Protein AF-0000000080770449 (afdb_homodimer)

Sequence (600 aa):
MSRLNYHHLHYFWAVASEGHLTRAAERLHVSQSALSAQIRQLEEQLGQPLFLREGRKLQLTELGAVVMRYAEEIFALGNELLATAASGQGRGTLRIGSVATLSRNFQEWFLQPVLKEADVRLVLESGSLDELLQRLKAHELDVVLSNRPALGDDKQSWRCRTLARQPVVLVGPPRPEGRTFQFERDLPALPLLVPSRKSEIRLRFDLLCEELALQPAIRAEVDDMAMLRLLARDAGCVALLPAIVVRDELGKGLLQQYCVVPRVEETFYAITVQRQYLPPLLQDLLRMAADDQARSLAAPMSRLNYHHLHYFWAVASEGHLTRAAERLHVSQSALSAQIRQLEEQLGQPLFLREGRKLQLTELGAVVMRYAEEIFALGNELLATAASGQGRGTLRIGSVATLSRNFQEWFLQPVLKEADVRLVLESGSLDELLQRLKAHELDVVLSNRPALGDDKQSWRCRTLARQPVVLVGPPRPEGRTFQFERDLPALPLLVPSRKSEIRLRFDLLCEELALQPAIRAEVDDMAMLRLLARDAGCVALLPAIVVRDELGKGLLQQYCVVPRVEETFYAITVQRQYLPPLLQDLLRMAADDQARSLAAP

Solvent-accessible surface area (backbone atoms only — not comparable to full-atom values): 32115 Å² total; per-residue (Å²): 131,82,74,82,56,64,67,28,45,49,51,40,45,45,26,65,73,61,33,24,59,62,62,26,15,60,72,67,71,47,52,49,67,57,49,52,50,36,37,47,52,46,21,59,75,68,71,45,68,39,60,41,74,60,83,80,36,52,38,67,31,75,62,22,50,53,50,45,53,49,42,52,48,49,51,48,48,49,48,44,48,48,48,52,60,68,24,51,101,56,56,47,77,48,33,37,32,30,32,53,41,47,42,50,49,55,53,46,61,64,42,51,85,53,53,74,38,85,47,38,32,39,38,40,41,64,37,52,62,70,60,43,51,54,33,37,71,68,62,70,27,67,35,34,40,31,71,61,81,78,78,72,47,102,83,50,62,64,37,72,42,77,44,44,75,39,58,22,23,37,32,21,57,67,72,68,87,91,66,80,73,45,68,86,77,49,44,50,77,38,50,26,36,34,44,26,85,85,33,70,59,34,52,46,50,50,52,51,29,55,75,68,72,51,66,69,37,71,35,30,29,30,47,30,38,64,50,46,39,53,42,31,70,70,44,77,28,34,25,53,43,44,53,60,57,42,44,67,40,46,75,70,57,64,30,31,78,59,44,73,46,83,94,34,59,46,51,33,31,42,36,33,62,51,92,51,90,67,57,66,70,55,50,51,43,54,50,52,37,48,52,52,38,52,48,61,69,67,52,131,133,82,73,82,55,62,67,30,46,49,52,42,46,44,26,64,72,61,32,25,60,62,62,27,15,61,74,68,71,47,52,49,67,57,50,51,50,37,38,50,50,43,22,59,74,68,72,44,69,39,61,40,76,58,84,82,37,51,37,66,31,76,60,21,50,53,48,45,53,49,44,53,50,51,50,49,47,50,49,44,47,49,47,50,61,68,20,54,100,50,74,31,76,49,34,38,31,30,31,54,42,46,41,51,48,54,51,45,61,62,41,51,85,53,53,73,39,85,49,38,31,38,38,40,41,64,37,53,63,69,60,43,50,54,35,38,71,70,62,70,28,67,36,34,38,32,72,61,81,77,78,70,48,102,84,50,64,64,37,72,40,78,44,44,76,39,58,22,24,36,32,21,59,67,71,69,88,91,66,79,72,44,68,84,77,48,44,50,78,39,49,25,35,34,44,27,86,87,33,70,59,34,49,45,50,51,52,50,29,56,76,66,74,49,66,70,37,70,36,30,30,30,47,30,38,62,50,45,40,52,42,32,71,70,44,78,29,34,24,53,45,44,54,60,55,41,44,68,41,45,76,72,56,63,30,31,78,58,44,74,46,84,94,33,60,46,52,32,31,42,34,32,61,50,95,51,90,66,58,66,69,56,50,50,41,54,50,52,36,46,51,50,38,51,50,63,70,67,52,130

pLDDT: mean 86.47, std 12.76, range [35.38, 98.62]

Foldseek 3Di:
DDDQDLVLLVLLLLCQLVQALCVSCVVVVHDSVVSVVSVVVNCVVVVHHQWDDDDRGTDGDPVVLVSNVVNLQVVLVVVVCVQVVVCPPFATEAEEEEEQQDQPLVVCVLCVVCPPPPRYHYHYYYDHPVVVVSCLSVVVHQKYKYLDDDDDDPRFDKDKDWLAKFFKFKKAADDDPPDADDCLPCQQVFAEEEEAPVDPLNVVVVVVCVVSVHDGHYPYYHNHLQVQLVCRQPVRGIYIGGCSSNVVCCVVNSMDTRDGDPPGITIMIMMHGPPRDHDPVVVVSSVVSVVVRVVVVPPD/DDDQDLVLLVLLLQCQLVQALCVSCVVVVHDSVVSVVSVVVNCVVVVHHQWDDDDRGTDGDPVVLVSNVVNLQVVLVVVVVVQVVVPPPFLTEAEEEEEQQDQPLVVCVLCVVCPPPPRYHYHYYYDHPVVVVSCLSVVVHQKYKYLDDDDDDPRFDKDKDWLAKFFKFKKAADDDPPDADDCLPCQQVFAEEEEAPVDPLNVVVVVVCVVSVHDGHYPYYHNHLQVQLVCRLPVRGIYIGTCSSNVVCCVVNSMDTRDGDPPGITIMIMMHGPPRDHRPVVVVSSVVSVVVRVVVVPPD

Organism: Chromobacterium violaceum (strain ATCC 12472 / DSM 30191 / JCM 1249 / CCUG 213 / NBRC 12614 / NCIMB 9131 / NCTC 9757 / MK) (NCBI:txid243365)

Radius of gyration: 26.81 Å; Cα contacts (8 Å, |Δi|>4): 1040; chains: 2; bounding box: 59×78×81 Å

Structure (mmCIF, N/CA/C/O backbone):
data_AF-0000000080770449-model_v1
#
loop_
_entity.id
_entity.type
_entity.pdbx_description
1 polymer 'Probable transcriptional regulator, LysR family'
#
loop_
_atom_site.group_PDB
_atom_site.id
_atom_site.type_symbol
_atom_site.label_atom_id
_atom_site.label_alt_id
_atom_site.label_comp_id
_atom_site.label_asym_id
_atom_site.label_entity_id
_atom_site.label_seq_id
_atom_site.pdbx_PDB_ins_code
_atom_site.Cartn_x
_atom_site.Cartn_y
_atom_site.Cartn_z
_atom_site.occupancy
_atom_site.B_iso_or_equiv
_atom_site.auth_seq_id
_atom_site.auth_comp_id
_atom_site.auth_asym_id
_atom_site.auth_atom_id
_atom_site.pdbx_PDB_model_num
ATOM 1 N N . MET A 1 1 ? 5.039 -51.875 1.493 1 35.38 1 MET A N 1
ATOM 2 C CA . MET A 1 1 ? 5.375 -50.562 2.023 1 35.38 1 MET A CA 1
ATOM 3 C C . MET A 1 1 ? 4.273 -49.562 1.708 1 35.38 1 MET A C 1
ATOM 5 O O . MET A 1 1 ? 3.92 -49.344 0.544 1 35.38 1 MET A O 1
ATOM 9 N N . SER A 1 2 ? 3.229 -49.344 2.523 1 57.91 2 SER A N 1
ATOM 10 C CA . SER A 1 2 ? 1.937 -48.719 2.24 1 57.91 2 SER A CA 1
ATOM 11 C C . SER A 1 2 ? 2.104 -47.281 1.804 1 57.91 2 SER A C 1
ATOM 13 O O . SER A 1 2 ? 3 -46.562 2.281 1 57.91 2 SER A O 1
ATOM 15 N N . ARG A 1 3 ? 1.739 -47 0.64 1 69.06 3 ARG A N 1
ATOM 16 C CA . ARG A 1 3 ? 1.814 -45.719 -0.032 1 69.06 3 ARG A CA 1
ATOM 17 C C . ARG A 1 3 ? 1.212 -44.625 0.833 1 69.06 3 ARG A C 1
ATOM 19 O O . ARG A 1 3 ? 0.221 -44.844 1.532 1 69.06 3 ARG A O 1
ATOM 26 N N . LEU A 1 4 ? 2.018 -43.594 1.059 1 73.81 4 LEU A N 1
ATOM 27 C CA . LEU A 1 4 ? 1.56 -42.438 1.815 1 73.81 4 LEU A CA 1
ATOM 28 C C . LEU A 1 4 ? 0.214 -41.938 1.294 1 73.81 4 LEU A C 1
ATOM 30 O O . LEU A 1 4 ? -0 -41.875 0.082 1 73.81 4 LEU A O 1
ATOM 34 N N . ASN A 1 5 ? -0.74 -41.906 2.152 1 76.75 5 ASN A N 1
ATOM 35 C CA . ASN A 1 5 ? -2.025 -41.312 1.787 1 76.75 5 ASN A CA 1
ATOM 36 C C . ASN A 1 5 ? -1.958 -39.781 1.757 1 76.75 5 ASN A C 1
ATOM 38 O O . ASN A 1 5 ? -1.931 -39.125 2.807 1 76.75 5 ASN A O 1
ATOM 42 N N . TYR A 1 6 ? -1.967 -39.25 0.587 1 81.12 6 TYR A N 1
ATOM 43 C CA . TYR A 1 6 ? -1.755 -37.812 0.419 1 81.12 6 TYR A CA 1
ATOM 44 C C . TYR A 1 6 ? -2.963 -37.031 0.906 1 81.12 6 TYR A C 1
ATOM 46 O O . TYR A 1 6 ? -2.844 -35.844 1.254 1 81.12 6 TYR A O 1
ATOM 54 N N . HIS A 1 7 ? -4.047 -37.688 0.964 1 81.88 7 HIS A N 1
ATOM 55 C CA . HIS A 1 7 ? -5.234 -37.031 1.513 1 81.88 7 HIS A CA 1
ATOM 56 C C . HIS A 1 7 ? -5.094 -36.812 3.014 1 81.88 7 HIS A C 1
ATOM 58 O O . HIS A 1 7 ? -5.41 -35.719 3.514 1 81.88 7 HIS A O 1
ATOM 64 N N . HIS A 1 8 ? -4.566 -37.844 3.67 1 85.88 8 HIS A N 1
ATOM 65 C CA . HIS A 1 8 ? -4.309 -37.688 5.098 1 85.88 8 HIS A CA 1
ATOM 66 C C . HIS A 1 8 ? -3.252 -36.625 5.371 1 85.88 8 HIS A C 1
ATOM 68 O O . HIS A 1 8 ? -3.371 -35.875 6.328 1 85.88 8 HIS A O 1
ATOM 74 N N . LEU A 1 9 ? -2.281 -36.625 4.488 1 86.06 9 LEU A N 1
ATOM 75 C CA . LEU A 1 9 ? -1.216 -35.625 4.629 1 86.06 9 LEU A CA 1
ATOM 76 C C . LEU A 1 9 ? -1.762 -34.219 4.461 1 86.06 9 LEU A C 1
ATOM 78 O O . LEU A 1 9 ? -1.347 -33.312 5.176 1 86.06 9 LEU A O 1
ATOM 82 N N . HIS A 1 10 ? -2.668 -34.062 3.518 1 86.5 10 HIS A N 1
ATOM 83 C CA . HIS A 1 10 ? -3.301 -32.781 3.287 1 86.5 10 HIS A CA 1
ATOM 84 C C . HIS A 1 10 ? -4.078 -32.312 4.516 1 86.5 10 HIS A C 1
ATOM 86 O O . HIS A 1 10 ? -4.02 -31.141 4.887 1 86.5 10 HIS A O 1
ATOM 92 N N . TYR A 1 11 ? -4.777 -33.219 5.137 1 87.88 11 TYR A N 1
ATOM 93 C CA . TYR A 1 11 ? -5.543 -32.906 6.336 1 87.88 11 TYR A CA 1
ATOM 94 C C . TYR A 1 11 ? -4.621 -32.5 7.484 1 87.88 11 TYR A C 1
ATOM 96 O O . TYR A 1 11 ? -4.895 -31.547 8.211 1 87.88 11 TYR A O 1
ATOM 104 N N . PHE A 1 12 ? -3.57 -33.25 7.648 1 90.81 12 PHE A N 1
ATOM 105 C CA . PHE A 1 12 ? -2.553 -32.906 8.633 1 90.81 12 PHE A CA 1
ATOM 106 C C . PHE A 1 12 ? -2.029 -31.516 8.406 1 90.81 12 PHE A C 1
ATOM 108 O O . PHE A 1 12 ? -1.97 -30.703 9.344 1 90.81 12 PHE A O 1
ATOM 115 N N . TRP A 1 13 ? -1.666 -31.281 7.188 1 86.38 13 TRP A N 1
ATOM 116 C CA . TRP A 1 13 ? -1.115 -29.984 6.805 1 86.38 13 TRP A CA 1
ATOM 117 C C . TRP A 1 13 ? -2.09 -28.859 7.133 1 86.38 13 TRP A C 1
ATOM 119 O O . TRP A 1 13 ? -1.689 -27.828 7.66 1 86.38 13 TRP A O 1
ATOM 129 N N . ALA A 1 14 ? -3.332 -29 6.852 1 85.44 14 ALA A N 1
ATOM 130 C CA . ALA A 1 14 ? -4.375 -28.016 7.094 1 85.44 14 ALA A CA 1
ATOM 131 C C . ALA A 1 14 ? -4.512 -27.703 8.578 1 85.44 14 ALA A C 1
ATOM 133 O O . ALA A 1 14 ? -4.602 -26.547 8.977 1 85.44 14 ALA A O 1
ATOM 134 N N . VAL A 1 15 ? -4.48 -28.781 9.328 1 87.81 15 VAL A N 1
ATOM 135 C CA . VAL A 1 15 ? -4.641 -28.625 10.766 1 87.81 15 VAL A CA 1
ATOM 136 C C . VAL A 1 15 ? -3.398 -27.953 11.352 1 87.81 15 VAL A C 1
ATOM 138 O O . VAL A 1 15 ? -3.504 -27.078 12.219 1 87.81 15 VAL A O 1
ATOM 141 N N . ALA A 1 16 ? -2.268 -28.406 10.922 1 87.12 16 ALA A N 1
ATOM 142 C CA . ALA A 1 16 ? -1.007 -27.844 11.398 1 87.12 16 ALA A CA 1
ATOM 143 C C . ALA A 1 16 ? -0.91 -26.359 11.07 1 87.12 16 ALA A C 1
ATOM 145 O O . ALA A 1 16 ? -0.4 -25.578 11.875 1 87.12 16 ALA A O 1
ATOM 146 N N . SER A 1 17 ? -1.37 -26.047 9.93 1 80.75 17 SER A N 1
ATOM 147 C CA . SER A 1 17 ? -1.337 -24.656 9.461 1 80.75 17 SER A CA 1
ATOM 148 C C . SER A 1 17 ? -2.301 -23.781 10.25 1 80.75 17 SER A C 1
ATOM 150 O O . SER A 1 17 ? -1.989 -22.625 10.57 1 80.75 17 SER A O 1
ATOM 152 N N . GLU A 1 18 ? -3.432 -24.344 10.555 1 78.88 18 GLU A N 1
ATOM 153 C CA . GLU A 1 18 ? -4.484 -23.609 11.25 1 78.88 18 GLU A CA 1
ATOM 154 C C . GLU A 1 18 ? -4.246 -23.594 12.758 1 78.88 18 GLU A C 1
ATOM 156 O O . GLU A 1 18 ? -4.633 -22.641 13.445 1 78.88 18 GLU A O 1
ATOM 161 N N . GLY A 1 19 ? -3.625 -24.656 13.258 1 81.19 19 GLY A N 1
ATOM 162 C CA . GLY A 1 19 ? -3.352 -24.812 14.672 1 81.19 19 GLY A CA 1
ATOM 163 C C . GLY A 1 19 ? -4.559 -25.281 15.469 1 81.19 19 GLY A C 1
ATOM 164 O O . GLY A 1 19 ? -4.473 -25.469 16.688 1 81.19 19 GLY A O 1
ATOM 165 N N . HIS A 1 20 ? -5.75 -25.312 14.773 1 83.44 20 HIS A N 1
ATOM 166 C CA . HIS A 1 20 ? -6.992 -25.75 15.406 1 83.44 20 HIS A CA 1
ATOM 167 C C . HIS A 1 20 ? -7.727 -26.766 14.539 1 83.44 20 HIS A C 1
ATOM 169 O O . HIS A 1 20 ? -7.93 -26.547 13.344 1 83.44 20 HIS A O 1
ATOM 175 N N . LEU A 1 21 ? -8.148 -27.828 15.211 1 86.75 21 LEU A N 1
ATOM 176 C CA . LEU A 1 21 ? -8.82 -28.922 14.516 1 86.75 21 LEU A CA 1
ATOM 177 C C . LEU A 1 21 ? -10.18 -28.484 13.992 1 86.75 21 LEU A C 1
ATOM 179 O O . LEU A 1 21 ? -10.539 -28.766 12.852 1 86.75 21 LEU A O 1
ATOM 183 N N . THR A 1 22 ? -10.844 -27.703 14.773 1 85.94 22 THR A N 1
ATOM 184 C CA . THR A 1 22 ? -12.195 -27.297 14.422 1 85.94 22 THR A CA 1
ATOM 185 C C . THR A 1 22 ? -12.18 -26.312 13.25 1 85.94 22 THR A C 1
ATOM 187 O O . THR A 1 22 ? -12.961 -26.453 12.312 1 85.94 22 THR A O 1
ATOM 190 N N . ARG A 1 23 ? -11.281 -25.375 13.328 1 83.5 23 ARG A N 1
ATOM 191 C CA . ARG A 1 23 ? -11.18 -24.375 12.266 1 83.5 23 ARG A CA 1
ATOM 192 C C . ARG A 1 23 ? -10.727 -25.016 10.961 1 83.5 23 ARG A C 1
ATOM 194 O O . ARG A 1 23 ? -11.227 -24.672 9.891 1 83.5 23 ARG A O 1
ATOM 201 N N . ALA A 1 24 ? -9.836 -25.906 11.117 1 86.12 24 ALA A N 1
ATOM 202 C CA . ALA A 1 24 ? -9.352 -26.609 9.938 1 86.12 24 ALA A CA 1
ATOM 203 C C . ALA A 1 24 ? -10.469 -27.438 9.305 1 86.12 24 ALA A C 1
ATOM 205 O O . ALA A 1 24 ? -10.602 -27.484 8.078 1 86.12 24 ALA A O 1
ATOM 206 N N . ALA A 1 25 ? -11.273 -28.047 10.102 1 88.75 25 ALA A N 1
ATOM 207 C CA . ALA A 1 25 ? -12.383 -28.875 9.617 1 88.75 25 ALA A CA 1
ATOM 208 C C . ALA A 1 25 ? -13.398 -28.016 8.859 1 88.75 25 ALA A C 1
ATOM 210 O O . ALA A 1 25 ? -13.883 -28.422 7.801 1 88.75 25 ALA A O 1
ATOM 211 N N . GLU A 1 26 ? -13.617 -26.891 9.383 1 83.56 26 GLU A N 1
ATOM 212 C CA . GLU A 1 26 ? -14.531 -25.953 8.742 1 83.56 26 GLU A CA 1
ATOM 213 C C . GLU A 1 26 ? -14.008 -25.5 7.379 1 83.56 26 GLU A C 1
ATOM 215 O O . GLU A 1 26 ? -14.75 -25.516 6.391 1 83.56 26 GLU A O 1
ATOM 220 N N . ARG A 1 27 ? -12.789 -25.297 7.391 1 77.94 27 ARG A N 1
ATOM 221 C CA . ARG A 1 27 ? -12.156 -24.828 6.16 1 77.94 27 ARG A CA 1
ATOM 222 C C . ARG A 1 27 ? -12.148 -25.922 5.102 1 77.94 27 ARG A C 1
ATOM 224 O O . ARG A 1 27 ? -12.328 -25.641 3.912 1 77.94 27 ARG A O 1
ATOM 231 N N . LEU A 1 28 ? -12.031 -27.125 5.52 1 81.19 28 LEU A N 1
ATOM 232 C CA . LEU A 1 28 ? -11.914 -28.266 4.621 1 81.19 28 LEU A CA 1
ATOM 233 C C . LEU A 1 28 ? -13.289 -28.859 4.324 1 81.19 28 LEU A C 1
ATOM 235 O O . LEU A 1 28 ? -13.406 -29.781 3.52 1 81.19 28 LEU A O 1
ATOM 239 N N . HIS A 1 29 ? -14.305 -28.297 4.977 1 82.31 29 HIS A N 1
ATOM 240 C CA . HIS A 1 29 ? -15.68 -28.75 4.805 1 82.31 29 HIS A CA 1
ATOM 241 C C . HIS A 1 29 ? -15.805 -30.234 5.145 1 82.31 29 HIS A C 1
ATOM 243 O O . HIS A 1 29 ? -16.406 -31 4.387 1 82.31 29 HIS A O 1
ATOM 249 N N . VAL A 1 30 ? -15.227 -30.609 6.234 1 85.19 30 VAL A N 1
ATOM 250 C CA . VAL A 1 30 ? -15.336 -31.969 6.773 1 85.19 30 VAL A CA 1
ATOM 251 C C . VAL A 1 30 ? -15.664 -31.906 8.258 1 85.19 30 VAL A C 1
ATOM 253 O O . VAL A 1 30 ? -15.562 -30.844 8.883 1 85.19 30 VAL A O 1
ATOM 256 N N . SER A 1 31 ? -16.203 -32.969 8.773 1 87.88 31 SER A N 1
ATOM 257 C CA . SER A 1 31 ? -16.469 -33.031 10.211 1 87.88 31 SER A CA 1
ATOM 258 C C . SER A 1 31 ? -15.164 -33.094 11 1 87.88 31 SER A C 1
ATOM 260 O O . SER A 1 31 ? -14.172 -33.625 10.508 1 87.88 31 SER A O 1
ATOM 262 N N . GLN A 1 32 ? -15.203 -32.562 12.102 1 89.69 32 GLN A N 1
ATOM 263 C CA . GLN A 1 32 ? -14.039 -32.594 12.984 1 89.69 32 GLN A CA 1
ATOM 264 C C . GLN A 1 32 ? -13.625 -34.031 13.266 1 89.69 32 GLN A C 1
ATOM 266 O O . GLN A 1 32 ? -12.438 -34.344 13.32 1 89.69 32 GLN A O 1
ATOM 271 N N . SER A 1 33 ? -14.648 -34.906 13.445 1 90.12 33 SER A N 1
ATOM 272 C CA . SER A 1 33 ? -14.383 -36.312 13.727 1 90.12 33 SER A CA 1
ATOM 273 C C . SER A 1 33 ? -13.672 -37 12.555 1 90.12 33 SER A C 1
ATOM 275 O O . SER A 1 33 ? -12.727 -37.75 12.75 1 90.12 33 SER A O 1
ATOM 277 N N . ALA A 1 34 ? -14.133 -36.688 11.398 1 87.88 34 ALA A N 1
ATOM 278 C CA . ALA A 1 34 ? -13.523 -37.25 10.188 1 87.88 34 ALA A CA 1
ATOM 279 C C . ALA A 1 34 ? -12.086 -36.75 10.031 1 87.88 34 ALA A C 1
ATOM 281 O O . ALA A 1 34 ? -11.188 -37.531 9.727 1 87.88 34 ALA A O 1
ATOM 282 N N . LEU A 1 35 ? -11.891 -35.5 10.266 1 92 35 LEU A N 1
ATOM 283 C CA . LEU A 1 35 ? -10.562 -34.906 10.148 1 92 35 LEU A CA 1
ATOM 284 C C . LEU A 1 35 ? -9.602 -35.531 11.172 1 92 35 LEU A C 1
ATOM 286 O O . LEU A 1 35 ? -8.477 -35.875 10.828 1 92 35 LEU A O 1
ATOM 290 N N . SER A 1 36 ? -10.125 -35.656 12.375 1 91.31 36 SER A N 1
ATOM 291 C CA . SER A 1 36 ? -9.312 -36.25 13.438 1 91.31 36 SER A CA 1
ATOM 292 C C . SER A 1 36 ? -8.953 -37.719 13.117 1 91.31 36 SER A C 1
ATOM 294 O O . SER A 1 36 ? -7.809 -38.125 13.328 1 91.31 36 SER A O 1
ATOM 296 N N . ALA A 1 37 ? -9.914 -38.438 12.578 1 91.69 37 ALA A N 1
ATOM 297 C CA . ALA A 1 37 ? -9.703 -39.812 12.227 1 91.69 37 ALA A CA 1
ATOM 298 C C . ALA A 1 37 ? -8.648 -39.969 11.133 1 91.69 37 ALA A C 1
ATOM 300 O O . ALA A 1 37 ? -7.805 -40.875 11.18 1 91.69 37 ALA A O 1
ATOM 301 N N . GLN A 1 38 ? -8.75 -39.094 10.18 1 89.5 38 GLN A N 1
ATOM 302 C CA . GLN A 1 38 ? -7.805 -39.125 9.07 1 89.5 38 GLN A CA 1
ATOM 303 C C . GLN A 1 38 ? -6.391 -38.812 9.547 1 89.5 38 GLN A C 1
ATOM 305 O O . GLN A 1 38 ? -5.422 -39.406 9.078 1 89.5 38 GLN A O 1
ATOM 310 N N . ILE A 1 39 ? -6.262 -37.875 10.445 1 91.75 39 ILE A N 1
ATOM 311 C CA . ILE A 1 39 ? -4.965 -37.531 11 1 91.75 39 ILE A CA 1
ATOM 312 C C . ILE A 1 39 ? -4.398 -38.719 11.797 1 91.75 39 ILE A C 1
ATOM 314 O O . ILE A 1 39 ? -3.209 -39 11.695 1 91.75 39 ILE A O 1
ATOM 318 N N . ARG A 1 40 ? -5.289 -39.375 12.484 1 92 40 ARG A N 1
ATOM 319 C CA . ARG A 1 40 ? -4.883 -40.531 13.258 1 92 40 ARG A CA 1
ATOM 320 C C . ARG A 1 40 ? -4.359 -41.625 12.344 1 92 40 ARG A C 1
ATOM 322 O O . ARG A 1 40 ? -3.383 -42.312 12.68 1 92 40 ARG A O 1
ATOM 329 N N . GLN A 1 41 ? -5.043 -41.781 11.297 1 90.25 41 GLN A N 1
ATOM 330 C CA . GLN A 1 41 ? -4.602 -42.781 10.336 1 90.25 41 GLN A CA 1
ATOM 331 C C . GLN A 1 41 ? -3.207 -42.469 9.812 1 90.25 41 GLN A C 1
ATOM 333 O O . GLN A 1 41 ? -2.385 -43.375 9.633 1 90.25 41 GLN A O 1
ATOM 338 N N . LEU A 1 42 ? -2.953 -41.219 9.547 1 91.38 42 LEU A N 1
ATOM 339 C CA . LEU A 1 42 ? -1.623 -40.812 9.117 1 91.38 42 LEU A CA 1
ATOM 340 C C . LEU A 1 42 ? -0.59 -41.094 10.203 1 91.38 42 LEU A C 1
ATOM 342 O O . LEU A 1 42 ? 0.498 -41.594 9.922 1 91.38 42 LEU A O 1
ATOM 346 N N . GLU A 1 43 ? -0.983 -40.75 11.445 1 93 43 GLU A N 1
ATOM 347 C CA . GLU A 1 43 ? -0.099 -41 12.586 1 93 43 GLU A CA 1
ATOM 348 C C . GLU A 1 43 ? 0.199 -42.469 12.758 1 93 43 GLU A C 1
ATOM 350 O O . GLU A 1 43 ? 1.333 -42.844 13.062 1 93 43 GLU A O 1
ATOM 355 N N . GLU A 1 44 ? -0.822 -43.281 12.516 1 90.06 44 GLU A N 1
ATOM 356 C CA . GLU A 1 44 ? -0.655 -44.719 12.594 1 90.06 44 GLU A CA 1
ATOM 357 C C . GLU A 1 44 ? 0.306 -45.219 11.523 1 90.06 44 GLU A C 1
ATOM 359 O O . GLU A 1 44 ? 1.156 -46.062 11.797 1 90.06 44 GLU A O 1
ATOM 364 N N . GLN A 1 45 ? 0.133 -44.688 10.398 1 87.69 45 GLN A N 1
ATOM 365 C CA . GLN A 1 45 ? 1.017 -45.094 9.305 1 87.69 45 GLN A CA 1
ATOM 366 C C . GLN A 1 45 ? 2.459 -44.688 9.594 1 87.69 45 GLN A C 1
ATOM 368 O O . GLN A 1 45 ? 3.393 -45.438 9.258 1 87.69 45 GLN A O 1
ATOM 373 N N . LEU A 1 46 ? 2.631 -43.562 10.273 1 89.12 46 LEU A N 1
ATOM 374 C CA . LEU A 1 46 ? 3.963 -43.031 10.531 1 89.12 46 LEU A CA 1
ATOM 375 C C . LEU A 1 46 ? 4.512 -43.531 11.859 1 89.12 46 LEU A C 1
ATOM 377 O O . LEU A 1 46 ? 5.691 -43.344 12.164 1 89.12 46 LEU A O 1
ATOM 381 N N . GLY A 1 47 ? 3.652 -44.094 12.633 1 89.19 47 GLY A N 1
ATOM 382 C CA . GLY A 1 47 ? 4.059 -44.812 13.828 1 89.19 47 GLY A CA 1
ATOM 383 C C . GLY A 1 47 ? 4.195 -43.906 15.039 1 89.19 47 GLY A C 1
ATOM 384 O O . GLY A 1 47 ? 4.598 -44.375 16.109 1 89.19 47 GLY A O 1
ATOM 385 N N . GLN A 1 48 ? 4 -42.625 14.867 1 91.06 48 GLN A N 1
ATOM 386 C CA . GLN A 1 48 ? 4.141 -41.656 15.945 1 91.06 48 GLN A CA 1
ATOM 387 C C . GLN A 1 48 ? 3.1 -40.531 15.836 1 91.06 48 GLN A C 1
ATOM 389 O O . GLN A 1 48 ? 2.639 -40.219 14.734 1 91.06 48 GLN A O 1
ATOM 394 N N . PRO A 1 49 ? 2.729 -40 16.984 1 93 49 PRO A N 1
ATOM 395 C CA . PRO A 1 49 ? 1.844 -38.844 16.922 1 93 49 PRO A CA 1
ATOM 396 C C . PRO A 1 49 ? 2.51 -37.625 16.281 1 93 49 PRO A C 1
ATOM 398 O O . PRO A 1 49 ? 3.719 -37.438 16.422 1 93 49 PRO A O 1
ATOM 401 N N . LEU A 1 50 ? 1.688 -36.938 15.562 1 93.88 50 LEU A N 1
ATOM 402 C CA . LEU A 1 50 ? 2.199 -35.75 14.883 1 93.88 50 LEU A CA 1
ATOM 403 C C . LEU A 1 50 ? 1.824 -34.469 15.648 1 93.88 50 LEU A C 1
ATOM 405 O O . LEU A 1 50 ? 2.406 -33.406 15.414 1 93.88 50 LEU A O 1
ATOM 409 N N . PHE A 1 51 ? 0.807 -34.594 16.547 1 93.62 51 PHE A N 1
ATOM 410 C CA . PHE A 1 51 ? 0.341 -33.469 17.328 1 93.62 51 PHE A CA 1
ATOM 411 C C . PHE A 1 51 ? 0.396 -33.781 18.812 1 93.62 51 PHE A C 1
ATOM 413 O O . PHE A 1 51 ? 0.234 -34.938 19.219 1 93.62 51 PHE A O 1
ATOM 420 N N . LEU A 1 52 ? 0.828 -32.719 19.562 1 89.06 52 LEU A N 1
ATOM 421 C CA . LEU A 1 52 ? 0.648 -32.688 21.016 1 89.06 52 LEU A CA 1
ATOM 422 C C . LEU A 1 52 ? -0.533 -31.812 21.406 1 89.06 52 LEU A C 1
ATOM 424 O O . LEU A 1 52 ? -0.705 -30.719 20.859 1 89.06 52 LEU A O 1
ATOM 428 N N . ARG A 1 53 ? -1.393 -32.438 22.078 1 79.06 53 ARG A N 1
ATOM 429 C CA . ARG A 1 53 ? -2.568 -31.688 22.5 1 79.06 53 ARG A CA 1
ATOM 430 C C . ARG A 1 53 ? -2.268 -30.859 23.734 1 79.06 53 ARG A C 1
ATOM 432 O O . ARG A 1 53 ? -1.758 -31.375 24.734 1 79.06 53 ARG A O 1
ATOM 439 N N . GLU A 1 54 ? -2.271 -29.703 23.594 1 78.38 54 GLU A N 1
ATOM 440 C CA . GLU A 1 54 ? -2.238 -28.781 24.734 1 78.38 54 GLU A CA 1
ATOM 441 C C . GLU A 1 54 ? -3.562 -28.031 24.875 1 78.38 54 GLU A C 1
ATOM 443 O O . GLU A 1 54 ? -3.711 -26.922 24.375 1 78.38 54 GLU A O 1
ATOM 448 N N . GLY A 1 55 ? -4.465 -28.672 25.547 1 67.62 55 GLY A N 1
ATOM 449 C CA . GLY A 1 55 ? -5.805 -28.109 25.625 1 67.62 55 GLY A CA 1
ATOM 450 C C . GLY A 1 55 ? -6.543 -28.172 24.297 1 67.62 55 GLY A C 1
ATOM 451 O O . GLY A 1 55 ? -6.699 -29.25 23.719 1 67.62 55 GLY A O 1
ATOM 452 N N . ARG A 1 56 ? -6.895 -27.016 23.828 1 67.31 56 ARG A N 1
ATOM 453 C CA . ARG A 1 56 ? -7.633 -26.922 22.562 1 67.31 56 ARG A CA 1
ATOM 454 C C . ARG A 1 56 ? -6.688 -26.703 21.391 1 67.31 56 ARG A C 1
ATOM 456 O O . ARG A 1 56 ? -7.105 -26.734 20.234 1 67.31 56 ARG A O 1
ATOM 463 N N . LYS A 1 57 ? -5.496 -26.453 21.703 1 76.38 57 LYS A N 1
ATOM 464 C CA . LYS A 1 57 ? -4.52 -26.188 20.641 1 76.38 57 LYS A CA 1
ATOM 465 C C . LYS A 1 57 ? -3.695 -27.438 20.328 1 76.38 57 LYS A C 1
ATOM 467 O O . LYS A 1 57 ? -3.404 -28.234 21.234 1 76.38 57 LYS A O 1
ATOM 472 N N . LEU A 1 58 ? -3.543 -27.594 19.094 1 84.25 58 LEU A N 1
ATOM 473 C CA . LEU A 1 58 ? -2.666 -28.672 18.641 1 84.25 58 LEU A CA 1
ATOM 474 C C . LEU A 1 58 ? -1.284 -28.141 18.281 1 84.25 58 LEU A C 1
ATOM 476 O O . LEU A 1 58 ? -1.166 -27.141 17.578 1 84.25 58 LEU A O 1
ATOM 480 N N . GLN A 1 59 ? -0.329 -28.703 19 1 88.56 59 GLN A N 1
ATOM 481 C CA . GLN A 1 59 ? 1.055 -28.359 18.688 1 88.56 59 GLN A CA 1
ATOM 482 C C . GLN A 1 59 ? 1.758 -29.516 17.984 1 88.56 59 GLN A C 1
ATOM 484 O O . GLN A 1 59 ? 1.505 -30.688 18.297 1 88.56 59 GLN A O 1
ATOM 489 N N . LEU A 1 60 ? 2.594 -29.172 17.047 1 88.75 60 LEU A N 1
ATOM 490 C CA . LEU A 1 60 ? 3.318 -30.203 16.312 1 88.75 60 LEU A CA 1
ATOM 491 C C . LEU A 1 60 ? 4.359 -30.875 17.203 1 88.75 60 LEU A C 1
ATOM 493 O O . LEU A 1 60 ? 5.016 -30.219 18 1 88.75 60 LEU A O 1
ATOM 497 N N . THR A 1 61 ? 4.441 -32.188 17.172 1 89.31 61 THR A N 1
ATOM 498 C CA . THR A 1 61 ? 5.582 -32.906 17.719 1 89.31 61 THR A CA 1
ATOM 499 C C . THR A 1 61 ? 6.824 -32.688 16.875 1 89.31 61 THR A C 1
ATOM 501 O O . THR A 1 61 ? 6.77 -32 15.852 1 89.31 61 THR A O 1
ATOM 504 N N . GLU A 1 62 ? 7.969 -33.281 17.297 1 83.06 62 GLU A N 1
ATOM 505 C CA . GLU A 1 62 ? 9.18 -33.219 16.484 1 83.06 62 GLU A CA 1
ATOM 506 C C . GLU A 1 62 ? 8.969 -33.844 15.117 1 83.06 62 GLU A C 1
ATOM 508 O O . GLU A 1 62 ? 9.336 -33.25 14.094 1 83.06 62 GLU A O 1
ATOM 513 N N . LEU A 1 63 ? 8.367 -35 15.164 1 87.31 63 LEU A N 1
ATOM 514 C CA . LEU A 1 63 ? 8.055 -35.656 13.891 1 87.31 63 LEU A CA 1
ATOM 515 C C . LEU A 1 63 ? 7.027 -34.844 13.109 1 87.31 63 LEU A C 1
ATOM 517 O O . LEU A 1 63 ? 7.105 -34.75 11.883 1 87.31 63 LEU A O 1
ATOM 521 N N . GLY A 1 64 ? 6.066 -34.312 13.859 1 90.31 64 GLY A N 1
ATOM 522 C CA . GLY A 1 64 ? 5.082 -33.469 13.211 1 90.31 64 GLY A CA 1
ATOM 523 C C . GLY A 1 64 ? 5.699 -32.312 12.43 1 90.31 64 GLY A C 1
ATOM 524 O O . GLY A 1 64 ? 5.27 -32 11.32 1 90.31 64 GLY A O 1
ATOM 525 N N . ALA A 1 65 ? 6.715 -31.781 12.984 1 84.69 65 ALA A N 1
ATOM 526 C CA . ALA A 1 65 ? 7.414 -30.688 12.336 1 84.69 65 ALA A CA 1
ATOM 527 C C . ALA A 1 65 ? 8.117 -31.156 11.062 1 84.69 65 ALA A C 1
ATOM 529 O O . ALA A 1 65 ? 8.094 -30.453 10.039 1 84.69 65 ALA A O 1
ATOM 530 N N . VAL A 1 66 ? 8.68 -32.344 11.148 1 80.31 66 VAL A N 1
ATOM 531 C CA . VAL A 1 66 ? 9.352 -32.938 10 1 80.31 66 VAL A CA 1
ATOM 532 C C . VAL A 1 66 ? 8.328 -33.25 8.906 1 80.31 66 VAL A C 1
ATOM 534 O O . VAL A 1 66 ? 8.539 -32.906 7.738 1 80.31 66 VAL A O 1
ATOM 537 N N . VAL A 1 67 ? 7.215 -33.812 9.312 1 85.44 67 VAL A N 1
ATOM 538 C CA . VAL A 1 67 ? 6.172 -34.188 8.367 1 85.44 67 VAL A CA 1
ATOM 539 C C . VAL A 1 67 ? 5.582 -32.938 7.727 1 85.44 67 VAL A C 1
ATOM 541 O O . VAL A 1 67 ? 5.277 -32.906 6.531 1 85.44 67 VAL A O 1
ATOM 544 N N . MET A 1 68 ? 5.48 -31.906 8.547 1 85.06 68 MET A N 1
ATOM 545 C CA . MET A 1 68 ? 4.973 -30.641 8.039 1 85.06 68 MET A CA 1
ATOM 546 C C . MET A 1 68 ? 5.863 -30.109 6.926 1 85.06 68 MET A C 1
ATOM 548 O O . MET A 1 68 ? 5.367 -29.656 5.887 1 85.06 68 MET A O 1
ATOM 552 N N . ARG A 1 69 ? 7.121 -30.25 7.117 1 73.88 69 ARG A N 1
ATOM 553 C CA . ARG A 1 69 ? 8.07 -29.797 6.102 1 73.88 69 ARG A CA 1
ATOM 554 C C . ARG A 1 69 ? 7.906 -30.594 4.812 1 73.88 69 ARG A C 1
ATOM 556 O O . ARG A 1 69 ? 7.871 -30.016 3.723 1 73.88 69 ARG A O 1
ATOM 563 N N . TYR A 1 70 ? 7.723 -31.859 4.957 1 75.31 70 TYR A N 1
ATOM 564 C CA . TYR A 1 70 ? 7.535 -32.719 3.787 1 75.31 70 TYR A CA 1
ATOM 565 C C . TYR A 1 70 ? 6.203 -32.438 3.105 1 75.31 70 TYR A C 1
ATOM 567 O O . TYR A 1 70 ? 6.125 -32.375 1.876 1 75.31 70 TYR A O 1
ATOM 575 N N . ALA A 1 71 ? 5.203 -32.281 3.936 1 79.88 71 ALA A N 1
ATOM 576 C CA . ALA A 1 71 ? 3.891 -31.984 3.375 1 79.88 71 ALA A CA 1
ATOM 577 C C . ALA A 1 71 ? 3.93 -30.703 2.537 1 79.88 71 ALA A C 1
ATOM 579 O O . ALA A 1 71 ? 3.424 -30.672 1.413 1 79.88 71 ALA A O 1
ATOM 580 N N . GLU A 1 72 ? 4.57 -29.766 3.135 1 72.19 72 GLU A N 1
ATOM 581 C CA . GLU A 1 72 ? 4.695 -28.5 2.438 1 72.19 72 GLU A CA 1
ATOM 582 C C . GLU A 1 72 ? 5.43 -28.656 1.11 1 72.19 72 GLU A C 1
ATOM 584 O O . GLU A 1 72 ? 5.008 -28.125 0.088 1 72.19 72 GLU A O 1
ATOM 589 N N . GLU A 1 73 ? 6.438 -29.453 1.104 1 67.56 73 GLU A N 1
ATOM 590 C CA . GLU A 1 73 ? 7.211 -29.703 -0.111 1 67.56 73 GLU A CA 1
ATOM 591 C C . GLU A 1 73 ? 6.383 -30.453 -1.145 1 67.56 73 GLU A C 1
ATOM 593 O O . GLU A 1 73 ? 6.402 -30.125 -2.33 1 67.56 73 GLU A O 1
ATOM 598 N N . ILE A 1 74 ? 5.703 -31.406 -0.708 1 71.31 74 ILE A N 1
ATOM 599 C CA . ILE A 1 74 ? 4.91 -32.25 -1.588 1 71.31 74 ILE A CA 1
ATOM 600 C C . ILE A 1 74 ? 3.793 -31.438 -2.229 1 71.31 74 ILE A C 1
ATOM 602 O O . ILE A 1 74 ? 3.59 -31.5 -3.443 1 71.31 74 ILE A O 1
ATOM 606 N N . PHE A 1 75 ? 3.188 -30.688 -1.415 1 70.06 75 PHE A N 1
ATOM 607 C CA . PHE A 1 75 ? 2.045 -29.969 -1.945 1 70.06 75 PHE A CA 1
ATOM 608 C C . PHE A 1 75 ? 2.502 -28.797 -2.818 1 70.06 75 PHE A C 1
ATOM 610 O O . PHE A 1 75 ? 1.846 -28.453 -3.805 1 70.06 75 PHE A O 1
ATOM 617 N N . ALA A 1 76 ? 3.654 -28.344 -2.434 1 63.47 76 ALA A N 1
ATOM 618 C CA . ALA A 1 76 ? 4.262 -27.344 -3.312 1 63.47 76 ALA A CA 1
ATOM 619 C C . ALA A 1 76 ? 4.555 -27.938 -4.688 1 63.47 76 ALA A C 1
ATOM 621 O O . ALA A 1 76 ? 4.281 -27.312 -5.711 1 63.47 76 ALA A O 1
ATOM 622 N N . LEU A 1 77 ? 4.992 -29.109 -4.711 1 62.47 77 LEU A N 1
ATOM 623 C CA . LEU A 1 77 ? 5.293 -29.797 -5.957 1 62.47 77 LEU A CA 1
ATOM 624 C C . LEU A 1 77 ? 4.012 -30.109 -6.73 1 62.47 77 LEU A C 1
ATOM 626 O O . LEU A 1 77 ? 3.982 -30 -7.957 1 62.47 77 LEU A O 1
ATOM 630 N N . GLY A 1 78 ? 3.045 -30.531 -6.016 1 63.56 78 GLY A N 1
ATOM 631 C CA . GLY A 1 78 ? 1.762 -30.75 -6.664 1 63.56 78 GLY A CA 1
ATOM 632 C C . GLY A 1 78 ? 1.204 -29.5 -7.328 1 63.56 78 GLY A C 1
ATOM 633 O O . GLY A 1 78 ? 0.751 -29.547 -8.469 1 63.56 78 GLY A O 1
ATOM 634 N N . ASN A 1 79 ? 1.301 -28.5 -6.566 1 59.41 79 ASN A N 1
ATOM 635 C CA . ASN A 1 79 ? 0.837 -27.219 -7.113 1 59.41 79 ASN A CA 1
ATOM 636 C C . ASN A 1 79 ? 1.661 -26.797 -8.328 1 59.41 79 ASN A C 1
ATOM 638 O O . ASN A 1 79 ? 1.115 -26.281 -9.305 1 59.41 79 ASN A O 1
ATOM 642 N N . GLU A 1 80 ? 2.85 -27.078 -8.188 1 57.56 80 GLU A N 1
ATOM 643 C CA . GLU A 1 80 ? 3.746 -26.828 -9.312 1 57.56 80 GLU A CA 1
ATOM 644 C C . GLU A 1 80 ? 3.352 -27.656 -10.531 1 57.56 80 GLU A C 1
ATOM 646 O O . GLU A 1 80 ? 3.33 -27.141 -11.648 1 57.56 80 GLU A O 1
ATOM 651 N N . LEU A 1 81 ? 3.143 -28.797 -10.25 1 58.78 81 LEU A N 1
ATOM 652 C CA . LEU A 1 81 ? 2.721 -29.688 -11.32 1 58.78 81 LEU A CA 1
ATOM 653 C C . LEU A 1 81 ? 1.439 -29.188 -11.977 1 58.78 81 LEU A C 1
ATOM 655 O O . LEU A 1 81 ? 1.346 -29.141 -13.203 1 58.78 81 LEU A O 1
ATOM 659 N N . LEU A 1 82 ? 0.604 -28.828 -11.133 1 55.97 82 LEU A N 1
ATOM 660 C CA . LEU A 1 82 ? -0.661 -28.328 -11.664 1 55.97 82 LEU A CA 1
ATOM 661 C C . LEU A 1 82 ? -0.454 -27.016 -12.43 1 55.97 82 LEU A C 1
ATOM 663 O O . LEU A 1 82 ? -1.053 -26.812 -13.492 1 55.97 82 LEU A O 1
ATOM 667 N N . ALA A 1 83 ? 0.376 -26.234 -11.773 1 54.75 83 ALA A N 1
ATOM 668 C CA . ALA A 1 83 ? 0.691 -24.969 -12.445 1 54.75 83 ALA A CA 1
ATOM 669 C C . ALA A 1 83 ? 1.387 -25.219 -13.781 1 54.75 83 ALA A C 1
ATOM 671 O O . ALA A 1 83 ? 1.079 -24.578 -14.781 1 54.75 83 ALA A O 1
ATOM 672 N N . THR A 1 84 ? 2.273 -26.125 -13.719 1 53.25 84 THR A N 1
ATOM 673 C CA . THR A 1 84 ? 3.01 -26.484 -14.93 1 53.25 84 THR A CA 1
ATOM 674 C C . THR A 1 84 ? 2.088 -27.156 -15.945 1 53.25 84 THR A C 1
ATOM 676 O O . THR A 1 84 ? 2.188 -26.875 -17.141 1 53.25 84 THR A O 1
ATOM 679 N N . ALA A 1 85 ? 1.347 -28.047 -15.445 1 54.25 85 ALA A N 1
ATOM 680 C CA . ALA A 1 85 ? 0.413 -28.734 -16.328 1 54.25 85 ALA A CA 1
ATOM 681 C C . ALA A 1 85 ? -0.601 -27.766 -16.922 1 54.25 85 ALA A C 1
ATOM 683 O O . ALA A 1 85 ? -1.03 -27.922 -18.062 1 54.25 85 ALA A O 1
ATOM 684 N N . ALA A 1 86 ? -1.049 -26.984 -16.016 1 49.12 86 ALA A N 1
ATOM 685 C CA . ALA A 1 86 ? -1.959 -25.938 -16.484 1 49.12 86 ALA A CA 1
ATOM 686 C C . ALA A 1 86 ? -1.254 -25 -17.453 1 49.12 86 ALA A C 1
ATOM 688 O O . ALA A 1 86 ? -1.891 -24.406 -18.328 1 49.12 86 ALA A O 1
ATOM 689 N N . SER A 1 87 ? -0.077 -24.688 -17.047 1 47.38 87 SER A N 1
ATOM 690 C CA . SER A 1 87 ? 0.712 -23.891 -17.984 1 47.38 87 SER A CA 1
ATOM 691 C C . SER A 1 87 ? 0.928 -24.609 -19.297 1 47.38 87 SER A C 1
ATOM 693 O O . SER A 1 87 ? 1.605 -24.109 -20.188 1 47.38 87 SER A O 1
ATOM 695 N N . GLY A 1 88 ? 0.35 -25.625 -19.75 1 42.28 88 GLY A N 1
ATOM 696 C CA . GLY A 1 88 ? 0.616 -26.094 -21.094 1 42.28 88 GLY A CA 1
ATOM 697 C C . GLY A 1 88 ? 1.28 -25.062 -21.984 1 42.28 88 GLY A C 1
ATOM 698 O O . GLY A 1 88 ? 1.79 -24.047 -21.484 1 42.28 88 GLY A O 1
ATOM 699 N N . GLN A 1 89 ? 0.797 -24.797 -23.391 1 46.41 89 GLN A N 1
ATOM 700 C CA . GLN A 1 89 ? 1.479 -24.062 -24.453 1 46.41 89 GLN A CA 1
ATOM 701 C C . GLN A 1 89 ? 1.934 -22.688 -23.953 1 46.41 89 GLN A C 1
ATOM 703 O O . GLN A 1 89 ? 2.77 -22.047 -24.594 1 46.41 89 GLN A O 1
ATOM 708 N N . GLY A 1 90 ? 1.194 -21.578 -23.234 1 49.44 90 GLY A N 1
ATOM 709 C CA . GLY A 1 90 ? 1.43 -20.156 -23.047 1 49.44 90 GLY A CA 1
ATOM 710 C C . GLY A 1 90 ? 2.066 -19.828 -21.703 1 49.44 90 GLY A C 1
ATOM 711 O O . GLY A 1 90 ? 2.193 -20.703 -20.844 1 49.44 90 GLY A O 1
ATOM 712 N N . ARG A 1 91 ? 3.254 -18.906 -21.609 1 58.41 91 ARG A N 1
ATOM 713 C CA . ARG A 1 91 ? 4.004 -18.453 -20.438 1 58.41 91 ARG A CA 1
ATOM 714 C C . ARG A 1 91 ? 3.078 -18.219 -19.25 1 58.41 91 ARG A C 1
ATOM 716 O O . ARG A 1 91 ? 2.033 -17.578 -19.391 1 58.41 91 ARG A O 1
ATOM 723 N N . GLY A 1 92 ? 3.104 -19.031 -18.125 1 77.81 92 GLY A N 1
ATOM 724 C CA . GLY A 1 92 ? 2.451 -19.312 -16.859 1 77.81 92 GLY A CA 1
ATOM 725 C C . GLY A 1 92 ? 2.113 -18.047 -16.078 1 77.81 92 GLY A C 1
ATOM 726 O O . GLY A 1 92 ? 2.201 -16.938 -16.609 1 77.81 92 GLY A O 1
ATOM 727 N N . THR A 1 93 ? 1.271 -18.203 -15.07 1 85 93 THR A N 1
ATOM 728 C CA . THR A 1 93 ? 0.843 -17.188 -14.109 1 85 93 THR A CA 1
ATOM 729 C C . THR A 1 93 ? 1.906 -16.984 -13.031 1 85 93 THR A C 1
ATOM 731 O O . THR A 1 93 ? 2.49 -17.953 -12.539 1 85 93 THR A O 1
ATOM 734 N N . LEU A 1 94 ? 2.363 -15.781 -12.922 1 91.62 94 LEU A N 1
ATOM 735 C CA . LEU A 1 94 ? 3.271 -15.406 -11.844 1 91.62 94 LEU A CA 1
ATOM 736 C C . LEU A 1 94 ? 2.547 -14.586 -10.781 1 91.62 94 LEU A C 1
ATOM 738 O O . LEU A 1 94 ? 1.955 -13.555 -11.094 1 91.62 94 LEU A O 1
ATOM 742 N N . ARG A 1 95 ? 2.529 -15.086 -9.555 1 93.81 95 ARG A N 1
ATOM 743 C CA . ARG A 1 95 ? 1.857 -14.438 -8.43 1 93.81 95 ARG A CA 1
ATOM 744 C C . ARG A 1 95 ? 2.865 -13.773 -7.5 1 93.81 95 ARG A C 1
ATOM 746 O O . ARG A 1 95 ? 3.65 -14.453 -6.836 1 93.81 95 ARG A O 1
ATOM 753 N N . ILE A 1 96 ? 2.812 -12.438 -7.418 1 96.81 96 ILE A N 1
ATOM 754 C CA . ILE A 1 96 ? 3.799 -11.672 -6.664 1 96.81 96 ILE A CA 1
ATOM 755 C C . ILE A 1 96 ? 3.102 -10.875 -5.566 1 96.81 96 ILE A C 1
ATOM 757 O O . ILE A 1 96 ? 2.154 -10.133 -5.836 1 96.81 96 ILE A O 1
ATOM 761 N N . GLY A 1 97 ? 3.498 -11.117 -4.32 1 97.75 97 GLY A N 1
ATOM 762 C CA . GLY A 1 97 ? 3.107 -10.258 -3.211 1 97.75 97 GLY A CA 1
ATOM 763 C C . GLY A 1 97 ? 4.152 -9.219 -2.865 1 97.75 97 GLY A C 1
ATOM 764 O O . GLY A 1 97 ? 5.348 -9.508 -2.842 1 97.75 97 GLY A O 1
ATOM 765 N N . SER A 1 98 ? 3.701 -7.977 -2.666 1 97.56 98 SER A N 1
ATOM 766 C CA . SER A 1 98 ? 4.605 -6.91 -2.24 1 97.56 98 SER A CA 1
ATOM 767 C C . SER A 1 98 ? 4.094 -6.223 -0.979 1 97.56 98 SER A C 1
ATOM 769 O O . SER A 1 98 ? 2.895 -5.973 -0.845 1 97.56 98 SER A O 1
ATOM 771 N N . VAL A 1 99 ? 5.023 -5.961 -0.13 1 96.38 99 VAL A N 1
ATOM 772 C CA . VAL A 1 99 ? 4.66 -5.172 1.043 1 96.38 99 VAL A CA 1
ATOM 773 C C . VAL A 1 99 ? 4.051 -3.844 0.604 1 96.38 99 VAL A C 1
ATOM 775 O O . VAL A 1 99 ? 4.555 -3.195 -0.318 1 96.38 99 VAL A O 1
ATOM 778 N N . ALA A 1 100 ? 3.045 -3.438 1.332 1 93.62 100 ALA A N 1
ATOM 779 C CA . ALA A 1 100 ? 2.166 -2.357 0.891 1 93.62 100 ALA A CA 1
ATOM 780 C C . ALA A 1 100 ? 2.928 -1.041 0.777 1 93.62 100 ALA A C 1
ATOM 782 O O . ALA A 1 100 ? 2.559 -0.169 -0.012 1 93.62 100 ALA A O 1
ATOM 783 N N . THR A 1 101 ? 3.996 -0.824 1.498 1 92.5 101 THR A N 1
ATOM 784 C CA . THR A 1 101 ? 4.703 0.452 1.545 1 92.5 101 THR A CA 1
ATOM 785 C C . THR A 1 101 ? 5.934 0.423 0.646 1 92.5 101 THR A C 1
ATOM 787 O O . THR A 1 101 ? 6.691 1.394 0.589 1 92.5 101 THR A O 1
ATOM 790 N N . LEU A 1 102 ? 6.137 -0.646 -0.037 1 95.5 102 LEU A N 1
ATOM 791 C CA . LEU A 1 102 ? 7.309 -0.835 -0.888 1 95.5 102 LEU A CA 1
ATOM 792 C C . LEU A 1 102 ? 7.262 0.102 -2.09 1 95.5 102 LEU A C 1
ATOM 794 O O . LEU A 1 102 ? 6.184 0.388 -2.619 1 95.5 102 LEU A O 1
ATOM 798 N N . SER A 1 103 ? 8.445 0.504 -2.504 1 96.62 103 SER A N 1
ATOM 799 C CA . SER A 1 103 ? 8.57 1.33 -3.699 1 96.62 103 SER A CA 1
ATOM 800 C C . SER A 1 103 ? 7.977 0.634 -4.918 1 96.62 103 SER A C 1
ATOM 802 O O . SER A 1 103 ? 8.367 -0.486 -5.254 1 96.62 103 SER A O 1
ATOM 804 N N . ARG A 1 104 ? 7.035 1.336 -5.527 1 97.19 104 ARG A N 1
ATOM 805 C CA . ARG A 1 104 ? 6.434 0.778 -6.734 1 97.19 104 ARG A CA 1
ATOM 806 C C . ARG A 1 104 ? 7.414 0.811 -7.898 1 97.19 104 ARG A C 1
ATOM 808 O O . ARG A 1 104 ? 7.387 -0.068 -8.766 1 97.19 104 ARG A O 1
ATOM 815 N N . ASN A 1 105 ? 8.305 1.754 -7.887 1 95.81 105 ASN A N 1
ATOM 816 C CA . ASN A 1 105 ? 9.336 1.803 -8.922 1 95.81 105 ASN A CA 1
ATOM 817 C C . ASN A 1 105 ? 10.289 0.62 -8.812 1 95.81 105 ASN A C 1
ATOM 819 O O . ASN A 1 105 ? 10.734 0.081 -9.828 1 95.81 105 ASN A O 1
ATOM 823 N N . PHE A 1 106 ? 10.617 0.275 -7.633 1 95.06 106 PHE A N 1
ATOM 824 C CA . PHE A 1 106 ? 11.445 -0.913 -7.445 1 95.06 106 PHE A CA 1
ATOM 825 C C . PHE A 1 106 ? 10.727 -2.158 -7.949 1 95.06 106 PHE A C 1
ATOM 827 O O . PHE A 1 106 ? 11.328 -3 -8.617 1 95.06 106 PHE A O 1
ATOM 834 N N . GLN A 1 107 ? 9.43 -2.289 -7.582 1 96.5 107 GLN A N 1
ATOM 835 C CA . GLN A 1 107 ? 8.641 -3.416 -8.055 1 96.5 107 GLN A CA 1
ATOM 836 C C . GLN A 1 107 ? 8.633 -3.48 -9.586 1 96.5 107 GLN A C 1
ATOM 838 O O . GLN A 1 107 ? 8.805 -4.555 -10.164 1 96.5 107 GLN A O 1
ATOM 843 N N . GLU A 1 108 ? 8.445 -2.328 -10.172 1 95.31 108 GLU A N 1
ATOM 844 C CA . GLU A 1 108 ? 8.422 -2.27 -11.633 1 95.31 108 GLU A CA 1
ATOM 845 C C . GLU A 1 108 ? 9.766 -2.686 -12.219 1 95.31 108 GLU A C 1
ATOM 847 O O . GLU A 1 108 ? 9.82 -3.408 -13.219 1 95.31 108 GLU A O 1
ATOM 852 N N . TRP A 1 109 ? 10.836 -2.158 -11.602 1 93.81 109 TRP A N 1
ATOM 853 C CA . TRP A 1 109 ? 12.172 -2.553 -12.039 1 93.81 109 TRP A CA 1
ATOM 854 C C . TRP A 1 109 ? 12.32 -4.07 -12.031 1 93.81 109 TRP A C 1
ATOM 856 O O . TRP A 1 109 ? 12.781 -4.66 -13.008 1 93.81 109 TRP A O 1
ATOM 866 N N . PHE A 1 110 ? 11.875 -4.762 -11.016 1 95.44 110 PHE A N 1
ATOM 867 C CA . PHE A 1 110 ? 11.984 -6.211 -10.883 1 95.44 110 PHE A CA 1
ATOM 868 C C . PHE A 1 110 ? 11.164 -6.914 -11.953 1 95.44 110 PHE A C 1
ATOM 870 O O . PHE A 1 110 ? 11.562 -7.961 -12.461 1 95.44 110 PHE A O 1
ATOM 877 N N . LEU A 1 111 ? 10 -6.309 -12.328 1 94.75 111 LEU A N 1
ATOM 878 C CA . LEU A 1 111 ? 9.047 -6.941 -13.234 1 94.75 111 LEU A CA 1
ATOM 879 C C . LEU A 1 111 ? 9.367 -6.602 -14.688 1 94.75 111 LEU A C 1
ATOM 881 O O . LEU A 1 111 ? 8.789 -7.18 -15.609 1 94.75 111 LEU A O 1
ATOM 885 N N . GLN A 1 112 ? 10.242 -5.727 -14.93 1 91.62 112 GLN A N 1
ATOM 886 C CA . GLN A 1 112 ? 10.492 -5.141 -16.25 1 91.62 112 GLN A CA 1
ATOM 887 C C . GLN A 1 112 ? 10.703 -6.227 -17.297 1 91.62 112 GLN A C 1
ATOM 889 O O . GLN A 1 112 ? 10.133 -6.16 -18.391 1 91.62 112 GLN A O 1
ATOM 894 N N . PRO A 1 113 ? 11.453 -7.309 -16.969 1 89.25 113 PRO A N 1
ATOM 895 C CA . PRO A 1 113 ? 11.727 -8.32 -18 1 89.25 113 PRO A CA 1
ATOM 896 C C . PRO A 1 113 ? 10.469 -9.062 -18.453 1 89.25 113 PRO A C 1
ATOM 898 O O . PRO A 1 113 ? 10.445 -9.625 -19.547 1 89.25 113 PRO A O 1
ATOM 901 N N . VAL A 1 114 ? 9.438 -9.039 -17.641 1 88.81 114 VAL A N 1
ATOM 902 C CA . VAL A 1 114 ? 8.273 -9.852 -17.969 1 88.81 114 VAL A CA 1
ATOM 903 C C . VAL A 1 114 ? 7.113 -8.953 -18.375 1 88.81 114 VAL A C 1
ATOM 905 O O . VAL A 1 114 ? 6.09 -9.43 -18.875 1 88.81 114 VAL A O 1
ATOM 908 N N . LEU A 1 115 ? 7.199 -7.73 -18.25 1 86.38 115 LEU A N 1
ATOM 909 C CA . LEU A 1 115 ? 6.109 -6.805 -18.547 1 86.38 115 LEU A CA 1
ATOM 910 C C . LEU A 1 115 ? 5.773 -6.801 -20.031 1 86.38 115 LEU A C 1
ATOM 912 O O . LEU A 1 115 ? 4.617 -6.598 -20.406 1 86.38 115 LEU A O 1
ATOM 916 N N . LYS A 1 116 ? 6.73 -7.078 -20.828 1 78.56 116 LYS A N 1
ATOM 917 C CA . LYS A 1 116 ? 6.488 -7.02 -22.266 1 78.56 116 LYS A CA 1
ATOM 918 C C . LYS A 1 116 ? 6.246 -8.414 -22.844 1 78.56 116 LYS A C 1
ATOM 920 O O . LYS A 1 116 ? 5.98 -8.562 -24.031 1 78.56 116 LYS A O 1
ATOM 925 N N . GLU A 1 117 ? 6.348 -9.359 -21.984 1 80.44 117 GLU A N 1
ATOM 926 C CA . GLU A 1 117 ? 6.074 -10.719 -22.422 1 80.44 117 GLU A CA 1
ATOM 927 C C . GLU A 1 117 ? 4.578 -11 -22.453 1 80.44 117 GLU A C 1
ATOM 929 O O . GLU A 1 117 ? 3.953 -11.203 -21.422 1 80.44 117 GLU A O 1
ATOM 934 N N . ALA A 1 118 ? 4.031 -11.133 -23.578 1 77.12 118 ALA A N 1
ATOM 935 C CA . ALA A 1 118 ? 2.586 -11.203 -23.797 1 77.12 118 ALA A CA 1
ATOM 936 C C . ALA A 1 118 ? 2.008 -12.5 -23.25 1 77.12 118 ALA A C 1
ATOM 938 O O . ALA A 1 118 ? 0.82 -12.57 -22.922 1 77.12 118 ALA A O 1
ATOM 939 N N . ASP A 1 119 ? 2.793 -13.484 -23.047 1 80.75 119 ASP A N 1
ATOM 940 C CA . ASP A 1 119 ? 2.266 -14.805 -22.688 1 80.75 119 ASP A CA 1
ATOM 941 C C . ASP A 1 119 ? 2.287 -15.016 -21.188 1 80.75 119 ASP A C 1
ATOM 943 O O . ASP A 1 119 ? 1.966 -16.109 -20.703 1 80.75 119 ASP A O 1
ATOM 947 N N . VAL A 1 120 ? 2.584 -13.984 -20.484 1 86.25 120 VAL A N 1
ATOM 948 C CA . VAL A 1 120 ? 2.67 -14.125 -19.031 1 86.25 120 VAL A CA 1
ATOM 949 C C . VAL A 1 120 ? 1.521 -13.375 -18.375 1 86.25 120 VAL A C 1
ATOM 951 O O . VAL A 1 120 ? 1.256 -12.211 -18.703 1 86.25 120 VAL A O 1
ATOM 954 N N . ARG A 1 121 ? 0.809 -14.094 -17.531 1 90 121 ARG A N 1
ATOM 955 C CA . ARG A 1 121 ? -0.196 -13.453 -16.688 1 90 121 ARG A CA 1
ATOM 956 C C . ARG A 1 121 ? 0.376 -13.094 -15.32 1 90 121 ARG A C 1
ATOM 958 O O . ARG A 1 121 ? 1.018 -13.922 -14.68 1 90 121 ARG A O 1
ATOM 965 N N . LEU A 1 122 ? 0.178 -11.875 -14.898 1 94.44 122 LEU A N 1
ATOM 966 C CA . LEU A 1 122 ? 0.702 -11.398 -13.617 1 94.44 122 LEU A CA 1
ATOM 967 C C . LEU A 1 122 ? -0.425 -11.188 -12.617 1 94.44 122 LEU A C 1
ATOM 969 O O . LEU A 1 122 ? -1.494 -10.688 -12.969 1 94.44 122 LEU A O 1
ATOM 973 N N . VAL A 1 123 ? -0.227 -11.664 -11.453 1 95.69 123 VAL A N 1
ATOM 974 C CA . VAL A 1 123 ? -1.074 -11.352 -10.312 1 95.69 123 VAL A CA 1
ATOM 975 C C . VAL A 1 123 ? -0.255 -10.633 -9.242 1 95.69 123 VAL A C 1
ATOM 977 O O . VAL A 1 123 ? 0.624 -11.227 -8.617 1 95.69 123 VAL A O 1
ATOM 980 N N . LEU A 1 124 ? -0.517 -9.367 -9.055 1 97.19 124 LEU A N 1
ATOM 981 C CA . LEU A 1 124 ? 0.228 -8.523 -8.125 1 97.19 124 LEU A CA 1
ATOM 982 C C . LEU A 1 124 ? -0.636 -8.125 -6.934 1 97.19 124 LEU A C 1
ATOM 984 O O . LEU A 1 124 ? -1.648 -7.445 -7.094 1 97.19 124 LEU A O 1
ATOM 988 N N . GLU A 1 125 ? -0.186 -8.516 -5.785 1 96.06 125 GLU A N 1
ATOM 989 C CA . GLU A 1 125 ? -0.941 -8.258 -4.562 1 96.06 125 GLU A CA 1
ATOM 990 C C . GLU A 1 125 ? -0.121 -7.434 -3.57 1 96.06 125 GLU A C 1
ATOM 992 O O . GLU A 1 125 ? 1.11 -7.438 -3.623 1 96.06 125 GLU A O 1
ATOM 997 N N . SER A 1 126 ? -0.867 -6.73 -2.73 1 94.75 126 SER A N 1
ATOM 998 C CA . SER A 1 126 ? -0.251 -5.898 -1.703 1 94.75 126 SER A CA 1
ATOM 999 C C . SER A 1 126 ? -0.768 -6.258 -0.315 1 94.75 126 SER A C 1
ATOM 1001 O O . SER A 1 126 ? -1.942 -6.598 -0.152 1 94.75 126 SER A O 1
ATOM 1003 N N . GLY A 1 127 ? 0.113 -6.195 0.668 1 93.31 127 GLY A N 1
ATOM 1004 C CA . GLY A 1 127 ? -0.284 -6.492 2.035 1 93.31 127 GLY A CA 1
ATOM 1005 C C . GLY A 1 127 ? 0.845 -6.324 3.033 1 93.31 127 GLY A C 1
ATOM 1006 O O . GLY A 1 127 ? 1.921 -5.836 2.686 1 93.31 127 GLY A O 1
ATOM 1007 N N . SER A 1 128 ? 0.528 -6.668 4.289 1 93.06 128 SER A N 1
ATOM 1008 C CA . SER A 1 128 ? 1.58 -6.699 5.297 1 93.06 128 SER A CA 1
ATOM 1009 C C . SER A 1 128 ? 2.518 -7.883 5.086 1 93.06 128 SER A C 1
ATOM 1011 O O . SER A 1 128 ? 2.119 -8.898 4.516 1 93.06 128 SER A O 1
ATOM 1013 N N . LEU A 1 129 ? 3.723 -7.727 5.555 1 93.56 129 LEU A N 1
ATOM 1014 C CA . LEU A 1 129 ? 4.699 -8.797 5.371 1 93.56 129 LEU A CA 1
ATOM 1015 C C . LEU A 1 129 ? 4.188 -10.102 5.969 1 93.56 129 LEU A C 1
ATOM 1017 O O . LEU A 1 129 ? 4.281 -11.156 5.332 1 93.56 129 LEU A O 1
ATOM 1021 N N . ASP A 1 130 ? 3.588 -10 7.137 1 91.38 130 ASP A N 1
ATOM 1022 C CA . ASP A 1 130 ? 3.104 -11.203 7.805 1 91.38 130 ASP A 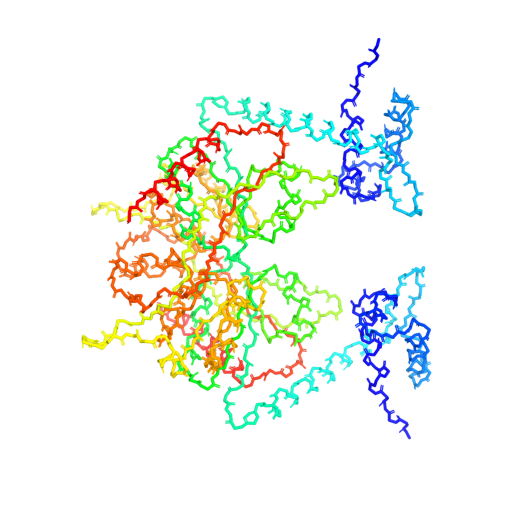CA 1
ATOM 1023 C C . ASP A 1 130 ? 2.021 -11.898 6.98 1 91.38 130 ASP A C 1
ATOM 1025 O O . ASP A 1 130 ? 2.047 -13.117 6.812 1 91.38 130 ASP A O 1
ATOM 1029 N N . GLU A 1 131 ? 1.118 -11.125 6.504 1 90.94 131 GLU A N 1
ATOM 1030 C CA . GLU A 1 131 ? 0.048 -11.672 5.676 1 90.94 131 GLU A CA 1
ATOM 1031 C C . GLU A 1 131 ? 0.605 -12.305 4.402 1 90.94 131 GLU A C 1
ATOM 1033 O O . GLU A 1 131 ? 0.183 -13.391 4.004 1 90.94 131 GLU A O 1
ATOM 1038 N N . LEU A 1 132 ? 1.53 -11.672 3.816 1 95.12 132 LEU A N 1
ATOM 1039 C CA . LEU A 1 132 ? 2.107 -12.141 2.561 1 95.12 132 LEU A CA 1
ATOM 1040 C C . LEU A 1 132 ? 2.898 -13.43 2.771 1 95.12 132 LEU A C 1
ATOM 1042 O O . LEU A 1 132 ? 2.855 -14.328 1.934 1 95.12 132 LEU A O 1
ATOM 1046 N N . LEU A 1 133 ? 3.582 -13.484 3.908 1 92.81 133 LEU A N 1
ATOM 1047 C CA . LEU A 1 133 ? 4.359 -14.688 4.199 1 92.81 133 LEU A CA 1
ATOM 1048 C C . LEU A 1 133 ? 3.443 -15.883 4.441 1 92.81 133 LEU A C 1
ATOM 1050 O O . LEU A 1 133 ? 3.77 -17 4.051 1 92.81 133 LEU A O 1
ATOM 1054 N N . GLN A 1 134 ? 2.314 -15.625 5.066 1 88.12 134 GLN A N 1
ATOM 1055 C CA . GLN A 1 134 ? 1.333 -16.688 5.254 1 88.12 134 GLN A CA 1
ATOM 1056 C C . GLN A 1 134 ? 0.818 -17.203 3.912 1 88.12 134 GLN A C 1
ATOM 1058 O O . GLN A 1 134 ? 0.679 -18.422 3.719 1 88.12 134 GLN A O 1
ATOM 1063 N N . ARG A 1 135 ? 0.623 -16.328 2.998 1 89.44 135 ARG A N 1
ATOM 1064 C CA . ARG A 1 135 ? 0.129 -16.703 1.677 1 89.44 135 ARG A CA 1
ATOM 1065 C C . ARG A 1 135 ? 1.219 -17.391 0.86 1 89.44 135 ARG A C 1
ATOM 1067 O O . ARG A 1 135 ? 0.932 -18.281 0.058 1 89.44 135 ARG A O 1
ATOM 1074 N N . LEU A 1 136 ? 2.41 -16.938 1.037 1 89.69 136 LEU A N 1
ATOM 1075 C CA . LEU A 1 136 ? 3.547 -17.578 0.402 1 89.69 136 LEU A CA 1
ATOM 1076 C C . LEU A 1 136 ? 3.697 -19.016 0.898 1 89.69 136 LEU A C 1
ATOM 1078 O O . LEU A 1 136 ? 3.895 -19.938 0.101 1 89.69 136 LEU A O 1
ATOM 1082 N N . LYS A 1 137 ? 3.496 -19.109 2.16 1 82.62 137 LYS A N 1
ATOM 1083 C CA . LYS A 1 137 ? 3.566 -20.438 2.779 1 82.62 137 LYS A CA 1
ATOM 1084 C C . LYS A 1 137 ? 2.482 -21.359 2.23 1 82.62 137 LYS A C 1
ATOM 1086 O O . LYS A 1 137 ? 2.717 -22.547 2.033 1 82.62 137 LYS A O 1
ATOM 1091 N N . ALA A 1 138 ? 1.36 -20.781 2.025 1 76.62 138 ALA A N 1
ATOM 1092 C CA . ALA A 1 138 ? 0.214 -21.531 1.516 1 76.62 138 ALA A CA 1
ATOM 1093 C C . ALA A 1 138 ? 0.309 -21.719 0.004 1 76.62 138 ALA A C 1
ATOM 1095 O O . ALA A 1 138 ? -0.619 -22.234 -0.624 1 76.62 138 ALA A O 1
ATOM 1096 N N . HIS A 1 139 ? 1.365 -21.203 -0.602 1 78.62 139 HIS A N 1
ATOM 1097 C CA . HIS A 1 139 ? 1.648 -21.344 -2.025 1 78.62 139 HIS A CA 1
ATOM 1098 C C . HIS A 1 139 ? 0.636 -20.578 -2.865 1 78.62 139 HIS A C 1
ATOM 1100 O O . HIS A 1 139 ? 0.342 -20.953 -4 1 78.62 139 HIS A O 1
ATOM 1106 N N . GLU A 1 140 ? 0.104 -19.625 -2.238 1 85 140 GLU A N 1
ATOM 1107 C CA . GLU A 1 140 ? -0.8 -18.734 -2.961 1 85 140 GLU A CA 1
ATOM 1108 C C . GLU A 1 140 ? -0.031 -17.641 -3.68 1 85 140 GLU A C 1
ATOM 1110 O O . GLU A 1 140 ? -0.572 -16.969 -4.566 1 85 140 GLU A O 1
ATOM 1115 N N . LEU A 1 141 ? 1.202 -17.484 -3.266 1 92.19 141 LEU A N 1
ATOM 1116 C CA . LEU A 1 141 ? 2.15 -16.578 -3.9 1 92.19 141 LEU A CA 1
ATOM 1117 C C . LEU A 1 141 ? 3.424 -17.312 -4.305 1 92.19 141 LEU A C 1
ATOM 1119 O O . LEU A 1 141 ? 3.787 -18.312 -3.686 1 92.19 141 LEU A O 1
ATOM 1123 N N . ASP A 1 142 ? 4.035 -16.781 -5.371 1 90.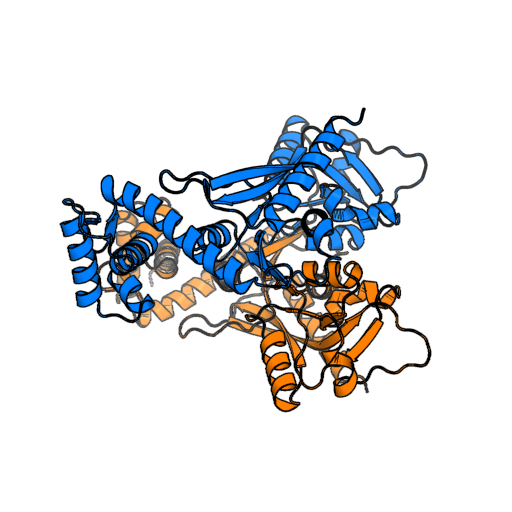44 142 ASP A N 1
ATOM 1124 C CA . ASP A 1 142 ? 5.285 -17.375 -5.828 1 90.44 142 ASP A CA 1
ATOM 1125 C C . ASP A 1 142 ? 6.488 -16.688 -5.199 1 90.44 142 ASP A C 1
ATOM 1127 O O . ASP A 1 142 ? 7.539 -17.297 -5.012 1 90.44 142 ASP A O 1
ATOM 1131 N N . VAL A 1 143 ? 6.344 -15.406 -4.891 1 95.56 143 VAL A N 1
ATOM 1132 C CA . VAL A 1 143 ? 7.43 -14.617 -4.316 1 95.56 143 VAL A CA 1
ATOM 1133 C C . VAL A 1 143 ? 6.852 -13.414 -3.578 1 95.56 143 VAL A C 1
ATOM 1135 O O . VAL A 1 143 ? 5.785 -12.906 -3.934 1 95.56 143 VAL A O 1
ATOM 1138 N N . VAL A 1 144 ? 7.523 -13.008 -2.52 1 97.44 144 VAL A N 1
ATOM 1139 C CA . VAL A 1 144 ? 7.188 -11.781 -1.794 1 97.44 144 VAL A CA 1
ATOM 1140 C C . VAL A 1 144 ? 8.328 -10.773 -1.921 1 97.44 144 VAL A C 1
ATOM 1142 O O . VAL A 1 144 ? 9.492 -11.117 -1.696 1 97.44 144 VAL A O 1
ATOM 1145 N N . LEU A 1 145 ? 8.008 -9.578 -2.391 1 97.94 145 LEU A N 1
ATOM 1146 C CA . LEU A 1 145 ? 8.953 -8.469 -2.404 1 97.94 145 LEU A CA 1
ATOM 1147 C C . LEU A 1 145 ? 8.805 -7.617 -1.15 1 97.94 145 LEU A C 1
ATOM 1149 O O . LEU A 1 145 ? 7.695 -7.242 -0.775 1 97.94 145 LEU A O 1
ATOM 1153 N N . SER A 1 146 ? 9.953 -7.312 -0.508 1 97.06 146 SER A N 1
ATOM 1154 C CA . SER A 1 146 ? 9.922 -6.629 0.782 1 97.06 146 SER A CA 1
ATOM 1155 C C . SER A 1 146 ? 11.172 -5.773 0.983 1 97.06 146 SER A C 1
ATOM 1157 O O . SER A 1 146 ? 12.188 -5.973 0.313 1 97.06 146 SER A O 1
ATOM 1159 N N . ASN A 1 147 ? 11.016 -4.773 1.812 1 95 147 ASN A N 1
ATOM 1160 C CA . ASN A 1 147 ? 12.18 -3.998 2.238 1 95 147 ASN A CA 1
ATOM 1161 C C . ASN A 1 147 ? 12.664 -4.426 3.621 1 95 147 ASN A C 1
ATOM 1163 O O . ASN A 1 147 ? 13.461 -3.725 4.25 1 95 147 ASN A O 1
ATOM 1167 N N . ARG A 1 148 ? 12.117 -5.488 4.145 1 92.19 148 ARG A N 1
ATOM 1168 C CA . ARG A 1 148 ? 12.562 -6.141 5.375 1 92.19 148 ARG A CA 1
ATOM 1169 C C . ARG A 1 148 ? 12.75 -7.641 5.156 1 92.19 148 ARG A C 1
ATOM 1171 O O . ARG A 1 148 ? 12 -8.266 4.402 1 92.19 148 ARG A O 1
ATOM 1178 N N . PRO A 1 149 ? 13.742 -8.141 5.824 1 89.25 149 PRO A N 1
ATOM 1179 C CA . PRO A 1 149 ? 13.906 -9.594 5.707 1 89.25 149 PRO A CA 1
ATOM 1180 C C . PRO A 1 149 ? 12.828 -10.367 6.461 1 89.25 149 PRO A C 1
ATOM 1182 O O . PRO A 1 149 ? 12.156 -9.812 7.336 1 89.25 149 PRO A O 1
ATOM 1185 N N . ALA A 1 150 ? 12.586 -11.555 5.992 1 87 150 ALA A N 1
ATOM 1186 C CA . ALA A 1 150 ? 11.711 -12.445 6.746 1 87 150 ALA A CA 1
ATOM 1187 C C . ALA A 1 150 ? 12.422 -13.016 7.969 1 87 150 ALA A C 1
ATOM 1189 O O . ALA A 1 150 ? 13.578 -13.438 7.879 1 87 150 ALA A O 1
ATOM 1190 N N . LEU A 1 151 ? 11.82 -12.734 9.141 1 73.31 151 LEU A N 1
ATOM 1191 C CA . LEU A 1 151 ? 12.422 -13.297 10.336 1 73.31 151 LEU A CA 1
ATOM 1192 C C . LEU A 1 151 ? 12.164 -14.797 10.43 1 73.31 151 LEU A C 1
ATOM 1194 O O . LEU A 1 151 ? 11.07 -15.258 10.102 1 73.31 151 LEU A O 1
ATOM 1198 N N . GLY A 1 152 ? 13.219 -15.57 10.172 1 59.47 152 GLY A N 1
ATOM 1199 C CA . GLY A 1 152 ? 13.102 -17.016 10.273 1 59.47 152 GLY A CA 1
ATOM 1200 C C . GLY A 1 152 ? 12.391 -17.469 11.531 1 59.47 152 GLY A C 1
ATOM 1201 O O . GLY A 1 152 ? 12.453 -16.797 12.562 1 59.47 152 GLY A O 1
ATOM 1202 N N . ASP A 1 153 ? 11.266 -17.938 11.453 1 55.38 153 ASP A N 1
ATOM 1203 C CA . ASP A 1 153 ? 10.859 -18.719 12.617 1 55.38 153 ASP A CA 1
ATOM 1204 C C . ASP A 1 153 ? 11.297 -20.172 12.484 1 55.38 153 ASP A C 1
ATOM 1206 O O . ASP A 1 153 ? 11.656 -20.625 11.391 1 55.38 153 ASP A O 1
ATOM 1210 N N . ASP A 1 154 ? 11.586 -20.828 13.703 1 48.56 154 ASP A N 1
ATOM 1211 C CA . ASP A 1 154 ? 12.062 -22.203 13.852 1 48.56 154 ASP A CA 1
ATOM 1212 C C . ASP A 1 154 ? 11.414 -23.125 12.82 1 48.56 154 ASP A C 1
ATOM 1214 O O . ASP A 1 154 ? 11.984 -24.156 12.445 1 48.56 154 ASP A O 1
ATOM 1218 N N . LYS A 1 155 ? 10.25 -22.844 12.312 1 51.25 155 LYS A N 1
ATOM 1219 C CA . LYS A 1 155 ? 9.492 -23.875 11.617 1 51.25 155 LYS A CA 1
ATOM 1220 C C . LYS A 1 155 ? 9.445 -23.609 10.117 1 51.25 155 LYS A C 1
ATOM 1222 O O . LYS A 1 155 ? 9.117 -24.5 9.328 1 51.25 155 LYS A O 1
ATOM 1227 N N . GLN A 1 156 ? 9.547 -22.375 9.766 1 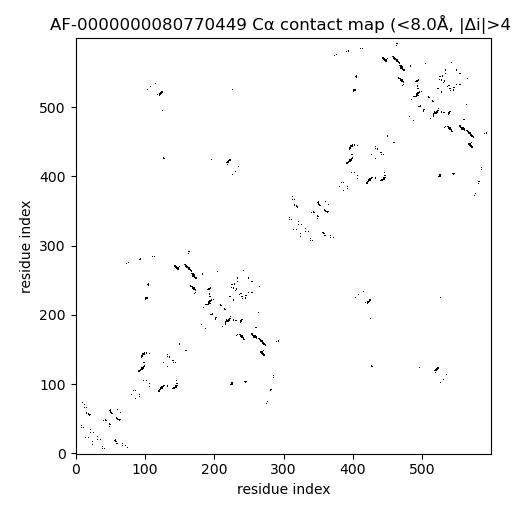58.62 156 GLN A N 1
ATOM 1228 C CA . GLN A 1 156 ? 9.445 -22.109 8.336 1 58.62 156 GLN A CA 1
ATOM 1229 C C . GLN A 1 156 ? 10.727 -21.469 7.809 1 58.62 156 GLN A C 1
ATOM 1231 O O . GLN A 1 156 ? 11.188 -20.453 8.352 1 58.62 156 GLN A O 1
ATOM 1236 N N . SER A 1 157 ? 11.32 -22.203 6.852 1 72 157 SER A N 1
ATOM 1237 C CA . SER A 1 157 ? 12.57 -21.734 6.258 1 72 157 SER A CA 1
ATOM 1238 C C . SER A 1 157 ? 12.312 -20.875 5.02 1 72 157 SER A C 1
ATOM 1240 O O . SER A 1 157 ? 11.688 -21.344 4.059 1 72 157 SER A O 1
ATOM 1242 N N . TRP A 1 158 ? 12.391 -19.688 5.156 1 85.31 158 TRP A N 1
ATOM 1243 C CA . TRP A 1 158 ? 12.336 -18.734 4.043 1 85.31 158 TRP A CA 1
ATOM 1244 C C . TRP A 1 158 ? 13.711 -18.578 3.396 1 85.31 158 TRP A C 1
ATOM 1246 O O . TRP A 1 158 ? 14.734 -18.688 4.07 1 85.31 158 TRP A O 1
ATOM 1256 N N . ARG A 1 159 ? 13.68 -18.531 2.098 1 87.38 159 ARG A N 1
ATOM 1257 C CA . ARG A 1 159 ? 14.852 -18.047 1.387 1 87.38 1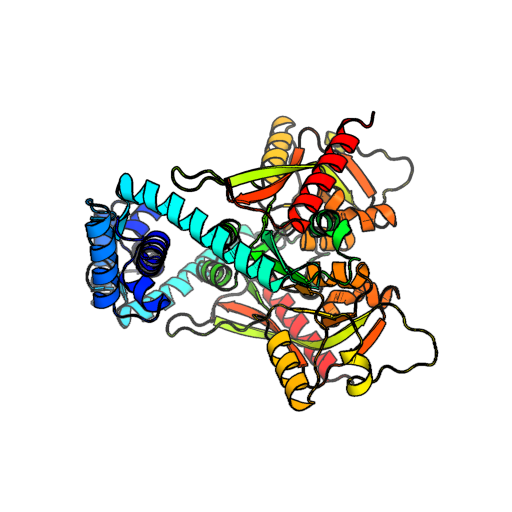59 ARG A CA 1
ATOM 1258 C C . ARG A 1 159 ? 14.734 -16.547 1.087 1 87.38 159 ARG A C 1
ATOM 1260 O O . ARG A 1 159 ? 13.891 -16.141 0.289 1 87.38 159 ARG A O 1
ATOM 1267 N N . CYS A 1 160 ? 15.461 -15.805 1.737 1 91.44 160 CYS A N 1
ATOM 1268 C CA . CYS A 1 160 ? 15.477 -14.359 1.562 1 91.44 160 CYS A CA 1
ATOM 1269 C C . CYS A 1 160 ? 16.656 -13.922 0.708 1 91.44 160 CYS A C 1
ATOM 1271 O O . CYS A 1 160 ? 17.812 -14 1.15 1 91.44 160 CYS A O 1
ATOM 1273 N N . ARG A 1 161 ? 16.438 -13.422 -0.49 1 92.44 161 ARG A N 1
ATOM 1274 C CA . ARG A 1 161 ? 17.484 -12.969 -1.392 1 92.44 161 ARG A CA 1
ATOM 1275 C C . ARG A 1 161 ? 17.516 -11.453 -1.489 1 92.44 161 ARG A C 1
ATOM 1277 O O . ARG A 1 161 ? 16.469 -10.82 -1.698 1 92.44 161 ARG A O 1
ATOM 1284 N N . THR A 1 162 ? 18.703 -10.953 -1.348 1 93.88 162 THR A N 1
ATOM 1285 C CA . THR A 1 162 ? 18.859 -9.516 -1.559 1 93.88 162 THR A CA 1
ATOM 1286 C C . THR A 1 162 ? 18.828 -9.18 -3.047 1 93.88 162 THR A C 1
ATOM 1288 O O . THR A 1 162 ? 19.609 -9.719 -3.83 1 93.88 162 THR A O 1
ATOM 1291 N N . LEU A 1 163 ? 17.938 -8.336 -3.441 1 94.62 163 LEU A N 1
ATOM 1292 C CA . LEU A 1 163 ? 17.797 -7.941 -4.84 1 94.62 163 LEU A CA 1
ATOM 1293 C C . LEU A 1 163 ? 18.641 -6.695 -5.137 1 94.62 163 LEU A C 1
ATOM 1295 O O . LEU A 1 163 ? 19.219 -6.582 -6.215 1 94.62 163 LEU A O 1
ATOM 1299 N N . ALA A 1 164 ? 18.562 -5.73 -4.219 1 92.38 164 ALA A N 1
ATOM 1300 C CA . ALA A 1 164 ? 19.25 -4.453 -4.434 1 92.38 164 ALA A CA 1
ATOM 1301 C C . ALA A 1 164 ? 19.469 -3.725 -3.113 1 92.38 164 ALA A C 1
ATOM 1303 O O . ALA A 1 164 ? 18.766 -3.969 -2.133 1 92.38 164 ALA A O 1
ATOM 1304 N N . ARG A 1 165 ? 20.484 -2.951 -3.109 1 91.62 165 ARG A N 1
ATOM 1305 C CA . ARG A 1 165 ? 20.75 -1.963 -2.068 1 91.62 165 ARG A CA 1
ATOM 1306 C C . ARG A 1 165 ? 20.781 -0.552 -2.646 1 91.62 165 ARG A C 1
ATOM 1308 O O . ARG A 1 165 ? 21.594 -0.255 -3.527 1 91.62 165 ARG A O 1
ATOM 1315 N N . GLN A 1 166 ? 19.891 0.238 -2.189 1 91.62 166 GLN A N 1
ATOM 1316 C CA . GLN A 1 166 ? 19.719 1.576 -2.748 1 91.62 166 GLN A CA 1
ATOM 1317 C C . GLN A 1 166 ? 20.078 2.648 -1.724 1 91.62 166 GLN A C 1
ATOM 1319 O O . GLN A 1 166 ? 19.656 2.578 -0.568 1 91.62 166 GLN A O 1
ATOM 1324 N N . PRO A 1 167 ? 20.875 3.615 -2.176 1 94.62 167 PRO A N 1
ATOM 1325 C CA . PRO A 1 167 ? 21.125 4.738 -1.269 1 94.62 167 PRO A CA 1
ATOM 1326 C C . PRO A 1 167 ? 19.875 5.559 -0.975 1 94.62 167 PRO A C 1
ATOM 1328 O O . PRO A 1 167 ? 19 5.699 -1.842 1 94.62 167 PRO A O 1
ATOM 1331 N N . VAL A 1 168 ? 19.828 6.012 0.253 1 98.06 168 VAL A N 1
ATOM 1332 C CA . VAL A 1 168 ? 18.781 6.957 0.628 1 98.06 168 VAL A CA 1
ATOM 1333 C C . VAL A 1 168 ? 19.266 8.383 0.413 1 98.06 168 VAL A C 1
ATOM 1335 O O . VAL A 1 168 ? 20.422 8.703 0.713 1 98.06 168 VAL A O 1
ATOM 1338 N N . VAL A 1 169 ? 18.406 9.234 -0.12 1 98.19 169 VAL A N 1
ATOM 1339 C CA . VAL A 1 169 ? 18.797 10.586 -0.522 1 98.19 169 VAL A CA 1
ATOM 1340 C C . VAL A 1 169 ? 17.812 11.602 0.035 1 98.19 169 VAL A C 1
ATOM 1342 O O . VAL A 1 169 ? 16.719 11.234 0.471 1 98.19 169 VAL A O 1
ATOM 1345 N N . LEU A 1 170 ? 18.234 12.836 0.103 1 98.38 170 LEU A N 1
ATOM 1346 C CA . LEU A 1 170 ? 17.328 13.977 0.225 1 98.38 170 LEU A CA 1
ATOM 1347 C C . LEU A 1 170 ? 17.016 14.57 -1.145 1 98.38 170 LEU A C 1
ATOM 1349 O O . LEU A 1 170 ? 17.922 14.875 -1.918 1 98.38 170 LEU A O 1
ATOM 1353 N N . VAL A 1 171 ? 15.703 14.625 -1.448 1 98.12 171 VAL A N 1
ATOM 1354 C CA . VAL A 1 171 ? 15.273 15.148 -2.742 1 98.12 171 VAL A CA 1
ATOM 1355 C C . VAL A 1 171 ? 14.281 16.297 -2.537 1 98.12 171 VAL A C 1
ATOM 1357 O O . VAL A 1 171 ? 13.477 16.266 -1.604 1 98.12 171 VAL A O 1
ATOM 1360 N N . GLY A 1 172 ? 14.367 17.297 -3.326 1 96.88 172 GLY A N 1
ATOM 1361 C CA . GLY A 1 172 ? 13.469 18.438 -3.287 1 96.88 172 GLY A CA 1
ATOM 1362 C C . GLY A 1 172 ? 13.383 19.172 -4.609 1 96.88 172 GLY A C 1
ATOM 1363 O O . GLY A 1 172 ? 13.859 18.672 -5.633 1 96.88 172 GLY A O 1
ATOM 1364 N N . PRO A 1 173 ? 12.625 20.281 -4.562 1 95.62 173 PRO A N 1
ATOM 1365 C CA . PRO A 1 173 ? 12.562 21.094 -5.781 1 95.62 173 PRO A CA 1
ATOM 1366 C C . PRO A 1 173 ? 13.945 21.562 -6.242 1 95.62 173 PRO A C 1
ATOM 1368 O O . PRO A 1 173 ? 14.867 21.672 -5.434 1 95.62 173 PRO A O 1
ATOM 1371 N N . PRO A 1 174 ? 14.023 21.75 -7.57 1 94.75 174 PRO A N 1
ATOM 1372 C CA . PRO A 1 174 ? 15.312 22.25 -8.078 1 94.75 174 PRO A CA 1
ATOM 1373 C C . PRO A 1 174 ? 15.789 23.5 -7.34 1 94.75 174 PRO A C 1
ATOM 1375 O O . PRO A 1 174 ? 15 24.406 -7.082 1 94.75 174 PRO A O 1
ATOM 1378 N N . ARG A 1 175 ? 17.031 23.469 -6.969 1 91.12 175 ARG A N 1
ATOM 1379 C CA . ARG A 1 175 ? 17.641 24.578 -6.238 1 91.12 175 ARG A CA 1
ATOM 1380 C C . ARG A 1 175 ? 18.266 25.578 -7.199 1 91.12 175 ARG A C 1
ATOM 1382 O O . ARG A 1 175 ? 18.609 25.234 -8.336 1 91.12 175 ARG A O 1
ATOM 1389 N N . PRO A 1 176 ? 18.359 26.828 -6.656 1 86.12 176 PRO A N 1
ATOM 1390 C CA . PRO A 1 176 ? 19.047 27.828 -7.48 1 86.12 176 PRO A CA 1
ATOM 1391 C C . PRO A 1 176 ? 20.5 27.438 -7.777 1 86.12 176 PRO A C 1
ATOM 1393 O O . PRO A 1 176 ? 21.141 26.766 -6.965 1 86.12 176 PRO A O 1
ATOM 1396 N N . GLU A 1 177 ? 20.969 27.844 -9 1 82.69 177 GLU A N 1
ATOM 1397 C CA . GLU A 1 177 ? 22.297 27.516 -9.477 1 82.69 177 GLU A CA 1
ATOM 1398 C C . GLU A 1 177 ? 23.375 28.078 -8.539 1 82.69 177 GLU A C 1
ATOM 1400 O O . GLU A 1 177 ? 23.219 29.188 -8.016 1 82.69 177 GLU A O 1
ATOM 1405 N N . GLY A 1 178 ? 24.406 27.312 -8.242 1 78.62 178 GLY A N 1
ATOM 1406 C CA . GLY A 1 178 ? 25.594 27.797 -7.547 1 78.62 178 GLY A CA 1
ATOM 1407 C C . GLY A 1 178 ? 25.562 27.516 -6.059 1 78.62 178 GLY A C 1
ATOM 1408 O O . GLY A 1 178 ? 26.547 27.734 -5.359 1 78.62 178 GLY A O 1
ATOM 1409 N N . ARG A 1 179 ? 24.469 27.188 -5.516 1 80 179 ARG A N 1
ATOM 1410 C CA . ARG A 1 179 ? 24.469 26.891 -4.082 1 80 179 ARG A CA 1
ATOM 1411 C C . ARG A 1 179 ? 24.484 25.391 -3.824 1 80 179 ARG A C 1
ATOM 1413 O O . ARG A 1 179 ? 23.562 24.688 -4.227 1 80 179 ARG A O 1
ATOM 1420 N N . THR A 1 180 ? 25.578 24.891 -3.236 1 86.25 180 THR A N 1
ATOM 1421 C CA . THR A 1 180 ? 25.703 23.469 -2.91 1 86.25 180 THR A CA 1
ATOM 1422 C C . THR A 1 180 ? 25.016 23.156 -1.585 1 86.25 180 THR A C 1
ATOM 1424 O O . THR A 1 180 ? 25.109 23.938 -0.631 1 86.25 180 THR A O 1
ATOM 1427 N N . PHE A 1 181 ? 24.266 22.109 -1.559 1 91.81 181 PHE A N 1
ATOM 1428 C CA . PHE A 1 181 ? 23.594 21.672 -0.338 1 91.81 181 PHE A CA 1
ATOM 1429 C C . PHE A 1 181 ? 24.578 21.016 0.619 1 91.81 181 PHE A C 1
ATOM 1431 O O . PHE A 1 181 ? 25.344 20.141 0.224 1 91.81 181 PHE A O 1
ATOM 1438 N N . GLN A 1 182 ? 24.656 21.547 1.821 1 92.25 182 GLN A N 1
ATOM 1439 C CA . GLN A 1 182 ? 25.453 20.938 2.891 1 92.25 182 GLN A CA 1
ATOM 1440 C C . GLN A 1 182 ? 24.547 20.328 3.965 1 92.25 182 GLN A C 1
ATOM 1442 O O . GLN A 1 182 ? 23.828 21.062 4.664 1 92.25 182 GLN A O 1
ATOM 1447 N N . PHE A 1 183 ? 24.656 19.078 4.172 1 94.12 183 PHE A N 1
ATOM 1448 C CA . PHE A 1 183 ? 23.75 18.297 4.992 1 94.12 183 PHE A CA 1
ATOM 1449 C C . PHE A 1 183 ? 23.641 18.875 6.398 1 94.12 183 PHE A C 1
ATOM 1451 O O . PHE A 1 183 ? 22.562 19.234 6.844 1 94.12 183 PHE A O 1
ATOM 1458 N N . GLU A 1 184 ? 24.766 19.078 7.059 1 94.12 184 GLU A N 1
ATOM 1459 C CA . GLU A 1 184 ? 24.766 19.516 8.453 1 94.12 184 GLU A CA 1
ATOM 1460 C C . GLU A 1 184 ? 24.281 20.953 8.586 1 94.12 184 GLU A C 1
ATOM 1462 O O . GLU A 1 184 ? 23.562 21.281 9.539 1 94.12 184 GLU A O 1
ATOM 1467 N N . ARG A 1 185 ? 24.594 21.703 7.684 1 93.56 185 ARG A N 1
ATOM 1468 C CA . ARG A 1 185 ? 24.266 23.125 7.75 1 93.56 185 ARG A CA 1
ATOM 1469 C C . ARG A 1 185 ? 22.828 23.391 7.336 1 93.56 185 ARG A C 1
ATOM 1471 O O . ARG A 1 185 ? 22.125 24.188 7.973 1 93.56 185 ARG A O 1
ATOM 1478 N N . ASP A 1 186 ? 22.391 22.719 6.309 1 94.62 186 ASP A N 1
ATOM 1479 C CA . ASP A 1 186 ? 21.172 23.141 5.629 1 94.62 186 ASP A CA 1
ATOM 1480 C C . ASP A 1 186 ? 19.969 22.312 6.09 1 94.62 186 ASP A C 1
ATOM 1482 O O . ASP A 1 186 ? 18.828 22.766 6.012 1 94.62 186 ASP A O 1
ATOM 1486 N N . LEU A 1 187 ? 20.078 21.125 6.637 1 95.25 187 LEU A N 1
ATOM 1487 C CA . LEU A 1 187 ? 19.016 20.172 6.93 1 95.25 187 LEU A CA 1
ATOM 1488 C C . LEU A 1 187 ? 18.031 20.734 7.945 1 95.25 187 LEU A C 1
ATOM 1490 O O . LEU A 1 187 ? 16.828 20.656 7.758 1 95.25 187 LEU A O 1
ATOM 1494 N N . PRO A 1 188 ? 18.562 21.406 8.984 1 93.56 188 PRO A N 1
ATOM 1495 C CA . PRO A 1 188 ? 17.641 21.844 10.031 1 93.56 188 PRO A CA 1
ATOM 1496 C C . PRO A 1 188 ? 16.656 22.906 9.547 1 93.56 188 PRO A C 1
ATOM 1498 O O . PRO A 1 188 ? 15.602 23.094 10.148 1 93.56 188 PRO A O 1
ATOM 1501 N N . ALA A 1 189 ? 16.969 23.547 8.461 1 91.81 189 ALA A N 1
ATOM 1502 C CA . ALA A 1 189 ? 16.156 24.641 7.98 1 91.81 189 ALA A CA 1
ATOM 1503 C C . ALA A 1 189 ? 15.109 24.156 6.984 1 91.81 189 ALA A C 1
ATOM 1505 O O . ALA A 1 189 ? 14.195 24.906 6.617 1 91.81 189 ALA A O 1
ATOM 1506 N N . LEU A 1 190 ? 15.156 22.906 6.617 1 92.12 190 LEU A N 1
ATOM 1507 C CA . LEU A 1 190 ? 14.297 22.375 5.562 1 92.12 190 LEU A CA 1
ATOM 1508 C C . LEU A 1 190 ? 13.078 21.672 6.152 1 92.12 190 LEU A C 1
ATOM 1510 O O . LEU A 1 190 ? 13.195 20.922 7.121 1 92.12 190 LEU A O 1
ATOM 1514 N N . PRO A 1 191 ? 11.883 22 5.594 1 94.12 191 PRO A N 1
ATOM 1515 C CA . PRO A 1 191 ? 10.734 21.156 5.926 1 94.12 191 PRO A CA 1
ATOM 1516 C C . PRO A 1 191 ? 10.836 19.75 5.324 1 94.12 191 PRO A C 1
ATOM 1518 O O . PRO A 1 191 ? 10.859 19.609 4.102 1 94.12 191 PRO A O 1
ATOM 1521 N N . LEU A 1 192 ? 10.789 18.734 6.23 1 96.81 192 LEU A N 1
ATOM 1522 C CA . LEU A 1 192 ? 11.125 17.406 5.758 1 96.81 192 LEU A CA 1
ATOM 1523 C C . LEU A 1 192 ? 9.883 16.516 5.715 1 96.81 192 LEU A C 1
ATOM 1525 O O . LEU A 1 192 ? 9.047 16.562 6.621 1 96.81 192 LEU A O 1
ATOM 1529 N N . LEU A 1 193 ? 9.758 15.828 4.629 1 97.75 193 LEU A N 1
ATOM 1530 C CA . LEU A 1 193 ? 8.93 14.633 4.543 1 97.75 193 LEU A CA 1
ATOM 1531 C C . LEU A 1 193 ? 9.758 13.375 4.816 1 97.75 193 LEU A C 1
ATOM 1533 O O . LEU A 1 193 ? 10.75 13.117 4.129 1 97.75 193 LEU A O 1
ATOM 1537 N N . VAL A 1 194 ? 9.383 12.594 5.82 1 98.12 194 VAL A N 1
ATOM 1538 C CA . VAL A 1 194 ? 10.203 11.445 6.207 1 98.12 194 VAL A CA 1
ATOM 1539 C C . VAL A 1 194 ? 9.328 10.211 6.348 1 98.12 194 VAL A C 1
ATOM 1541 O O . VAL A 1 194 ? 8.117 10.312 6.555 1 98.12 194 VAL A O 1
ATOM 1544 N N . PRO A 1 195 ? 9.914 8.992 6.152 1 97.69 195 PRO A N 1
ATOM 1545 C CA . PRO A 1 195 ? 9.172 7.77 6.469 1 97.69 195 PRO A CA 1
ATOM 1546 C C . PRO A 1 195 ? 8.727 7.711 7.93 1 97.69 195 PRO A C 1
ATOM 1548 O O . PRO A 1 195 ? 9.195 8.5 8.75 1 97.69 195 PRO A O 1
ATOM 1551 N N . SER A 1 196 ? 7.812 6.809 8.188 1 94.62 196 SER A N 1
ATOM 1552 C CA . SER A 1 196 ? 7.316 6.66 9.555 1 94.62 196 SER A CA 1
ATOM 1553 C C . SER A 1 196 ? 8.383 6.066 10.469 1 94.62 196 SER A C 1
ATOM 1555 O O . SER A 1 196 ? 9.43 5.617 10 1 94.62 196 SER A O 1
ATOM 1557 N N . ARG A 1 197 ? 8.078 5.996 11.742 1 90.19 197 ARG A N 1
ATOM 1558 C CA . ARG A 1 197 ? 9.039 5.52 12.734 1 90.19 197 ARG A CA 1
ATOM 1559 C C . ARG A 1 197 ? 9.203 4.008 12.656 1 90.19 197 ARG A C 1
ATOM 1561 O O . ARG A 1 197 ? 10.148 3.449 13.227 1 90.19 197 ARG A O 1
ATOM 1568 N N . LYS A 1 198 ? 8.383 3.408 11.914 1 87.06 198 LYS A N 1
ATOM 1569 C CA . LYS A 1 198 ? 8.477 1.963 11.742 1 87.06 198 LYS A CA 1
ATOM 1570 C C . LYS A 1 198 ? 9.484 1.609 10.648 1 87.06 198 LYS A C 1
ATOM 1572 O O . LYS A 1 198 ? 9.867 0.447 10.5 1 87.06 198 LYS A O 1
ATOM 1577 N N . SER A 1 199 ? 9.914 2.566 9.977 1 93.44 199 SER A N 1
ATOM 1578 C CA . SER A 1 199 ? 10.812 2.371 8.844 1 93.44 199 SER A CA 1
ATOM 1579 C C . SER A 1 199 ? 12.258 2.256 9.297 1 93.44 199 SER A C 1
ATOM 1581 O O . SER A 1 199 ? 12.703 3.014 10.164 1 93.44 199 SER A O 1
ATOM 1583 N N . GLU A 1 200 ? 12.992 1.374 8.695 1 92.44 200 GLU A N 1
ATOM 1584 C CA . GLU A 1 200 ? 14.422 1.257 8.969 1 92.44 200 GLU A CA 1
ATOM 1585 C C . GLU A 1 200 ? 15.18 2.5 8.5 1 92.44 200 GLU A C 1
ATOM 1587 O O . GLU A 1 200 ? 16.156 2.916 9.141 1 92.44 200 GLU A O 1
ATOM 1592 N N . ILE A 1 201 ? 14.742 3.082 7.418 1 96.56 201 ILE A N 1
ATOM 1593 C CA . ILE A 1 201 ? 15.328 4.324 6.922 1 96.56 201 ILE A CA 1
ATOM 1594 C C . ILE A 1 201 ? 15.211 5.41 7.992 1 96.56 201 ILE A C 1
ATOM 1596 O O . ILE A 1 201 ? 16.188 6.102 8.289 1 96.56 201 ILE A O 1
ATOM 1600 N N . ARG A 1 202 ? 14.031 5.523 8.609 1 96.69 202 ARG A N 1
ATOM 1601 C CA . ARG A 1 202 ? 13.766 6.539 9.625 1 96.69 202 ARG A CA 1
ATOM 1602 C C . ARG A 1 202 ? 14.656 6.34 10.844 1 96.69 202 ARG A C 1
ATOM 1604 O O . ARG A 1 202 ? 15.234 7.301 11.359 1 96.69 202 ARG A O 1
ATOM 1611 N N . LEU A 1 203 ? 14.812 5.098 11.266 1 95.12 203 LEU A N 1
ATOM 1612 C CA . LEU A 1 203 ? 15.641 4.777 12.422 1 95.12 203 LEU A CA 1
ATOM 1613 C C . LEU A 1 203 ? 17.078 5.195 12.188 1 95.12 203 LEU A C 1
ATOM 1615 O O . LEU A 1 203 ? 17.688 5.863 13.039 1 95.12 203 LEU A O 1
ATOM 1619 N N . ARG A 1 204 ? 17.609 4.867 11.094 1 96.56 204 ARG A N 1
ATOM 1620 C CA . ARG A 1 204 ? 19 5.18 10.773 1 96.56 204 ARG A CA 1
ATOM 1621 C C . ARG A 1 204 ? 19.188 6.68 10.586 1 96.56 204 ARG A C 1
ATOM 1623 O O . ARG A 1 204 ? 20.219 7.23 10.992 1 96.56 204 ARG A O 1
ATOM 1630 N N . PHE A 1 205 ? 18.234 7.305 10.008 1 97.81 205 PHE A N 1
ATOM 1631 C CA . PHE A 1 205 ? 18.281 8.75 9.812 1 97.81 205 PHE A CA 1
ATOM 1632 C C . PHE A 1 205 ? 18.266 9.477 11.156 1 97.81 205 PHE A C 1
ATOM 1634 O O . PHE A 1 205 ? 19.047 10.406 11.367 1 97.81 205 PHE A O 1
ATOM 1641 N N . ASP A 1 206 ? 17.391 9.008 12.039 1 96.94 206 ASP A N 1
ATOM 1642 C CA . ASP A 1 206 ? 17.312 9.617 13.359 1 96.94 206 ASP A CA 1
ATOM 1643 C C . ASP A 1 206 ? 18.625 9.445 14.133 1 96.94 206 ASP A C 1
ATOM 1645 O O . ASP A 1 206 ? 19.078 10.375 14.797 1 96.94 206 ASP A O 1
ATOM 1649 N N . LEU A 1 207 ? 19.203 8.289 14.055 1 96.94 207 LEU A N 1
ATOM 1650 C CA . LEU A 1 207 ? 20.484 8.023 14.711 1 96.94 207 LEU A CA 1
ATOM 1651 C C . LEU A 1 207 ? 21.578 8.945 14.172 1 96.94 207 LEU A C 1
ATOM 1653 O O . LEU A 1 207 ? 22.375 9.484 14.945 1 96.94 207 LEU A O 1
ATOM 1657 N N . LEU A 1 208 ? 21.547 9.07 12.883 1 97.06 208 LEU A N 1
ATOM 1658 C CA . LEU A 1 208 ? 22.531 9.953 12.25 1 97.06 208 LEU A CA 1
ATOM 1659 C C . LEU A 1 208 ? 22.344 11.391 12.727 1 97.06 208 LEU A C 1
ATOM 1661 O O . LEU A 1 208 ? 23.328 12.062 13.062 1 97.06 208 LEU A O 1
ATOM 1665 N N . CYS A 1 209 ? 21.141 11.891 12.789 1 96.88 209 CYS A N 1
ATOM 1666 C CA . CYS A 1 209 ? 20.859 13.242 13.242 1 96.88 209 CYS A CA 1
ATOM 1667 C C . CYS A 1 209 ? 21.266 13.43 14.695 1 96.88 209 CYS A C 1
ATOM 1669 O O . CYS A 1 209 ? 21.797 14.484 15.062 1 96.88 209 CYS A O 1
ATOM 1671 N N . GLU A 1 210 ? 20.984 12.414 15.461 1 96.31 210 GLU A N 1
ATOM 1672 C CA . GLU A 1 210 ? 21.406 12.453 16.859 1 96.31 210 GLU A CA 1
ATOM 1673 C C . GLU A 1 210 ? 22.922 12.57 16.984 1 96.31 210 GLU A C 1
ATOM 1675 O O . GLU A 1 210 ? 23.422 13.383 17.75 1 96.31 210 GLU A O 1
ATOM 1680 N N . GLU A 1 211 ? 23.609 11.781 16.297 1 96.38 211 GLU A N 1
ATOM 1681 C CA . GLU A 1 211 ? 25.078 11.781 16.312 1 96.38 211 GLU A CA 1
ATOM 1682 C C . GLU A 1 211 ? 25.625 13.148 15.914 1 96.38 211 GLU A C 1
ATOM 1684 O O . GLU A 1 211 ? 26.656 13.578 16.438 1 96.38 211 GLU A O 1
ATOM 1689 N N . LEU A 1 212 ? 24.969 13.797 15.023 1 96 212 LEU A N 1
ATOM 1690 C CA . LEU A 1 212 ? 25.438 15.078 14.5 1 96 212 LEU A CA 1
ATOM 1691 C C . LEU A 1 212 ? 24.781 16.234 15.234 1 96 212 LEU A C 1
ATOM 1693 O O . LEU A 1 212 ? 24.984 17.406 14.875 1 96 212 LEU A O 1
ATOM 1697 N N . ALA A 1 213 ? 23.953 15.953 16.234 1 96.44 213 ALA A N 1
ATOM 1698 C CA . ALA A 1 213 ? 23.234 16.938 17.031 1 96.44 213 ALA A CA 1
ATOM 1699 C C . ALA A 1 213 ? 22.375 17.844 16.156 1 96.44 213 ALA A C 1
ATOM 1701 O O . ALA A 1 213 ? 22.375 19.062 16.312 1 96.44 213 ALA A O 1
ATOM 1702 N N . LEU A 1 214 ? 21.75 17.219 15.18 1 96.06 214 LEU A N 1
ATOM 1703 C CA . LEU A 1 214 ? 20.828 17.922 14.297 1 96.06 214 LEU A CA 1
ATOM 1704 C C . LEU A 1 214 ? 19.391 17.688 14.734 1 96.06 214 LEU A C 1
ATOM 1706 O O . LEU A 1 214 ? 19.031 16.594 15.156 1 96.06 214 LEU A O 1
ATOM 1710 N N . GLN A 1 215 ? 18.609 18.719 14.609 1 94.31 215 GLN A N 1
ATOM 1711 C CA . GLN A 1 215 ? 17.172 18.625 14.852 1 94.31 215 GLN A CA 1
ATOM 1712 C C . GLN A 1 215 ? 16.375 18.938 13.586 1 94.31 215 GLN A C 1
ATOM 1714 O O . GLN A 1 215 ? 16.078 20.094 13.297 1 94.31 215 GLN A O 1
ATOM 1719 N N . PRO A 1 216 ? 16 17.906 12.891 1 94.56 216 PRO A N 1
ATOM 1720 C CA . PRO A 1 216 ? 15.273 18.141 11.648 1 94.56 216 PRO A CA 1
ATOM 1721 C C . PRO A 1 216 ? 13.852 18.656 11.883 1 94.56 216 PRO A C 1
ATOM 1723 O O . PRO A 1 216 ? 13.211 18.281 12.859 1 94.56 216 PRO A O 1
ATOM 1726 N N . ALA A 1 217 ? 13.398 19.5 11.055 1 93.31 217 ALA A N 1
ATOM 1727 C CA . ALA A 1 217 ? 12.016 19.984 11.07 1 93.31 217 ALA A CA 1
ATOM 1728 C C . ALA A 1 217 ? 11.109 19.062 10.258 1 93.31 217 ALA A C 1
ATOM 1730 O O . ALA A 1 217 ? 11.039 19.172 9.031 1 93.31 217 ALA A O 1
ATOM 1731 N N . ILE A 1 218 ? 10.367 18.234 10.922 1 93.88 218 ILE A N 1
ATOM 1732 C CA . ILE A 1 218 ? 9.547 17.234 10.25 1 93.88 218 ILE A CA 1
ATOM 1733 C C . ILE A 1 218 ? 8.164 17.812 9.953 1 93.88 218 ILE A C 1
ATOM 1735 O O . ILE A 1 218 ? 7.418 18.141 10.875 1 93.88 218 ILE A O 1
ATOM 1739 N N . ARG A 1 219 ? 7.871 17.875 8.695 1 94.5 219 ARG A N 1
ATOM 1740 C CA . ARG A 1 219 ? 6.574 18.375 8.25 1 94.5 219 ARG A CA 1
ATOM 1741 C C . ARG A 1 219 ? 5.559 17.234 8.164 1 94.5 219 ARG A C 1
ATOM 1743 O O . ARG A 1 219 ? 4.371 17.438 8.438 1 94.5 219 ARG A O 1
ATOM 1750 N N . ALA A 1 220 ? 6.016 16.062 7.723 1 96.19 220 ALA A N 1
ATOM 1751 C CA . ALA A 1 220 ? 5.117 14.922 7.582 1 96.19 220 ALA A CA 1
ATOM 1752 C C . ALA A 1 220 ? 5.871 13.609 7.75 1 96.19 220 ALA A C 1
ATOM 1754 O O . ALA A 1 220 ? 7.039 13.5 7.363 1 96.19 220 ALA A O 1
ATOM 1755 N N . GLU A 1 221 ? 5.25 12.68 8.367 1 96.88 221 GLU A N 1
ATOM 1756 C CA . GLU A 1 221 ? 5.652 11.273 8.406 1 96.88 221 GLU A CA 1
ATOM 1757 C C . GLU A 1 221 ? 4.754 10.414 7.52 1 96.88 221 GLU A C 1
ATOM 1759 O O . GLU A 1 221 ? 3.531 10.406 7.688 1 96.88 221 GLU A O 1
ATOM 1764 N N . VAL A 1 222 ? 5.418 9.734 6.566 1 97.5 222 VAL A N 1
ATOM 1765 C CA . VAL A 1 222 ? 4.672 9.008 5.539 1 97.5 222 VAL A CA 1
ATOM 1766 C C . VAL A 1 222 ? 5.207 7.582 5.418 1 97.5 222 VAL A C 1
ATOM 1768 O O . VAL A 1 222 ? 6.387 7.379 5.129 1 97.5 222 VAL A O 1
ATOM 1771 N N . ASP A 1 223 ? 4.402 6.586 5.555 1 94 223 ASP A N 1
ATOM 1772 C CA . ASP A 1 223 ? 4.922 5.223 5.547 1 94 223 ASP A CA 1
ATOM 1773 C C . ASP A 1 223 ? 4.945 4.648 4.133 1 94 223 ASP A C 1
ATOM 1775 O O . ASP A 1 223 ? 5.758 3.773 3.826 1 94 223 ASP A O 1
ATOM 1779 N N . ASP A 1 224 ? 4.109 5.113 3.275 1 95.31 224 ASP A N 1
ATOM 1780 C CA . ASP A 1 224 ? 3.967 4.586 1.921 1 95.31 224 ASP A CA 1
ATOM 1781 C C . ASP A 1 224 ? 4.852 5.352 0.939 1 95.31 224 ASP A C 1
ATOM 1783 O O . ASP A 1 224 ? 4.707 6.562 0.778 1 95.31 224 ASP A O 1
ATOM 1787 N N . MET A 1 225 ? 5.672 4.602 0.199 1 97.12 225 MET A N 1
ATOM 1788 C CA . MET A 1 225 ? 6.648 5.234 -0.682 1 97.12 225 MET A CA 1
ATOM 1789 C C . MET A 1 225 ? 5.957 5.938 -1.846 1 97.12 225 MET A C 1
ATOM 1791 O O . MET A 1 225 ? 6.434 6.965 -2.328 1 97.12 225 MET A O 1
ATOM 1795 N N . ALA A 1 226 ? 4.863 5.328 -2.326 1 96.81 226 ALA A N 1
ATOM 1796 C CA . ALA A 1 226 ? 4.148 5.977 -3.422 1 96.81 226 ALA A CA 1
ATOM 1797 C C . ALA A 1 226 ? 3.584 7.324 -2.986 1 96.81 226 ALA A C 1
ATOM 1799 O O . ALA A 1 226 ? 3.57 8.281 -3.766 1 96.81 226 ALA A O 1
ATOM 1800 N N . MET A 1 227 ? 3.102 7.418 -1.772 1 96.69 227 MET A N 1
ATOM 1801 C CA . MET A 1 227 ? 2.6 8.68 -1.243 1 96.69 227 MET A CA 1
ATOM 1802 C C . MET A 1 227 ? 3.744 9.656 -0.994 1 96.69 227 MET A C 1
ATOM 1804 O O . MET A 1 227 ? 3.625 10.852 -1.291 1 96.69 227 MET A O 1
ATOM 1808 N N . LEU A 1 228 ? 4.816 9.188 -0.439 1 97.25 228 LEU A N 1
ATOM 1809 C CA . LEU A 1 228 ? 5.988 10.023 -0.206 1 97.25 228 LEU A CA 1
ATOM 1810 C C . LEU A 1 228 ? 6.488 10.625 -1.511 1 97.25 228 LEU A C 1
ATOM 1812 O O . LEU A 1 228 ? 6.855 11.805 -1.553 1 97.25 228 LEU A O 1
ATOM 1816 N N . ARG A 1 229 ? 6.453 9.844 -2.561 1 96.94 229 ARG A N 1
ATOM 1817 C CA . ARG A 1 229 ? 6.836 10.305 -3.891 1 96.94 229 ARG A CA 1
ATOM 1818 C C . ARG A 1 229 ? 5.941 11.453 -4.352 1 96.94 229 ARG A C 1
ATOM 1820 O O . ARG A 1 229 ? 6.434 12.492 -4.801 1 96.94 229 ARG A O 1
ATOM 1827 N N . LEU A 1 230 ? 4.66 11.273 -4.203 1 95.38 230 LEU A N 1
ATOM 1828 C CA . LEU A 1 230 ? 3.705 12.281 -4.652 1 95.38 230 LEU A CA 1
ATOM 1829 C C . LEU A 1 230 ? 3.885 13.586 -3.879 1 95.38 230 LEU A C 1
ATOM 1831 O O . LEU A 1 230 ? 3.902 14.664 -4.473 1 95.38 230 LEU A O 1
ATOM 1835 N N . LEU A 1 231 ? 4.047 13.469 -2.596 1 95.88 231 LEU A N 1
ATOM 1836 C CA . LEU A 1 231 ? 4.195 14.664 -1.764 1 95.88 231 LEU A CA 1
ATOM 1837 C C . LEU A 1 231 ? 5.523 15.359 -2.049 1 95.88 231 LEU A C 1
ATOM 1839 O O . LEU A 1 231 ? 5.594 16.594 -2.033 1 95.88 231 LEU A O 1
ATOM 1843 N N . ALA A 1 232 ? 6.578 14.547 -2.264 1 96.19 232 ALA A N 1
ATOM 1844 C CA . ALA A 1 232 ? 7.867 15.133 -2.619 1 96.19 232 ALA A CA 1
ATOM 1845 C C . ALA A 1 232 ? 7.746 16.016 -3.859 1 96.19 232 ALA A C 1
ATOM 1847 O O . ALA A 1 232 ? 8.359 17.078 -3.934 1 96.19 232 ALA A O 1
ATOM 1848 N N . ARG A 1 233 ? 6.961 15.578 -4.75 1 94.31 233 ARG A N 1
ATOM 1849 C CA . ARG A 1 233 ? 6.777 16.266 -6.02 1 94.31 233 ARG A CA 1
ATOM 1850 C C . ARG A 1 233 ? 5.938 17.531 -5.84 1 94.31 233 ARG A C 1
ATOM 1852 O O . ARG A 1 233 ? 6.219 18.562 -6.453 1 94.31 233 ARG A O 1
ATOM 1859 N N . ASP A 1 234 ? 4.965 17.5 -4.918 1 92.31 234 ASP A N 1
ATOM 1860 C CA . ASP A 1 234 ? 3.898 18.5 -5.02 1 92.31 234 ASP A CA 1
ATOM 1861 C C . ASP A 1 234 ? 3.846 19.375 -3.775 1 92.31 234 ASP A C 1
ATOM 1863 O O . ASP A 1 234 ? 3.213 20.438 -3.785 1 92.31 234 ASP A O 1
ATOM 1867 N N . ALA A 1 235 ? 4.504 18.984 -2.697 1 91.56 235 ALA A N 1
ATOM 1868 C CA . ALA A 1 235 ? 4.309 19.688 -1.43 1 91.56 235 ALA A CA 1
ATOM 1869 C C . ALA A 1 235 ? 5.332 20.797 -1.262 1 91.56 235 ALA A C 1
ATOM 1871 O O . ALA A 1 235 ? 5.227 21.609 -0.339 1 91.56 235 ALA A O 1
ATOM 1872 N N . GLY A 1 236 ? 6.398 20.844 -2.139 1 90.88 236 GLY A N 1
ATOM 1873 C CA . GLY A 1 236 ? 7.438 21.859 -2.008 1 90.88 236 GLY A CA 1
ATOM 1874 C C . GLY A 1 236 ? 8.375 21.609 -0.842 1 90.88 236 GLY A C 1
ATOM 1875 O O . GLY A 1 236 ? 8.984 22.531 -0.313 1 90.88 236 GLY A O 1
ATOM 1876 N N . CYS A 1 237 ? 8.383 20.391 -0.361 1 94.88 237 CYS A N 1
ATOM 1877 C CA . CYS A 1 237 ? 9.234 19.969 0.75 1 94.88 237 CYS A CA 1
ATOM 1878 C C . CYS A 1 237 ? 10.367 19.078 0.26 1 94.88 237 CYS A C 1
ATOM 1880 O O . CYS A 1 237 ? 10.43 18.75 -0.924 1 94.88 237 CYS A O 1
ATOM 1882 N N . VAL A 1 238 ? 11.25 18.859 1.18 1 97.12 238 VAL A N 1
ATOM 1883 C CA . VAL A 1 238 ? 12.352 17.922 0.914 1 97.12 238 VAL A CA 1
ATOM 1884 C C . VAL A 1 238 ? 12.023 16.562 1.5 1 97.12 238 VAL A C 1
ATOM 1886 O O . VAL A 1 238 ? 11.57 16.453 2.641 1 97.12 238 VAL A O 1
ATOM 1889 N N . ALA A 1 239 ? 12.227 15.516 0.71 1 98.56 239 ALA A N 1
ATOM 1890 C CA . ALA A 1 239 ? 11.844 14.172 1.136 1 98.56 239 ALA A CA 1
ATOM 1891 C C . ALA A 1 239 ? 13.07 13.289 1.341 1 98.56 239 ALA A C 1
ATOM 1893 O O . ALA A 1 239 ? 14.047 13.391 0.599 1 98.56 239 ALA A O 1
ATOM 1894 N N . LEU A 1 240 ? 13 12.461 2.396 1 98.62 240 LEU A N 1
ATOM 1895 C CA . LEU A 1 240 ? 13.969 11.406 2.678 1 98.62 240 LEU A CA 1
ATOM 1896 C C . LEU A 1 240 ? 13.477 10.062 2.135 1 98.62 240 LEU A C 1
ATOM 1898 O O . LEU A 1 240 ? 12.516 9.492 2.652 1 98.62 240 LEU A O 1
ATOM 1902 N N . LEU A 1 241 ? 14.109 9.531 1.086 1 98.56 241 LEU A N 1
ATOM 1903 C CA . LEU A 1 241 ? 13.656 8.297 0.455 1 98.56 241 LEU A CA 1
ATOM 1904 C C . LEU A 1 241 ? 14.734 7.715 -0.446 1 98.56 241 LEU A C 1
ATOM 1906 O O . LEU A 1 241 ? 15.703 8.398 -0.787 1 98.56 241 LEU A O 1
ATOM 1910 N N . PRO A 1 242 ? 14.672 6.395 -0.769 1 97.62 242 PRO A N 1
ATOM 1911 C CA . PRO A 1 242 ? 15.578 5.855 -1.784 1 97.62 242 PRO A CA 1
ATOM 1912 C C . PRO A 1 242 ? 15.398 6.523 -3.146 1 97.62 242 PRO A C 1
ATOM 1914 O O . PRO A 1 242 ? 14.273 6.785 -3.566 1 97.62 242 PRO A O 1
ATOM 1917 N N . ALA A 1 243 ? 16.484 6.73 -3.846 1 96.5 243 ALA A N 1
ATOM 1918 C CA . ALA A 1 243 ? 16.469 7.465 -5.109 1 96.5 243 ALA A CA 1
ATOM 1919 C C . ALA A 1 243 ? 15.539 6.797 -6.121 1 96.5 243 ALA A C 1
ATOM 1921 O O . ALA A 1 243 ? 14.883 7.477 -6.91 1 96.5 243 ALA A O 1
ATOM 1922 N N . ILE A 1 244 ? 15.391 5.535 -6.066 1 95.56 244 ILE A N 1
ATOM 1923 C CA . ILE A 1 244 ? 14.617 4.785 -7.055 1 95.56 244 ILE A CA 1
ATOM 1924 C C . ILE A 1 244 ? 13.141 5.18 -6.965 1 95.56 244 ILE A C 1
ATOM 1926 O O . ILE A 1 244 ? 12.398 5.043 -7.934 1 95.56 244 ILE A O 1
ATOM 1930 N N . VAL A 1 245 ? 12.703 5.609 -5.762 1 97.62 245 VAL A N 1
ATOM 1931 C CA . VAL A 1 245 ? 11.312 5.957 -5.523 1 97.62 245 VAL A CA 1
ATOM 1932 C C . VAL A 1 245 ? 10.898 7.102 -6.445 1 97.62 245 VAL A C 1
ATOM 1934 O O . VAL A 1 245 ? 9.75 7.168 -6.891 1 97.62 245 VAL A O 1
ATOM 1937 N N . VAL A 1 246 ? 11.828 7.992 -6.73 1 97.44 246 VAL A N 1
ATOM 1938 C CA . VAL A 1 246 ? 11.516 9.188 -7.508 1 97.44 246 VAL A CA 1
ATOM 1939 C C . VAL A 1 246 ? 12.375 9.219 -8.773 1 97.44 246 VAL A C 1
ATOM 1941 O O . VAL A 1 246 ? 12.758 10.289 -9.242 1 97.44 246 VAL A O 1
ATOM 1944 N N . ARG A 1 247 ? 12.719 8.078 -9.281 1 95.81 247 ARG A N 1
ATOM 1945 C CA . ARG A 1 247 ? 13.578 7.969 -10.453 1 95.81 247 ARG A CA 1
ATOM 1946 C C . ARG A 1 247 ? 13.031 8.789 -11.617 1 95.81 247 ARG A C 1
ATOM 1948 O O . ARG A 1 247 ? 13.773 9.539 -12.258 1 95.81 247 ARG A O 1
ATOM 1955 N N . ASP A 1 248 ? 11.742 8.742 -11.875 1 93.94 248 ASP A N 1
ATOM 1956 C CA . ASP A 1 248 ? 11.125 9.43 -13 1 93.94 248 ASP A CA 1
ATOM 1957 C C . ASP A 1 248 ? 11.164 10.945 -12.805 1 93.94 248 ASP A C 1
ATOM 1959 O O . ASP A 1 248 ? 11.461 11.688 -13.742 1 93.94 248 ASP A O 1
ATOM 1963 N N . GLU A 1 249 ? 10.852 11.391 -11.609 1 96.19 249 GLU A N 1
ATOM 1964 C CA . GLU A 1 249 ? 10.859 12.812 -11.297 1 96.19 249 GLU A CA 1
ATOM 1965 C C . GLU A 1 249 ? 12.266 13.391 -11.391 1 96.19 249 GLU A C 1
ATOM 1967 O O . GLU A 1 249 ? 12.453 14.531 -11.812 1 96.19 249 GLU A O 1
ATOM 1972 N N . LEU A 1 250 ? 13.281 12.617 -10.977 1 96.69 250 LEU A N 1
ATOM 1973 C CA . LEU A 1 250 ? 14.672 13.039 -11.102 1 96.69 250 LEU A CA 1
ATOM 1974 C C . LEU A 1 250 ? 15.078 13.125 -12.57 1 96.69 250 LEU A C 1
ATOM 1976 O O . LEU A 1 250 ? 15.695 14.102 -12.992 1 96.69 250 LEU A O 1
ATOM 1980 N N . GLY A 1 251 ? 14.688 12.141 -13.344 1 95.44 251 GLY A N 1
ATOM 1981 C CA . GLY A 1 251 ? 15.016 12.094 -14.766 1 95.44 251 GLY A CA 1
ATOM 1982 C C . GLY A 1 251 ? 14.414 13.242 -15.555 1 95.44 251 GLY A C 1
ATOM 1983 O O . GLY A 1 251 ? 15.031 13.742 -16.5 1 95.44 251 GLY A O 1
ATOM 1984 N N . LYS A 1 252 ? 13.242 13.703 -15.148 1 93.44 252 LYS A N 1
ATOM 1985 C CA . LYS A 1 252 ? 12.531 14.758 -15.867 1 93.44 252 LYS A CA 1
ATOM 1986 C C . LYS A 1 252 ? 12.883 16.141 -15.32 1 93.44 252 LYS A C 1
ATOM 1988 O O . LYS A 1 252 ? 12.391 17.156 -15.82 1 93.44 252 LYS A O 1
ATOM 1993 N N . GLY A 1 253 ? 13.609 16.172 -14.25 1 94.81 253 GLY A N 1
ATOM 1994 C CA . GLY A 1 253 ? 14.047 17.438 -13.68 1 94.81 253 GLY A CA 1
ATOM 1995 C C . GLY A 1 253 ? 13.008 18.078 -12.789 1 94.81 253 GLY A C 1
ATOM 1996 O O . GLY A 1 253 ? 13.148 19.25 -12.406 1 94.81 253 GLY A O 1
ATOM 1997 N N . LEU A 1 254 ? 11.977 17.375 -12.453 1 95 254 LEU A N 1
ATOM 1998 C CA . LEU A 1 254 ? 10.945 17.891 -11.555 1 95 254 LEU A CA 1
ATOM 1999 C C . LEU A 1 254 ? 11.461 17.969 -10.125 1 95 254 LEU A C 1
ATOM 2001 O O . LEU A 1 254 ? 11.031 18.828 -9.352 1 95 254 LEU A O 1
ATOM 2005 N N . LEU A 1 255 ? 12.344 17.031 -9.773 1 97.5 255 LEU A N 1
ATOM 2006 C CA . LEU A 1 255 ? 13.016 17 -8.477 1 97.5 255 LEU A CA 1
ATOM 2007 C C . LEU A 1 255 ? 14.531 16.953 -8.656 1 97.5 255 LEU A C 1
ATOM 2009 O O . LEU A 1 255 ? 15.023 16.562 -9.719 1 97.5 255 LEU A O 1
ATOM 2013 N N . GLN A 1 256 ? 15.219 17.438 -7.664 1 97.25 256 GLN A N 1
ATOM 2014 C CA . GLN A 1 256 ? 16.672 17.422 -7.613 1 97.25 256 GLN A CA 1
ATOM 2015 C C . GLN A 1 256 ? 17.172 16.703 -6.363 1 97.25 256 GLN A C 1
ATOM 2017 O O . GLN A 1 256 ? 16.625 16.891 -5.273 1 97.25 256 GLN A O 1
ATOM 2022 N N . GLN A 1 257 ? 18.156 15.859 -6.578 1 97.06 257 GLN A N 1
ATOM 2023 C CA . GLN A 1 257 ? 18.812 15.234 -5.445 1 97.06 257 GLN A CA 1
ATOM 2024 C C . GLN A 1 257 ? 19.766 16.203 -4.754 1 97.06 257 GLN A C 1
ATOM 2026 O O . GLN A 1 257 ? 20.688 16.734 -5.379 1 97.06 257 GLN A O 1
ATOM 2031 N N . TYR A 1 258 ? 19.531 16.453 -3.488 1 96.81 258 TYR A N 1
ATOM 2032 C CA . TYR A 1 258 ? 20.375 17.375 -2.729 1 96.81 258 TYR A CA 1
ATOM 2033 C C . TYR A 1 258 ? 21.641 16.688 -2.232 1 96.81 258 TYR A C 1
ATOM 2035 O O . TYR A 1 258 ? 22.719 17.25 -2.277 1 96.81 258 TYR A O 1
ATOM 2043 N N . CYS A 1 259 ? 21.5 15.438 -1.747 1 96.25 259 CYS A N 1
ATOM 2044 C CA . CYS A 1 259 ? 22.641 14.672 -1.27 1 96.25 259 CYS A CA 1
ATOM 2045 C C . CYS A 1 259 ? 22.266 13.219 -1.015 1 96.25 259 CYS A C 1
ATOM 2047 O O . CYS A 1 259 ? 21.094 12.883 -0.952 1 96.25 259 CYS A O 1
ATOM 2049 N N . VAL A 1 260 ? 23.281 12.406 -1.005 1 96.81 260 VAL A N 1
ATOM 2050 C CA . VAL A 1 260 ? 23.156 11.062 -0.457 1 96.81 260 VAL A CA 1
ATOM 2051 C C . VAL A 1 260 ? 23.344 11.102 1.058 1 96.81 260 VAL A C 1
ATOM 2053 O O . VAL A 1 260 ? 24.328 11.664 1.555 1 96.81 260 VAL A O 1
ATOM 2056 N N . VAL A 1 261 ? 22.359 10.625 1.785 1 97.12 261 VAL A N 1
ATOM 2057 C CA . VAL A 1 261 ? 22.469 10.625 3.24 1 97.12 261 VAL A CA 1
ATOM 2058 C C . VAL A 1 261 ? 23.484 9.578 3.684 1 97.12 261 VAL A C 1
ATOM 2060 O O . VAL A 1 261 ? 23.344 8.391 3.361 1 97.12 261 VAL A O 1
ATOM 2063 N N . PRO A 1 262 ? 24.438 9.961 4.434 1 93.44 262 PRO A N 1
ATOM 2064 C CA . PRO A 1 262 ? 25.5 9.031 4.801 1 93.44 262 PRO A CA 1
ATOM 2065 C C . PRO A 1 262 ? 25 7.848 5.621 1 93.44 262 PRO A C 1
ATOM 2067 O O . PRO A 1 262 ? 24.219 8.031 6.559 1 93.44 262 PRO A O 1
ATOM 2070 N N . ARG A 1 263 ? 25.391 6.645 5.246 1 92.25 263 ARG A N 1
ATOM 2071 C CA . ARG A 1 263 ? 25.219 5.402 5.996 1 92.25 263 ARG A CA 1
ATOM 2072 C C . ARG A 1 263 ? 23.734 5.039 6.105 1 92.25 263 ARG A C 1
ATOM 2074 O O . ARG A 1 263 ? 23.344 4.34 7.039 1 92.25 263 ARG A O 1
ATOM 2081 N N . VAL A 1 264 ? 22.969 5.602 5.324 1 96 264 VAL A N 1
ATOM 2082 C CA . VAL A 1 264 ? 21.547 5.238 5.285 1 96 264 VAL A CA 1
ATOM 2083 C C . VAL A 1 264 ? 21.219 4.621 3.932 1 96 264 VAL A C 1
ATOM 2085 O O . VAL A 1 264 ? 21.391 5.254 2.889 1 96 264 VAL A O 1
ATOM 2088 N N . GLU A 1 265 ? 20.812 3.377 3.938 1 95.19 265 GLU A N 1
ATOM 2089 C CA . GLU A 1 265 ? 20.453 2.656 2.719 1 95.19 265 GLU A CA 1
ATOM 2090 C C . GLU A 1 265 ? 19.203 1.799 2.926 1 95.19 265 GLU A C 1
ATOM 2092 O O . GLU A 1 265 ? 18.812 1.542 4.062 1 95.19 265 GLU A O 1
ATOM 2097 N N . GLU A 1 266 ? 18.594 1.48 1.857 1 95.31 266 GLU A N 1
ATOM 2098 C CA . GLU A 1 266 ? 17.484 0.536 1.874 1 95.31 266 GLU A CA 1
ATOM 2099 C C . GLU A 1 266 ? 17.828 -0.738 1.107 1 95.31 266 GLU A C 1
ATOM 2101 O O . GLU A 1 266 ? 18.359 -0.676 -0.002 1 95.31 266 GLU A O 1
ATOM 2106 N N . THR A 1 267 ? 17.578 -1.879 1.738 1 94.06 267 THR A N 1
ATOM 2107 C CA . THR A 1 267 ? 17.75 -3.172 1.089 1 94.06 267 THR A CA 1
ATOM 2108 C C . THR A 1 267 ? 16.406 -3.752 0.656 1 94.06 267 THR A C 1
ATOM 2110 O O . THR A 1 267 ? 15.43 -3.682 1.4 1 94.06 267 THR A O 1
ATOM 2113 N N . PHE A 1 268 ? 16.391 -4.246 -0.541 1 95.69 268 PHE A N 1
ATOM 2114 C CA . PHE A 1 268 ? 15.195 -4.887 -1.079 1 95.69 268 PHE A CA 1
ATOM 2115 C C . PHE A 1 268 ? 15.391 -6.391 -1.198 1 95.69 268 PHE A C 1
ATOM 2117 O O . PHE A 1 268 ? 16.453 -6.852 -1.626 1 95.69 268 PHE A O 1
ATOM 2124 N N . TYR A 1 269 ? 14.312 -7.133 -0.858 1 95.75 269 TYR A N 1
ATOM 2125 C CA . TYR A 1 269 ? 14.422 -8.586 -0.8 1 95.75 269 TYR A CA 1
ATOM 2126 C C . TYR A 1 269 ? 13.359 -9.25 -1.662 1 95.75 269 TYR A C 1
ATOM 2128 O O . TYR A 1 269 ? 12.258 -8.711 -1.819 1 95.75 269 TYR A O 1
ATOM 2136 N N . ALA A 1 270 ? 13.719 -10.336 -2.197 1 96.81 270 ALA A N 1
ATOM 2137 C CA . ALA A 1 270 ? 12.781 -11.344 -2.678 1 96.81 270 ALA A CA 1
ATOM 2138 C C . ALA A 1 270 ? 12.742 -12.555 -1.746 1 96.81 270 ALA A C 1
ATOM 2140 O O . ALA A 1 270 ? 13.781 -13.164 -1.474 1 96.81 270 ALA A O 1
ATOM 2141 N N . ILE A 1 271 ? 11.57 -12.812 -1.227 1 96 271 ILE A N 1
ATOM 2142 C CA . ILE A 1 271 ? 11.414 -13.906 -0.278 1 96 271 ILE A CA 1
ATOM 2143 C C . ILE A 1 271 ? 10.656 -15.055 -0.937 1 96 271 ILE A C 1
ATOM 2145 O O . ILE A 1 271 ? 9.594 -14.844 -1.529 1 96 271 ILE A O 1
ATOM 2149 N N . THR A 1 272 ? 11.18 -16.172 -0.905 1 92.31 272 THR A N 1
ATOM 2150 C CA . THR A 1 272 ? 10.562 -17.406 -1.401 1 92.31 272 THR A CA 1
ATOM 2151 C C . THR A 1 272 ? 10.648 -18.516 -0.358 1 92.31 272 THR A C 1
ATOM 2153 O O . THR A 1 272 ? 11.305 -18.359 0.671 1 92.31 272 THR A O 1
ATOM 2156 N N . VAL A 1 273 ? 9.82 -19.516 -0.611 1 83.06 273 VAL A N 1
ATOM 2157 C CA . VAL A 1 273 ? 9.898 -20.672 0.282 1 83.06 273 VAL A CA 1
ATOM 2158 C C . VAL A 1 273 ? 11.18 -21.453 -0.006 1 83.06 273 VAL A C 1
ATOM 2160 O O . VAL A 1 273 ? 11.539 -21.656 -1.167 1 83.06 273 VAL A O 1
ATOM 2163 N N . GLN A 1 274 ? 11.773 -21.828 1.074 1 76.25 274 GLN A N 1
ATOM 2164 C CA . GLN A 1 274 ? 13.008 -22.594 0.918 1 76.25 274 GLN A CA 1
ATOM 2165 C C . GLN A 1 274 ? 12.734 -23.953 0.262 1 76.25 274 GLN A C 1
ATOM 2167 O O . GLN A 1 274 ? 11.734 -24.609 0.561 1 76.25 274 GLN A O 1
ATOM 2172 N N . ARG A 1 275 ? 13.633 -24.406 -0.625 1 58.78 275 ARG A N 1
ATOM 2173 C CA . ARG A 1 275 ? 13.656 -25.734 -1.247 1 58.78 275 ARG A CA 1
ATOM 2174 C C . ARG A 1 275 ? 12.391 -25.969 -2.068 1 58.78 275 ARG A C 1
ATOM 2176 O O . ARG A 1 275 ? 11.93 -27.094 -2.195 1 58.78 275 ARG A O 1
ATOM 2183 N N . GLN A 1 276 ? 11.742 -24.875 -2.387 1 65.19 276 GLN A N 1
ATOM 2184 C CA . GLN A 1 276 ? 10.586 -25 -3.268 1 65.19 276 GLN A CA 1
ATOM 2185 C C . GLN A 1 276 ? 10.969 -24.703 -4.715 1 65.19 276 GLN A C 1
ATOM 2187 O O . GLN A 1 276 ? 11.867 -23.906 -4.98 1 65.19 276 GLN A O 1
ATOM 2192 N N . TYR A 1 277 ? 10.383 -25.562 -5.512 1 63.81 277 TYR A N 1
ATOM 2193 C CA . TYR A 1 277 ? 10.461 -25.25 -6.938 1 63.81 277 TYR A CA 1
ATOM 2194 C C . TYR A 1 277 ? 9.93 -23.859 -7.227 1 63.81 277 TYR A C 1
ATOM 2196 O O . TYR A 1 277 ? 8.898 -23.453 -6.68 1 63.81 277 TYR A O 1
ATOM 2204 N N . LEU A 1 278 ? 10.805 -23.188 -7.984 1 78.75 278 LEU A N 1
ATOM 2205 C CA . LEU A 1 278 ? 10.383 -21.891 -8.469 1 78.75 278 LEU A CA 1
ATOM 2206 C C . LEU A 1 278 ? 9.984 -21.953 -9.938 1 78.75 278 LEU A C 1
ATOM 2208 O O . LEU A 1 278 ? 10.664 -22.594 -10.742 1 78.75 278 LEU A O 1
ATOM 2212 N N . PRO A 1 279 ? 8.852 -21.328 -10.273 1 75.88 279 PRO A N 1
ATOM 2213 C CA . PRO A 1 279 ? 8.539 -21.219 -11.703 1 75.88 279 PRO A CA 1
ATOM 2214 C C . PRO A 1 279 ? 9.703 -20.656 -12.516 1 75.88 279 PRO A C 1
ATOM 2216 O O . PRO A 1 279 ? 10.414 -19.766 -12.047 1 75.88 279 PRO A O 1
ATOM 2219 N N . PRO A 1 280 ? 9.891 -21.219 -13.68 1 76.38 280 PRO A N 1
ATOM 2220 C CA . PRO A 1 280 ? 11.016 -20.781 -14.508 1 76.38 280 PRO A CA 1
ATOM 2221 C C . PRO A 1 280 ? 11.062 -19.266 -14.695 1 76.38 280 PRO A C 1
ATOM 2223 O O . PRO A 1 280 ? 12.133 -18.656 -14.641 1 76.38 280 PRO A O 1
ATOM 2226 N N . LEU A 1 281 ? 9.953 -18.75 -14.938 1 83.5 281 LEU A N 1
ATOM 2227 C CA . LEU A 1 281 ? 9.891 -17.297 -15.133 1 83.5 281 LEU A CA 1
ATOM 2228 C C . LEU A 1 281 ? 10.43 -16.562 -13.906 1 83.5 281 LEU A C 1
ATOM 2230 O O . LEU A 1 281 ? 11.141 -15.57 -14.039 1 83.5 281 LEU A O 1
ATOM 2234 N N . LEU A 1 282 ? 10.07 -17.016 -12.773 1 89.38 282 LEU A N 1
ATOM 2235 C CA . LEU A 1 282 ? 10.555 -16.406 -11.539 1 89.38 282 LEU A CA 1
ATOM 2236 C C . LEU A 1 282 ? 12.055 -16.594 -11.383 1 89.38 282 LEU A C 1
ATOM 2238 O O . LEU A 1 282 ? 12.766 -15.688 -10.953 1 89.38 282 LEU A O 1
ATOM 2242 N N . GLN A 1 283 ? 12.5 -17.734 -11.719 1 85 283 GLN A N 1
ATOM 2243 C CA . GLN A 1 283 ? 13.938 -17.984 -11.68 1 85 283 GLN A CA 1
ATOM 2244 C C . GLN A 1 283 ? 14.695 -17 -12.562 1 85 283 GLN A C 1
ATOM 2246 O O . GLN A 1 283 ? 15.727 -16.469 -12.164 1 85 283 GLN A O 1
ATOM 2251 N N . ASP A 1 284 ? 14.133 -16.797 -13.703 1 86.69 284 ASP A N 1
ATOM 2252 C CA . ASP A 1 284 ? 14.75 -15.859 -14.641 1 86.69 284 ASP A CA 1
ATOM 2253 C C . ASP A 1 284 ? 14.766 -14.445 -14.062 1 86.69 284 ASP A C 1
ATOM 2255 O O . ASP A 1 284 ? 15.773 -13.742 -14.164 1 86.69 284 ASP A O 1
ATOM 2259 N N . LEU A 1 285 ? 13.703 -14.039 -13.469 1 92.44 285 LEU A N 1
ATOM 2260 C CA . LEU A 1 285 ? 13.617 -12.711 -12.875 1 92.44 285 LEU A CA 1
ATOM 2261 C C . LEU A 1 285 ? 14.656 -12.547 -11.766 1 92.44 285 LEU A C 1
ATOM 2263 O O . LEU A 1 285 ? 15.336 -11.516 -11.688 1 92.44 285 LEU A O 1
ATOM 2267 N N . LEU A 1 286 ? 14.797 -13.539 -10.953 1 93.06 286 LEU A N 1
ATOM 2268 C CA . LEU A 1 286 ? 15.727 -13.484 -9.828 1 93.06 286 LEU A CA 1
ATOM 2269 C C . LEU A 1 286 ? 17.172 -13.461 -10.328 1 93.06 286 LEU A C 1
ATOM 2271 O O . LEU A 1 286 ? 18 -12.734 -9.773 1 93.06 286 LEU A O 1
ATOM 2275 N N . ARG A 1 287 ? 17.438 -14.211 -11.336 1 90 287 ARG A N 1
ATOM 2276 C CA . ARG A 1 287 ? 18.766 -14.227 -11.922 1 90 287 ARG A CA 1
ATOM 2277 C C . ARG A 1 287 ? 19.125 -12.875 -12.523 1 90 287 ARG A C 1
ATOM 2279 O O . ARG A 1 287 ? 20.219 -12.367 -12.32 1 90 287 ARG A O 1
ATOM 2286 N N . MET A 1 288 ? 18.203 -12.328 -13.25 1 89.94 288 MET A N 1
ATOM 2287 C CA . MET A 1 288 ? 18.438 -11.031 -13.891 1 89.94 288 MET A CA 1
ATOM 2288 C C . MET A 1 288 ? 18.656 -9.945 -12.844 1 89.94 288 MET A C 1
ATOM 2290 O O . MET A 1 288 ? 19.484 -9.055 -13.023 1 89.94 288 MET A O 1
ATOM 2294 N N . ALA A 1 289 ? 17.844 -10.008 -11.812 1 89.69 289 ALA A N 1
ATOM 2295 C CA . ALA A 1 289 ? 18.016 -9.047 -10.727 1 89.69 289 ALA A CA 1
ATOM 2296 C C . ALA A 1 289 ? 19.391 -9.188 -10.078 1 89.69 289 ALA A C 1
ATOM 2298 O O . ALA A 1 289 ? 20.016 -8.188 -9.727 1 89.69 289 ALA A O 1
ATOM 2299 N N . ALA A 1 290 ? 19.844 -10.383 -9.883 1 86.81 290 ALA A N 1
ATOM 2300 C CA . ALA A 1 290 ? 21.156 -10.648 -9.305 1 86.81 290 ALA A CA 1
ATOM 2301 C C . ALA A 1 290 ? 22.266 -10.094 -10.188 1 86.81 290 ALA A C 1
ATOM 2303 O O . ALA A 1 290 ? 23.25 -9.539 -9.695 1 86.81 290 ALA A O 1
ATOM 2304 N N . ASP A 1 291 ? 22.047 -10.25 -11.438 1 84.25 291 ASP A N 1
ATOM 2305 C CA . ASP A 1 291 ? 23.031 -9.758 -12.398 1 84.25 291 ASP A CA 1
ATOM 2306 C C . ASP A 1 291 ? 23.109 -8.234 -12.367 1 84.25 291 ASP A C 1
ATOM 2308 O O . ASP A 1 291 ? 24.203 -7.66 -12.461 1 84.25 291 ASP A O 1
ATOM 2312 N N . ASP A 1 292 ? 21.984 -7.602 -12.297 1 85.06 292 ASP A N 1
ATOM 2313 C CA . ASP A 1 292 ? 21.938 -6.145 -12.227 1 85.06 292 ASP A CA 1
ATOM 2314 C C . ASP A 1 292 ? 22.625 -5.629 -10.969 1 85.06 292 ASP A C 1
ATOM 2316 O O . ASP A 1 292 ? 23.312 -4.605 -11.008 1 85.06 292 ASP A O 1
ATOM 2320 N N . GLN A 1 293 ? 22.438 -6.293 -9.906 1 79.56 293 GLN A N 1
ATOM 2321 C CA . GLN A 1 293 ? 23.078 -5.918 -8.648 1 79.56 293 GLN A CA 1
ATOM 2322 C C . GLN A 1 293 ? 24.594 -6.043 -8.742 1 79.56 293 GLN A C 1
ATOM 2324 O O . GLN A 1 293 ? 25.312 -5.176 -8.25 1 79.56 293 GLN A O 1
ATOM 2329 N N . ALA A 1 294 ? 24.953 -7.078 -9.32 1 71.94 294 ALA A N 1
ATOM 2330 C CA . ALA A 1 294 ? 26.391 -7.309 -9.492 1 71.94 294 ALA A CA 1
ATOM 2331 C C . ALA A 1 294 ? 27.016 -6.223 -10.352 1 71.94 294 ALA A C 1
ATOM 2333 O O . ALA A 1 294 ? 28.141 -5.773 -10.086 1 71.94 294 ALA A O 1
ATOM 2334 N N . ARG A 1 295 ? 26.297 -5.812 -11.289 1 72.94 295 ARG A N 1
ATOM 2335 C CA . ARG A 1 295 ? 26.797 -4.773 -12.188 1 72.94 295 ARG A CA 1
ATOM 2336 C C . ARG A 1 295 ? 26.875 -3.424 -11.477 1 72.94 295 ARG A C 1
ATOM 2338 O O . ARG A 1 295 ? 27.797 -2.643 -11.703 1 72.94 295 ARG A O 1
ATOM 2345 N N . SER A 1 296 ? 25.891 -3.176 -10.695 1 71.56 296 SER A N 1
ATOM 2346 C CA . SER A 1 296 ? 25.859 -1.918 -9.961 1 71.56 296 SER A CA 1
ATOM 2347 C C . SER A 1 296 ? 26.984 -1.85 -8.938 1 71.56 296 SER A C 1
ATOM 2349 O O . SER A 1 296 ? 27.562 -0.783 -8.711 1 71.56 296 SER A O 1
ATOM 2351 N N . LEU A 1 297 ? 27.375 -2.928 -8.398 1 63.22 297 LEU A N 1
ATOM 2352 C CA . LEU A 1 297 ? 28.453 -3.002 -7.426 1 63.22 297 LEU A CA 1
ATOM 2353 C C . LEU A 1 297 ? 29.812 -2.92 -8.125 1 63.22 297 LEU A C 1
ATOM 2355 O O . LEU A 1 297 ? 30.797 -2.469 -7.531 1 63.22 297 LEU A O 1
ATOM 2359 N N . ALA A 1 298 ? 29.875 -3.461 -9.367 1 55.06 298 ALA A N 1
ATOM 2360 C CA . ALA A 1 298 ? 31.125 -3.453 -10.109 1 55.06 298 ALA A CA 1
ATOM 2361 C C . ALA A 1 298 ? 31.375 -2.088 -10.742 1 55.06 298 ALA A C 1
ATOM 2363 O O . ALA A 1 298 ? 32.5 -1.807 -11.203 1 55.06 298 ALA A O 1
ATOM 2364 N N . ALA A 1 299 ? 30.328 -1.294 -10.852 1 50.94 299 ALA A N 1
ATOM 2365 C CA . ALA A 1 299 ? 30.547 0.007 -11.477 1 50.94 299 ALA A CA 1
ATOM 2366 C C . ALA A 1 299 ? 31.422 0.895 -10.586 1 50.94 299 ALA A C 1
ATOM 2368 O O . ALA A 1 299 ? 31.188 0.991 -9.375 1 50.94 299 ALA A O 1
ATOM 2369 N N . PRO A 1 300 ? 32.594 1.483 -11.117 1 46.91 300 PRO A N 1
ATOM 2370 C CA . PRO A 1 300 ? 33.531 2.328 -10.367 1 46.91 300 PRO A CA 1
ATOM 2371 C C . PRO A 1 300 ? 32.875 3.604 -9.836 1 46.91 300 PRO A C 1
ATOM 2373 O O . PRO A 1 300 ? 31.891 4.09 -10.414 1 46.91 300 PRO A O 1
ATOM 2376 N N . MET B 1 1 ? -21.438 11.695 45.812 1 35.47 1 MET B N 1
ATOM 2377 C CA . MET B 1 1 ? -21.547 11 44.531 1 35.47 1 MET B CA 1
ATOM 2378 C C . MET B 1 1 ? -20.172 10.703 43.938 1 35.47 1 MET B C 1
ATOM 2380 O O . MET B 1 1 ? -19.359 11.609 43.75 1 35.47 1 MET B O 1
ATOM 2384 N N . SER B 1 2 ? -19.516 9.555 44.188 1 57.53 2 SER B N 1
ATOM 2385 C CA . SER B 1 2 ? -18.094 9.242 44.062 1 57.53 2 SER B CA 1
ATOM 2386 C C . SER B 1 2 ? -17.625 9.391 42.594 1 57.53 2 SER B C 1
ATOM 2388 O O . SER B 1 2 ? -18.391 9.125 41.688 1 57.53 2 SER B O 1
ATOM 2390 N N . ARG B 1 3 ? -16.781 10.273 42.406 1 68.94 3 ARG B N 1
ATOM 2391 C CA . ARG B 1 3 ? -16.203 10.648 41.125 1 68.94 3 ARG B CA 1
ATOM 2392 C C . ARG B 1 3 ? -15.688 9.422 40.375 1 68.94 3 ARG B C 1
ATOM 2394 O O . ARG B 1 3 ? -15.148 8.492 41 1 68.94 3 ARG B O 1
ATOM 2401 N N . LEU B 1 4 ? -16.188 9.289 39.156 1 73.5 4 LEU B N 1
ATOM 2402 C CA . LEU B 1 4 ? -15.742 8.195 38.312 1 73.5 4 LEU B CA 1
ATOM 2403 C C . LEU B 1 4 ? -14.219 8.109 38.281 1 73.5 4 LEU B C 1
ATOM 2405 O O . LEU B 1 4 ? -13.539 9.125 38.219 1 73.5 4 LEU B O 1
ATOM 2409 N N . ASN B 1 5 ? -13.727 6.984 38.625 1 76.25 5 ASN B N 1
ATOM 2410 C CA . ASN B 1 5 ? -12.289 6.754 38.531 1 76.25 5 ASN B CA 1
ATOM 2411 C C . ASN B 1 5 ? -11.883 6.488 37.094 1 76.25 5 ASN B C 1
ATOM 2413 O O . ASN B 1 5 ? -12.117 5.398 36.562 1 76.25 5 ASN B O 1
ATOM 2417 N N . TYR B 1 6 ? -11.266 7.434 36.5 1 80.81 6 TYR B N 1
ATOM 2418 C CA . TYR B 1 6 ? -10.953 7.363 35.094 1 80.81 6 TYR B CA 1
ATOM 2419 C C . TYR B 1 6 ? -9.859 6.34 34.812 1 80.81 6 TYR B C 1
ATOM 2421 O O . TYR B 1 6 ? -9.742 5.82 33.688 1 80.81 6 TYR B O 1
ATOM 2429 N N . HIS B 1 7 ? -9.133 6.051 35.812 1 81.38 7 HIS B N 1
ATOM 2430 C CA . HIS B 1 7 ? -8.125 5.008 35.688 1 81.38 7 HIS B CA 1
ATOM 2431 C C . HIS B 1 7 ? -8.773 3.635 35.531 1 81.38 7 HIS B C 1
ATOM 2433 O O . HIS B 1 7 ? -8.367 2.844 34.688 1 81.38 7 HIS B O 1
ATOM 2439 N N . HIS B 1 8 ? -9.797 3.428 36.344 1 85.62 8 HIS B N 1
ATOM 2440 C CA . HIS B 1 8 ? -10.539 2.178 36.25 1 85.62 8 HIS B CA 1
ATOM 2441 C C . HIS B 1 8 ? -11.25 2.072 34.906 1 85.62 8 HIS B C 1
ATOM 2443 O O . HIS B 1 8 ? -11.297 0.997 34.312 1 85.62 8 HIS B O 1
ATOM 2449 N N . LEU B 1 9 ? -11.742 3.207 34.469 1 85.88 9 LEU B N 1
ATOM 2450 C CA . LEU B 1 9 ? -12.43 3.242 33.188 1 85.88 9 LEU B CA 1
ATOM 2451 C C . LEU B 1 9 ? -11.469 2.912 32.031 1 85.88 9 LEU B C 1
ATOM 2453 O O . LEU B 1 9 ? -11.836 2.215 31.094 1 85.88 9 LEU B O 1
ATOM 2457 N N . HIS B 1 10 ? -10.266 3.43 32.156 1 86.31 10 HIS B N 1
ATOM 2458 C CA . HIS B 1 10 ? -9.242 3.154 31.156 1 86.31 10 HIS B CA 1
ATOM 2459 C C . HIS B 1 10 ? -8.914 1.666 31.109 1 86.31 10 HIS B C 1
ATOM 2461 O O . HIS B 1 10 ? -8.758 1.103 30.016 1 86.31 10 HIS B O 1
ATOM 2467 N N . TYR B 1 11 ? -8.82 1.027 32.25 1 87.56 11 TYR B N 1
ATOM 2468 C CA . TYR B 1 11 ? -8.531 -0.401 32.312 1 87.56 11 TYR B CA 1
ATOM 2469 C C . TYR B 1 11 ? -9.672 -1.216 31.703 1 87.56 11 TYR B C 1
ATOM 2471 O O . TYR B 1 11 ? -9.438 -2.178 30.969 1 87.56 11 TYR B O 1
ATOM 2479 N N . PHE B 1 12 ? -10.914 -0.832 32.031 1 90.81 12 PHE B N 1
ATOM 2480 C CA . PHE B 1 12 ? -12.086 -1.458 31.422 1 90.81 12 PHE B CA 1
ATOM 2481 C C . PHE B 1 12 ? -12.023 -1.369 29.906 1 90.81 12 PHE B C 1
ATOM 2483 O O . PHE B 1 12 ? -12.195 -2.373 29.219 1 90.81 12 PHE B O 1
ATOM 2490 N N . TRP B 1 13 ? -11.766 -0.168 29.484 1 86.06 13 TRP B N 1
ATOM 2491 C CA . TRP B 1 13 ? -11.703 0.106 28.062 1 86.06 13 TRP B CA 1
ATOM 2492 C C . TRP B 1 13 ? -10.648 -0.765 27.375 1 86.06 13 TRP B C 1
ATOM 2494 O O . TRP B 1 13 ? -10.891 -1.326 26.312 1 86.06 13 TRP B O 1
ATOM 2504 N N . ALA B 1 14 ? -9.492 -0.911 27.938 1 85.31 14 ALA B N 1
ATOM 2505 C CA . ALA B 1 14 ? -8.383 -1.695 27.391 1 85.31 14 ALA B CA 1
ATOM 2506 C C . ALA B 1 14 ? -8.766 -3.168 27.281 1 85.31 14 ALA B C 1
ATOM 2508 O O . ALA B 1 14 ? -8.492 -3.805 26.25 1 85.31 14 ALA B O 1
ATOM 2509 N N . VAL B 1 15 ? -9.398 -3.633 28.312 1 87.56 15 VAL B N 1
ATOM 2510 C CA . VAL B 1 15 ? -9.789 -5.039 28.328 1 87.56 15 VAL B CA 1
ATOM 2511 C C . VAL B 1 15 ? -10.906 -5.281 27.312 1 87.56 15 VAL B C 1
ATOM 2513 O O . VAL B 1 15 ? -10.891 -6.285 26.594 1 87.56 15 VAL B O 1
ATOM 2516 N N . ALA B 1 16 ? -11.844 -4.398 27.297 1 86.81 16 ALA B N 1
ATOM 2517 C CA . ALA B 1 16 ? -12.961 -4.512 26.359 1 86.81 16 ALA B CA 1
ATOM 2518 C C . ALA B 1 16 ? -12.477 -4.488 24.906 1 86.81 16 ALA B C 1
ATOM 2520 O O . ALA B 1 16 ? -13 -5.207 24.062 1 86.81 16 ALA B O 1
ATOM 2521 N N . SER B 1 17 ? -11.539 -3.668 24.703 1 80.56 17 SER B N 1
ATOM 2522 C CA . SER B 1 17 ? -10.969 -3.518 23.375 1 80.56 17 SER B CA 1
ATOM 2523 C C . SER B 1 17 ? -10.188 -4.758 22.953 1 80.56 17 SER B C 1
ATOM 2525 O O . SER B 1 17 ? -10.25 -5.18 21.797 1 80.56 17 SER B O 1
ATOM 2527 N N . GLU B 1 18 ? -9.477 -5.324 23.891 1 78.5 18 GLU B N 1
ATOM 2528 C CA . GLU B 1 18 ? -8.625 -6.48 23.641 1 78.5 18 GLU B CA 1
ATOM 2529 C C . GLU B 1 18 ? -9.43 -7.777 23.656 1 78.5 18 GLU B C 1
ATOM 2531 O O . GLU B 1 18 ? -9.086 -8.734 22.969 1 78.5 18 GLU B O 1
ATOM 2536 N N . GLY B 1 19 ? -10.469 -7.797 24.438 1 80.75 19 GLY B N 1
ATOM 2537 C CA . GLY B 1 19 ? -11.32 -8.961 24.609 1 80.75 19 GLY B CA 1
ATOM 2538 C C . GLY B 1 19 ? -10.719 -10.008 25.547 1 80.75 19 GLY B C 1
ATOM 2539 O O . GLY B 1 19 ? -11.328 -11.055 25.781 1 80.75 19 GLY B O 1
ATOM 2540 N N . HIS B 1 20 ? -9.422 -9.789 25.953 1 83.19 20 HIS B N 1
ATOM 2541 C CA . HIS B 1 20 ? -8.711 -10.703 26.844 1 83.19 20 HIS B CA 1
ATOM 2542 C C . HIS B 1 20 ? -8.039 -9.953 27.984 1 83.19 20 HIS B C 1
ATOM 2544 O O . HIS B 1 20 ? -7.316 -8.984 27.75 1 83.19 20 HIS B O 1
ATOM 2550 N N . LEU B 1 21 ? -8.266 -10.484 29.172 1 86.81 21 LEU B N 1
ATOM 2551 C CA . LEU B 1 21 ? -7.734 -9.844 30.375 1 86.81 21 LEU B CA 1
ATOM 2552 C C . LEU B 1 21 ? -6.215 -9.938 30.406 1 86.81 21 LEU B C 1
ATOM 2554 O O . LEU B 1 21 ? -5.535 -8.953 30.703 1 86.81 21 LEU B O 1
ATOM 2558 N N . THR B 1 22 ? -5.734 -11.055 29.984 1 85.88 22 THR B N 1
ATOM 2559 C CA . THR B 1 22 ? -4.297 -11.289 30.047 1 85.88 22 THR B CA 1
ATOM 2560 C C . THR B 1 22 ? -3.555 -10.414 29.047 1 85.88 22 THR B C 1
ATOM 2562 O O . THR B 1 22 ? -2.543 -9.789 29.375 1 85.88 22 THR B O 1
ATOM 2565 N N . ARG B 1 23 ? -4.09 -10.359 27.859 1 83.31 23 ARG B N 1
ATOM 2566 C CA . ARG B 1 23 ? -3.463 -9.562 26.812 1 83.31 23 ARG B CA 1
ATOM 2567 C C . ARG B 1 23 ? -3.523 -8.07 27.156 1 83.31 23 ARG B C 1
ATOM 2569 O O . ARG B 1 23 ? -2.559 -7.34 26.922 1 83.31 23 ARG B O 1
ATOM 2576 N N . ALA B 1 24 ? -4.609 -7.723 27.672 1 86 24 ALA B N 1
ATOM 2577 C CA . ALA B 1 24 ? -4.773 -6.328 28.078 1 86 24 ALA B CA 1
ATOM 2578 C C . ALA B 1 24 ? -3.805 -5.965 29.188 1 86 24 ALA B C 1
ATOM 2580 O O . ALA B 1 24 ? -3.207 -4.887 29.188 1 86 24 ALA B O 1
ATOM 2581 N N . ALA B 1 25 ? -3.594 -6.844 30.078 1 88.69 25 ALA B N 1
ATOM 2582 C CA . ALA B 1 25 ? -2.68 -6.613 31.203 1 88.69 25 ALA B CA 1
ATOM 2583 C C . ALA B 1 25 ? -1.244 -6.453 30.719 1 88.69 25 ALA B C 1
ATOM 2585 O O . ALA B 1 25 ? -0.516 -5.574 31.172 1 88.69 25 ALA B O 1
ATOM 2586 N N . GLU B 1 26 ? -0.925 -7.25 29.766 1 83.56 26 GLU B N 1
ATOM 2587 C CA . GLU B 1 26 ? 0.405 -7.18 29.172 1 83.56 26 GLU B CA 1
ATOM 2588 C C . GLU B 1 26 ? 0.622 -5.84 28.469 1 83.56 26 GLU B C 1
ATOM 2590 O O . GLU B 1 26 ? 1.652 -5.191 28.672 1 83.56 26 GLU B O 1
ATOM 2595 N N . ARG B 1 27 ? -0.372 -5.477 27.844 1 77.31 27 ARG B N 1
ATOM 2596 C CA . ARG B 1 27 ? -0.299 -4.227 27.094 1 77.31 27 ARG B CA 1
ATOM 2597 C C . ARG B 1 27 ? -0.208 -3.027 28.031 1 77.31 27 ARG B C 1
ATOM 2599 O O . ARG B 1 27 ? 0.499 -2.061 27.75 1 77.31 27 ARG B O 1
ATOM 2606 N N . LEU B 1 28 ? -0.843 -3.121 29.141 1 81 28 LEU B N 1
ATOM 2607 C CA . LEU B 1 28 ? -0.924 -2.02 30.094 1 81 28 LEU B CA 1
ATOM 2608 C C . LEU B 1 28 ? 0.206 -2.098 31.109 1 81 28 LEU B C 1
ATOM 2610 O O . LEU B 1 28 ? 0.352 -1.207 31.953 1 81 28 LEU B O 1
ATOM 2614 N N . HIS B 1 29 ? 1.002 -3.166 31 1 82.19 29 HIS B N 1
ATOM 2615 C CA . HIS B 1 29 ? 2.123 -3.391 31.906 1 82.19 29 HIS B CA 1
ATOM 2616 C C . HIS B 1 29 ? 1.657 -3.434 33.344 1 82.19 29 HIS B C 1
ATOM 2618 O O . HIS B 1 29 ? 2.248 -2.783 34.219 1 82.19 29 HIS B O 1
ATOM 2624 N N . VAL B 1 30 ? 0.608 -4.16 33.594 1 85.06 30 VAL B N 1
ATOM 2625 C CA . VAL B 1 30 ? 0.085 -4.406 34.938 1 85.06 30 VAL B CA 1
ATOM 2626 C C . VAL B 1 30 ? -0.2 -5.895 35.125 1 85.06 30 VAL B C 1
ATOM 2628 O O . VAL B 1 30 ? -0.223 -6.648 34.125 1 85.06 30 VAL B O 1
ATOM 2631 N N . SER B 1 31 ? -0.225 -6.324 36.312 1 87.88 31 SER B N 1
ATOM 2632 C CA . SER B 1 31 ? -0.588 -7.711 36.562 1 87.88 31 SER B CA 1
ATOM 2633 C C . SER B 1 31 ? -2.059 -7.969 36.25 1 87.88 31 SER B C 1
ATOM 2635 O O . SER B 1 31 ? -2.887 -7.062 36.375 1 87.88 31 SER B O 1
ATOM 2637 N N . GLN B 1 32 ? -2.311 -9.109 35.844 1 89.5 32 GLN B N 1
ATOM 2638 C CA . GLN B 1 32 ? -3.688 -9.5 35.562 1 89.5 32 GLN B CA 1
ATOM 2639 C C . GLN B 1 32 ? -4.582 -9.312 36.781 1 89.5 32 GLN B C 1
ATOM 2641 O O . GLN B 1 32 ? -5.734 -8.883 36.656 1 89.5 32 GLN B O 1
ATOM 2646 N N . SER B 1 33 ? -4.023 -9.648 37.969 1 90.12 33 SER B N 1
ATOM 2647 C CA . SER B 1 33 ? -4.781 -9.516 39.188 1 90.12 33 SER B CA 1
ATOM 2648 C C . SER B 1 33 ? -5.133 -8.055 39.469 1 90.12 33 SER B C 1
ATOM 2650 O O . SER B 1 33 ? -6.262 -7.75 39.875 1 90.12 33 SER B O 1
ATOM 2652 N N . ALA B 1 34 ? -4.18 -7.211 39.281 1 87.88 34 ALA B N 1
ATOM 2653 C CA . ALA B 1 34 ? -4.395 -5.781 39.469 1 87.88 34 ALA B CA 1
ATOM 2654 C C . ALA B 1 34 ? -5.434 -5.238 38.5 1 87.88 34 ALA B C 1
ATOM 2656 O O . ALA B 1 34 ? -6.332 -4.488 38.875 1 87.88 34 ALA B O 1
ATOM 2657 N N . LEU B 1 35 ? -5.328 -5.652 37.281 1 91.88 35 LEU B N 1
ATOM 2658 C CA . LEU B 1 35 ? -6.258 -5.215 36.25 1 91.88 35 LEU B CA 1
ATOM 2659 C C . LEU B 1 35 ? -7.676 -5.691 36.562 1 91.88 35 LEU B C 1
ATOM 2661 O O . LEU B 1 35 ? -8.625 -4.914 36.469 1 91.88 35 LEU B O 1
ATOM 2665 N N . SER B 1 36 ? -7.758 -6.941 36.969 1 91.06 36 SER B N 1
ATOM 2666 C CA . SER B 1 36 ? -9.055 -7.516 37.344 1 91.06 36 SER B CA 1
ATOM 2667 C C . SER B 1 36 ? -9.68 -6.793 38.531 1 91.06 36 SER B C 1
ATOM 2669 O O . SER B 1 36 ? -10.875 -6.5 38.531 1 91.06 36 SER B O 1
ATOM 2671 N N . ALA B 1 37 ? -8.844 -6.473 39.469 1 91.56 37 ALA B N 1
ATOM 2672 C CA . ALA B 1 37 ? -9.312 -5.785 40.688 1 91.56 37 ALA B CA 1
ATOM 2673 C C . ALA B 1 37 ? -9.836 -4.395 40.344 1 91.56 37 ALA B C 1
ATOM 2675 O O . ALA B 1 37 ? -10.852 -3.959 40.875 1 91.56 37 ALA B O 1
ATOM 2676 N N . GLN B 1 38 ? -9.109 -3.748 39.5 1 89.38 38 GLN B N 1
ATOM 2677 C CA . GLN B 1 38 ? -9.508 -2.398 39.125 1 89.38 38 GLN B CA 1
ATOM 2678 C C . GLN B 1 38 ? -10.828 -2.416 38.344 1 89.38 38 GLN B C 1
ATOM 2680 O O . GLN B 1 38 ? -11.672 -1.535 38.531 1 89.38 38 GLN B O 1
ATOM 2685 N N . ILE B 1 39 ? -11.016 -3.375 37.531 1 91.69 39 ILE B N 1
ATOM 2686 C CA . ILE B 1 39 ? -12.258 -3.52 36.781 1 91.69 39 ILE B CA 1
ATOM 2687 C C . ILE B 1 39 ? -13.414 -3.799 37.719 1 91.69 39 ILE B C 1
ATOM 2689 O O . ILE B 1 39 ? -14.5 -3.24 37.594 1 91.69 39 ILE B O 1
ATOM 2693 N N . ARG B 1 40 ? -13.109 -4.656 38.719 1 91.69 40 ARG B N 1
ATOM 2694 C CA . ARG B 1 40 ? -14.117 -4.98 39.719 1 91.69 40 ARG B CA 1
ATOM 2695 C C . ARG B 1 40 ? -14.539 -3.732 40.5 1 91.69 40 ARG B C 1
ATOM 2697 O O . ARG B 1 40 ? -15.719 -3.559 40.812 1 91.69 40 ARG B O 1
ATOM 2704 N N . GLN B 1 41 ? -13.594 -2.93 40.781 1 89.75 41 GLN B N 1
ATOM 2705 C CA . GLN B 1 41 ? -13.891 -1.688 41.469 1 89.75 41 GLN B CA 1
ATOM 2706 C C . GLN B 1 41 ? -14.797 -0.788 40.625 1 89.75 41 GLN B C 1
ATOM 2708 O O . GLN B 1 41 ? -15.711 -0.148 41.156 1 89.75 41 GLN B O 1
ATOM 2713 N N . LEU B 1 42 ? -14.523 -0.703 39.375 1 91.56 42 LEU B N 1
ATOM 2714 C CA . LEU B 1 42 ? -15.383 0.064 38.469 1 91.56 42 LEU B CA 1
ATOM 2715 C C . LEU B 1 42 ? -16.797 -0.516 38.438 1 91.56 42 LEU B C 1
ATOM 2717 O O . LEU B 1 42 ? -17.781 0.226 38.5 1 91.56 42 LEU B O 1
ATOM 2721 N N . GLU B 1 43 ? -16.844 -1.871 38.375 1 93.06 43 GLU B N 1
ATOM 2722 C CA . GLU B 1 43 ? -18.141 -2.555 38.375 1 93.06 43 GLU B CA 1
ATOM 2723 C C . GLU B 1 43 ? -18.906 -2.307 39.656 1 93.06 43 GLU B C 1
ATOM 2725 O O . GLU B 1 43 ? -20.125 -2.109 39.625 1 93.06 43 GLU B O 1
ATOM 2730 N N . GLU B 1 44 ? -18.156 -2.275 40.75 1 90 44 GLU B N 1
ATOM 2731 C CA . GLU B 1 44 ? -18.766 -1.991 42.031 1 90 44 GLU B CA 1
ATOM 2732 C C . GLU B 1 44 ? -19.328 -0.572 42.094 1 90 44 GLU B C 1
ATOM 2734 O O . GLU B 1 44 ? -20.422 -0.349 42.594 1 90 44 GLU B O 1
ATOM 2739 N N . GLN B 1 45 ? -18.578 0.3 41.562 1 87.75 45 GLN B N 1
ATOM 2740 C CA . GLN B 1 45 ? -19.031 1.688 41.531 1 87.75 45 GLN B CA 1
ATOM 2741 C C . GLN B 1 45 ? -20.281 1.844 40.656 1 87.75 45 GLN B C 1
ATOM 2743 O O . GLN B 1 45 ? -21.172 2.623 41 1 87.75 45 GLN B O 1
ATOM 2748 N N . LEU B 1 46 ? -20.359 1.052 39.625 1 89.06 46 LEU B N 1
ATOM 2749 C CA . LEU B 1 46 ? -21.453 1.173 38.656 1 89.06 46 LEU B CA 1
ATOM 2750 C C . LEU B 1 46 ? -22.609 0.256 39.031 1 89.06 46 LEU B C 1
ATOM 2752 O O . LEU B 1 46 ? -23.703 0.351 38.469 1 89.06 46 LEU B O 1
ATOM 2756 N N . GLY B 1 47 ? -22.344 -0.633 39.938 1 89.25 47 GLY B N 1
ATOM 2757 C CA . GLY B 1 47 ? -23.391 -1.438 40.531 1 89.25 47 GLY B CA 1
ATOM 2758 C C . GLY B 1 47 ? -23.734 -2.686 39.75 1 89.25 47 GLY B C 1
ATOM 2759 O O . GLY B 1 47 ? -24.641 -3.43 40.094 1 89.25 47 GLY B O 1
ATOM 2760 N N . GLN B 1 48 ? -23.094 -2.855 38.594 1 91.19 48 GLN B N 1
ATOM 2761 C CA . GLN B 1 48 ? -23.359 -4 37.719 1 91.19 48 GLN B CA 1
ATOM 2762 C C . GLN B 1 48 ? -22.078 -4.492 37.062 1 91.19 48 GLN B C 1
ATOM 2764 O O . GLN B 1 48 ? -21.141 -3.715 36.844 1 91.19 48 GLN B O 1
ATOM 2769 N N . PRO B 1 49 ? -22.062 -5.797 36.781 1 92.88 49 PRO B N 1
ATOM 2770 C CA . PRO B 1 49 ? -20.922 -6.293 36 1 92.88 49 PRO B CA 1
ATOM 2771 C C . PRO B 1 49 ? -20.891 -5.727 34.594 1 92.88 49 PRO B C 1
ATOM 2773 O O . PRO B 1 49 ? -21.938 -5.473 33.969 1 92.88 49 PRO B O 1
ATOM 2776 N N . LEU B 1 50 ? -19.672 -5.496 34.188 1 93.75 50 LEU B N 1
ATOM 2777 C CA . LEU B 1 50 ? -19.5 -4.941 32.844 1 93.75 50 LEU B CA 1
ATOM 2778 C C . LEU B 1 50 ? -19.094 -6.027 31.859 1 93.75 50 LEU B C 1
ATOM 2780 O O . LEU B 1 50 ? -19.188 -5.832 30.641 1 93.75 50 LEU B O 1
ATOM 2784 N N . PHE B 1 51 ? -18.594 -7.191 32.406 1 93.56 51 PHE B N 1
ATOM 2785 C CA . PHE B 1 51 ? -18.156 -8.305 31.562 1 93.56 51 PHE B CA 1
ATOM 2786 C C . PHE B 1 51 ? -18.891 -9.586 31.953 1 93.56 51 PHE B C 1
ATOM 2788 O O . PHE B 1 51 ? -19.25 -9.781 33.125 1 93.56 51 PHE B O 1
ATOM 2795 N N . LEU B 1 52 ? -19.234 -10.336 30.875 1 89.06 52 LEU B N 1
ATOM 2796 C CA . LEU B 1 52 ? -19.656 -11.719 31.031 1 89.06 52 LEU B CA 1
ATOM 2797 C C . LEU B 1 52 ? -18.531 -12.68 30.656 1 89.06 52 LEU B C 1
ATOM 2799 O O . LEU B 1 52 ? -17.844 -12.469 29.656 1 89.06 52 LEU B O 1
ATOM 2803 N N . ARG B 1 53 ? -18.234 -13.469 31.609 1 78.94 53 ARG B N 1
ATOM 2804 C CA . ARG B 1 53 ? -17.156 -14.422 31.359 1 78.94 53 ARG B CA 1
ATOM 2805 C C . ARG B 1 53 ? -17.672 -15.625 30.578 1 78.94 53 ARG B C 1
ATOM 2807 O O . ARG B 1 53 ? -18.656 -16.25 30.953 1 78.94 53 ARG B O 1
ATOM 2814 N N . GLU B 1 54 ? -17.266 -15.75 29.469 1 77.88 54 GLU B N 1
ATOM 2815 C CA . GLU B 1 54 ? -17.484 -16.969 28.688 1 77.88 54 GLU B CA 1
ATOM 2816 C C . GLU B 1 54 ? -16.188 -17.719 28.469 1 77.88 54 GLU B C 1
ATOM 2818 O O . GLU B 1 54 ? -15.523 -17.547 27.453 1 77.88 54 GLU B O 1
ATOM 2823 N N . GLY B 1 55 ? -15.867 -18.562 29.406 1 69.38 55 GLY B N 1
ATOM 2824 C CA . GLY B 1 55 ? -14.57 -19.203 29.344 1 69.38 55 GLY B CA 1
ATOM 2825 C C . GLY B 1 55 ? -13.414 -18.25 29.578 1 69.38 55 GLY B C 1
ATOM 2826 O O . GLY B 1 55 ? -13.352 -17.578 30.609 1 69.38 55 GLY B O 1
ATOM 2827 N N . ARG B 1 56 ? -12.562 -18.203 28.578 1 68.25 56 ARG B N 1
ATOM 2828 C CA . ARG B 1 56 ? -11.398 -17.328 28.672 1 68.25 56 ARG B CA 1
ATOM 2829 C C . ARG B 1 56 ? -11.672 -15.969 28.031 1 68.25 56 ARG B C 1
ATOM 2831 O O . ARG B 1 56 ? -10.859 -15.047 28.141 1 68.25 56 ARG B O 1
ATOM 2838 N N . LYS B 1 57 ? -12.781 -15.859 27.469 1 77.56 57 LYS B N 1
ATOM 2839 C CA . LYS B 1 57 ? -13.117 -14.617 26.797 1 77.56 57 LYS B CA 1
ATOM 2840 C C . LYS B 1 57 ? -14.078 -13.773 27.641 1 77.56 57 LYS B C 1
ATOM 2842 O O . LYS B 1 57 ? -14.93 -14.32 28.344 1 77.56 57 LYS B O 1
ATOM 2847 N N . LEU B 1 58 ? -13.758 -12.523 27.609 1 84.38 58 LEU B N 1
ATOM 2848 C CA . LEU B 1 58 ? -14.648 -11.57 28.266 1 84.38 58 LEU B CA 1
ATOM 2849 C C . LEU B 1 58 ? -15.547 -10.875 27.25 1 84.38 58 LEU B C 1
ATOM 2851 O O . LEU B 1 58 ? -15.07 -10.398 26.219 1 84.38 58 LEU B O 1
ATOM 2855 N N . GLN B 1 59 ? -16.844 -11.07 27.484 1 88.5 59 GLN B N 1
ATOM 2856 C CA . GLN B 1 59 ? -17.812 -10.367 26.656 1 88.5 59 GLN B CA 1
ATOM 2857 C C . GLN B 1 59 ? -18.484 -9.242 27.438 1 88.5 59 GLN B C 1
ATOM 2859 O O . GLN B 1 59 ? -18.734 -9.367 28.641 1 88.5 59 GLN B O 1
ATOM 2864 N N . LEU B 1 60 ? -18.75 -8.164 26.734 1 88.81 60 LEU B N 1
ATOM 2865 C CA . LEU B 1 60 ? -19.391 -7.027 27.375 1 88.81 60 LEU B CA 1
ATOM 2866 C C . LEU B 1 60 ? -20.844 -7.34 27.703 1 88.81 60 LEU B C 1
ATOM 2868 O O . LEU B 1 60 ? -21.547 -7.984 26.922 1 88.81 60 LEU B O 1
ATOM 2872 N N . THR B 1 61 ? -21.297 -7.012 28.891 1 89.25 61 THR B N 1
ATOM 2873 C CA . THR B 1 61 ? -22.719 -6.969 29.219 1 89.25 61 THR B CA 1
ATOM 2874 C C . THR B 1 61 ? -23.406 -5.805 28.5 1 89.25 61 THR B C 1
ATOM 2876 O O . THR B 1 61 ? -22.75 -5.039 27.781 1 89.25 61 THR B O 1
ATOM 2879 N N . GLU B 1 62 ? -24.734 -5.672 28.656 1 83.62 62 GLU B N 1
ATOM 2880 C CA . GLU B 1 62 ? -25.453 -4.527 28.094 1 83.62 62 GLU B CA 1
ATOM 2881 C C . GLU B 1 62 ? -24.906 -3.213 28.656 1 83.62 62 GLU B C 1
ATOM 2883 O O . GLU B 1 62 ? -24.656 -2.27 27.906 1 83.62 62 GLU B O 1
ATOM 2888 N N . LEU B 1 63 ? -24.75 -3.23 29.938 1 87.31 63 LEU B N 1
ATOM 2889 C CA . LEU B 1 63 ? -24.188 -2.039 30.547 1 87.31 63 LEU B CA 1
ATOM 2890 C C . LEU B 1 63 ? -22.734 -1.848 30.109 1 87.31 63 LEU B C 1
ATOM 2892 O O . LEU B 1 63 ? -22.281 -0.717 29.906 1 87.31 63 LEU B O 1
ATOM 2896 N N . GLY B 1 64 ? -22.031 -2.979 30.031 1 90.31 64 GLY B N 1
ATOM 2897 C CA . GLY B 1 64 ? -20.672 -2.906 29.531 1 90.31 64 GLY B CA 1
ATOM 2898 C C . GLY B 1 64 ? -20.547 -2.215 28.188 1 90.31 64 GLY B C 1
ATOM 2899 O O . GLY B 1 64 ? -19.641 -1.406 27.984 1 90.31 64 GLY B O 1
ATOM 2900 N N . ALA B 1 65 ? -21.516 -2.479 27.375 1 84.62 65 ALA B N 1
ATOM 2901 C CA . ALA B 1 65 ? -21.531 -1.866 26.047 1 84.62 65 ALA B CA 1
ATOM 2902 C C . ALA B 1 65 ? -21.766 -0.363 26.141 1 84.62 65 ALA B C 1
ATOM 2904 O O . ALA B 1 65 ? -21.141 0.42 25.422 1 84.62 65 ALA B O 1
ATOM 2905 N N . VAL B 1 66 ? -22.641 0.012 27.062 1 80.19 66 VAL B N 1
ATOM 2906 C CA . VAL B 1 66 ? -22.953 1.422 27.281 1 80.19 66 VAL B CA 1
ATOM 2907 C C . VAL B 1 66 ? -21.719 2.135 27.844 1 80.19 66 VAL B C 1
ATOM 2909 O O . VAL B 1 66 ? -21.328 3.201 27.359 1 80.19 66 VAL B O 1
ATOM 2912 N N . VAL B 1 67 ? -21.094 1.487 28.797 1 85.25 67 VAL B N 1
ATOM 2913 C CA . VAL B 1 67 ? -19.922 2.07 29.453 1 85.25 67 VAL B CA 1
ATOM 2914 C C . VAL B 1 67 ? -18.781 2.189 28.438 1 85.25 67 VAL B C 1
ATOM 2916 O O . VAL B 1 67 ? -18.031 3.174 28.453 1 85.25 67 VAL B O 1
ATOM 2919 N N . MET B 1 68 ? -18.719 1.186 27.594 1 84.75 68 MET B N 1
ATOM 2920 C CA . MET B 1 68 ? -17.688 1.214 26.547 1 84.75 68 MET B CA 1
ATOM 2921 C C . MET B 1 68 ? -17.859 2.434 25.656 1 84.75 68 MET B C 1
ATOM 2923 O O . MET B 1 68 ? -16.891 3.121 25.344 1 84.75 68 MET B O 1
ATOM 2927 N N . ARG B 1 69 ? -19.062 2.74 25.344 1 73.81 69 ARG B N 1
ATOM 2928 C CA . ARG B 1 69 ? -19.344 3.904 24.516 1 73.81 69 ARG B CA 1
ATOM 2929 C C . ARG B 1 69 ? -18.922 5.195 25.219 1 73.81 69 ARG B C 1
ATOM 2931 O O . ARG B 1 69 ? -18.297 6.062 24.609 1 73.81 69 ARG B O 1
ATOM 2938 N N . TYR B 1 70 ? -19.203 5.27 26.469 1 74.81 70 TYR B N 1
ATOM 2939 C CA . TYR B 1 70 ? -18.844 6.449 27.234 1 74.81 70 TYR B CA 1
ATOM 2940 C C . TYR B 1 70 ? -17.328 6.551 27.391 1 74.81 70 TYR B C 1
ATOM 2942 O O . TYR B 1 70 ? -16.766 7.641 27.297 1 74.81 70 TYR B O 1
ATOM 2950 N N . ALA B 1 71 ? -16.75 5.414 27.688 1 79.56 71 ALA B N 1
ATOM 2951 C CA . ALA B 1 71 ? -15.297 5.406 27.844 1 79.56 71 ALA B CA 1
ATOM 2952 C C . ALA B 1 71 ? -14.617 5.922 26.578 1 79.56 71 ALA B C 1
ATOM 2954 O O . ALA B 1 71 ? -13.727 6.773 26.641 1 79.56 71 ALA B O 1
ATOM 2955 N N . GLU B 1 72 ? -15.141 5.395 25.516 1 72.06 72 GLU B N 1
ATOM 2956 C CA . GLU B 1 72 ? -14.586 5.816 24.234 1 72.06 72 GLU B CA 1
ATOM 2957 C C . GLU B 1 72 ? -14.75 7.32 24.031 1 72.06 72 GLU B C 1
ATOM 2959 O O . GLU B 1 72 ? -13.82 7.996 23.594 1 72.06 72 GLU B O 1
ATOM 2964 N N . GLU B 1 73 ? -15.859 7.844 24.391 1 67.31 73 GLU B N 1
ATOM 2965 C CA . GLU B 1 73 ? -16.125 9.273 24.25 1 67.31 73 GLU B CA 1
ATOM 2966 C C . GLU B 1 73 ? -15.227 10.094 25.172 1 67.31 73 GLU B C 1
ATOM 2968 O O . GLU B 1 73 ? -14.672 11.109 24.766 1 67.31 73 GLU B O 1
ATOM 2973 N N . ILE B 1 74 ? -15.094 9.664 26.328 1 71.31 74 ILE B N 1
ATOM 2974 C CA . ILE B 1 74 ? -14.312 10.367 27.344 1 71.31 74 ILE B CA 1
ATOM 2975 C C . ILE B 1 74 ? -12.844 10.398 26.938 1 71.31 74 ILE B C 1
ATOM 2977 O O . ILE B 1 74 ? -12.203 11.453 26.969 1 71.31 74 ILE B O 1
ATOM 2981 N N . PHE B 1 75 ? -12.406 9.289 26.516 1 69.69 75 PHE B N 1
ATOM 2982 C CA . PHE B 1 75 ? -10.984 9.227 26.203 1 69.69 75 PHE B CA 1
ATOM 2983 C C . PHE B 1 75 ? -10.695 9.945 24.891 1 69.69 75 PHE B C 1
ATOM 2985 O O . PHE B 1 75 ? -9.633 10.547 24.734 1 69.69 75 PHE B O 1
ATOM 2992 N N . ALA B 1 76 ? -11.703 9.891 24.094 1 63.34 76 ALA B N 1
ATOM 2993 C CA . ALA B 1 76 ? -11.586 10.703 22.891 1 63.34 76 ALA B CA 1
ATOM 2994 C C . ALA B 1 76 ? -11.477 12.188 23.234 1 63.34 76 ALA B C 1
ATOM 2996 O O . ALA B 1 76 ? -10.641 12.898 22.656 1 63.34 76 ALA B O 1
ATOM 2997 N N . LEU B 1 77 ? -12.203 12.602 24.156 1 62.5 77 LEU B N 1
ATOM 2998 C CA . LEU B 1 77 ? -12.18 13.992 24.594 1 62.5 77 LEU B CA 1
ATOM 2999 C C . LEU B 1 77 ? -10.852 14.32 25.281 1 62.5 77 LEU B C 1
ATOM 3001 O O . LEU B 1 77 ? -10.312 15.414 25.109 1 62.5 77 LEU B O 1
ATOM 3005 N N . GLY B 1 78 ? -10.414 13.43 26.078 1 63.94 78 GLY B N 1
ATOM 3006 C CA . GLY B 1 78 ? -9.109 13.625 26.688 1 63.94 78 GLY B CA 1
ATOM 3007 C C . GLY B 1 78 ? -7.992 13.773 25.672 1 63.94 78 GLY B C 1
ATOM 3008 O O . GLY B 1 78 ? -7.16 14.68 25.797 1 63.94 78 GLY B O 1
ATOM 3009 N N . ASN B 1 79 ? -8.078 12.898 24.766 1 59.59 79 ASN B N 1
ATOM 3010 C CA . ASN B 1 79 ? -7.082 12.977 23.703 1 59.59 79 ASN B CA 1
ATOM 3011 C C . ASN B 1 79 ? -7.191 14.281 22.922 1 59.59 79 ASN B C 1
ATOM 3013 O O . ASN B 1 79 ? -6.18 14.875 22.547 1 59.59 79 ASN B O 1
ATOM 3017 N N . GLU B 1 80 ? -8.367 14.625 22.766 1 57.88 80 GLU B N 1
ATOM 3018 C CA . GLU B 1 80 ? -8.625 15.906 22.125 1 57.88 80 GLU B CA 1
ATOM 3019 C C . GLU B 1 80 ? -8.047 17.062 22.938 1 57.88 80 GLU B C 1
ATOM 3021 O O . GLU B 1 80 ? -7.438 17.969 22.375 1 57.88 80 GLU B O 1
ATOM 3026 N N . LEU B 1 81 ? -8.32 16.984 24.094 1 59.16 81 LEU B N 1
ATOM 3027 C CA . LEU B 1 81 ? -7.801 18 25 1 59.16 81 LEU B CA 1
ATOM 3028 C C . LEU B 1 81 ? -6.277 18.062 24.938 1 59.16 81 LEU B C 1
ATOM 3030 O O . LEU B 1 81 ? -5.695 19.141 24.812 1 59.16 81 LEU B O 1
ATOM 3034 N N . LEU B 1 82 ? -5.777 16.906 24.953 1 56.38 82 LEU B N 1
ATOM 3035 C CA . LEU B 1 82 ? -4.32 16.844 24.891 1 56.38 82 LEU B CA 1
ATOM 3036 C C . LEU B 1 82 ? -3.812 17.359 23.547 1 56.38 82 LEU B C 1
ATOM 3038 O O . LEU B 1 82 ? -2.812 18.078 23.484 1 56.38 82 LEU B O 1
ATOM 3042 N N . ALA B 1 83 ? -4.566 16.875 22.578 1 55.12 83 ALA B N 1
ATOM 3043 C CA . ALA B 1 83 ? -4.199 17.344 21.234 1 55.12 83 ALA B CA 1
ATOM 3044 C C . ALA B 1 83 ? -4.352 18.859 21.125 1 55.12 83 ALA B C 1
ATOM 3046 O O . ALA B 1 83 ? -3.496 19.531 20.547 1 55.12 83 ALA B O 1
ATOM 3047 N N . THR B 1 84 ? -5.422 19.312 21.625 1 53.75 84 THR B N 1
ATOM 3048 C CA . THR B 1 84 ? -5.691 20.734 21.609 1 53.75 84 THR B CA 1
ATOM 3049 C C . THR B 1 84 ? -4.68 21.5 22.453 1 53.75 84 THR B C 1
ATOM 3051 O O . THR B 1 84 ? -4.215 22.578 22.062 1 53.75 84 THR B O 1
ATOM 3054 N N . ALA B 1 85 ? -4.516 20.984 23.594 1 54.69 85 ALA B N 1
ATOM 3055 C CA . ALA B 1 85 ? -3.551 21.625 24.484 1 54.69 85 ALA B CA 1
ATOM 3056 C C . ALA B 1 85 ? -2.152 21.609 23.875 1 54.69 85 ALA B C 1
ATOM 3058 O O . ALA B 1 85 ? -1.376 22.547 24.062 1 54.69 85 ALA B O 1
ATOM 3059 N N . ALA B 1 86 ? -1.925 20.453 23.328 1 50.03 86 ALA B N 1
ATOM 3060 C CA . ALA B 1 86 ? -0.644 20.359 22.641 1 50.03 86 ALA B CA 1
ATOM 3061 C C . ALA B 1 86 ? -0.608 21.281 21.422 1 50.03 86 ALA B C 1
ATOM 3063 O O . ALA B 1 86 ? 0.46 21.75 21.031 1 50.03 86 ALA B O 1
ATOM 3064 N N . SER B 1 87 ? -1.727 21.25 20.766 1 47.5 87 SER B N 1
ATOM 3065 C CA . SER B 1 87 ? -1.84 22.172 19.641 1 47.5 87 SER B CA 1
ATOM 3066 C C . SER B 1 87 ? -1.73 23.625 20.109 1 47.5 87 SER B C 1
ATOM 3068 O O . SER B 1 87 ? -1.754 24.547 19.281 1 47.5 87 SER B O 1
ATOM 3070 N N . GLY B 1 88 ? -1.592 24.078 21.234 1 42.62 88 GLY B N 1
ATOM 3071 C CA . GLY B 1 88 ? -1.397 25.516 21.438 1 42.62 88 GLY B CA 1
ATOM 3072 C C . GLY B 1 88 ? -0.858 26.219 20.203 1 42.62 88 GLY B C 1
ATOM 3073 O O . GLY B 1 88 ? -1.447 26.125 19.125 1 42.62 88 GLY B O 1
ATOM 3074 N N . GLN B 1 89 ? 0.318 26.984 20.156 1 47 89 GLN B N 1
ATOM 3075 C CA . GLN B 1 89 ? 0.645 27.969 19.141 1 47 89 GLN B CA 1
ATOM 3076 C C . GLN B 1 89 ? 0.553 27.375 17.734 1 47 89 GLN B C 1
ATOM 3078 O O . GLN B 1 89 ? 0.425 28.094 16.75 1 47 89 GLN B O 1
ATOM 3083 N N . GLY B 1 90 ? 1.021 26.078 17.172 1 50.44 90 GLY B N 1
ATOM 3084 C CA . GLY B 1 90 ? 1.181 25.609 15.805 1 50.44 90 GLY B CA 1
ATOM 3085 C C . GLY B 1 90 ? 0.109 24.625 15.383 1 50.44 90 GLY B C 1
ATOM 3086 O O . GLY B 1 90 ? -0.666 24.156 16.219 1 50.44 90 GLY B O 1
ATOM 3087 N N . ARG B 1 91 ? -0.777 24.812 14.109 1 57.75 91 ARG B N 1
ATOM 3088 C CA . ARG B 1 91 ? -1.943 24.203 13.484 1 57.75 91 ARG B CA 1
ATOM 3089 C C . ARG B 1 91 ? -1.942 22.688 13.688 1 57.75 91 ARG B C 1
ATOM 3091 O O . ARG B 1 91 ? -2.84 22 13.211 1 57.75 91 ARG B O 1
ATOM 3098 N N . GLY B 1 92 ? -1.498 22.094 14.578 1 77.81 92 GLY B N 1
ATOM 3099 C CA . GLY B 1 92 ? -1.627 20.766 15.18 1 77.81 92 GLY B CA 1
ATOM 3100 C C . GLY B 1 92 ? -1.256 19.641 14.242 1 77.81 92 GLY B C 1
ATOM 3101 O O . GLY B 1 92 ? -0.69 19.875 13.172 1 77.81 92 GLY B O 1
ATOM 3102 N N . THR B 1 93 ? -1.179 18.375 14.734 1 85.12 93 THR B N 1
ATOM 3103 C CA . THR B 1 93 ? -0.861 17.109 14.07 1 85.12 93 THR B CA 1
ATOM 3104 C C . THR B 1 93 ? -2.129 16.438 13.539 1 85.12 93 THR B C 1
ATOM 3106 O O . THR B 1 93 ? -3.152 16.422 14.227 1 85.12 93 THR B O 1
ATOM 3109 N N . LEU B 1 94 ? -2.186 16.188 12.273 1 91.44 94 LEU B N 1
ATOM 3110 C CA . LEU B 1 94 ? -3.266 15.414 11.664 1 91.44 94 LEU B CA 1
ATOM 3111 C C . LEU B 1 94 ? -2.797 14.016 11.289 1 91.44 94 LEU B C 1
ATOM 3113 O O . LEU B 1 94 ? -1.821 13.859 10.555 1 91.44 94 LEU B O 1
ATOM 3117 N N . ARG B 1 95 ? -3.447 13.023 11.867 1 94 95 ARG B N 1
ATOM 3118 C CA . ARG B 1 95 ? -3.104 11.625 11.633 1 94 95 ARG B CA 1
ATOM 3119 C C . ARG B 1 95 ? -4.109 10.961 10.695 1 94 95 ARG B C 1
ATOM 3121 O O . ARG B 1 95 ? -5.27 10.773 11.062 1 94 95 ARG B O 1
ATOM 3128 N N . ILE B 1 96 ? -3.668 10.531 9.523 1 96.88 96 ILE B N 1
ATOM 3129 C CA . ILE B 1 96 ? -4.551 10 8.492 1 96.88 96 ILE B CA 1
ATOM 3130 C C . ILE B 1 96 ? -4.129 8.578 8.133 1 96.88 96 ILE B C 1
ATOM 3132 O O . ILE B 1 96 ? -2.965 8.328 7.812 1 96.88 96 ILE B O 1
ATOM 3136 N N . GLY B 1 97 ? -5.055 7.629 8.297 1 97.69 97 GLY B N 1
ATOM 3137 C CA . GLY B 1 97 ? -4.879 6.285 7.773 1 97.69 97 GLY B CA 1
ATOM 3138 C C . GLY B 1 97 ? -5.555 6.074 6.434 1 97.69 97 GLY B C 1
ATOM 3139 O O . GLY B 1 97 ? -6.688 6.512 6.23 1 97.69 97 GLY B O 1
ATOM 3140 N N . SER B 1 98 ? -4.812 5.469 5.516 1 97.5 98 SER B N 1
ATOM 3141 C CA . SER B 1 98 ? -5.391 5.137 4.215 1 97.5 98 SER B CA 1
ATOM 3142 C C . SER B 1 98 ? -5.234 3.652 3.902 1 97.5 98 SER B C 1
ATOM 3144 O O . SER B 1 98 ? -4.184 3.066 4.168 1 97.5 98 SER B O 1
ATOM 3146 N N . VAL B 1 99 ? -6.289 3.135 3.35 1 96.31 99 VAL B N 1
ATOM 3147 C CA . VAL B 1 99 ? -6.184 1.759 2.877 1 96.31 99 VAL B CA 1
ATOM 3148 C C . VAL B 1 99 ? -5.039 1.644 1.872 1 96.31 99 VAL B C 1
ATOM 3150 O O . VAL B 1 99 ? -4.887 2.498 0.997 1 96.31 99 VAL B O 1
ATOM 3153 N N . ALA B 1 100 ? -4.328 0.547 1.968 1 93.69 100 ALA B N 1
ATOM 3154 C CA . ALA B 1 100 ? -3.039 0.403 1.297 1 93.69 100 ALA B CA 1
ATOM 3155 C C . ALA B 1 100 ? -3.201 0.459 -0.219 1 93.69 100 ALA B C 1
ATOM 3157 O O . ALA B 1 100 ? -2.277 0.856 -0.934 1 93.69 100 ALA B O 1
ATOM 3158 N N . THR B 1 101 ? -4.324 0.114 -0.78 1 92.5 101 THR B N 1
ATOM 3159 C CA . THR B 1 101 ? -4.512 0.011 -2.223 1 92.5 101 THR B CA 1
ATOM 3160 C C . THR B 1 101 ? -5.215 1.253 -2.766 1 92.5 101 THR B C 1
ATOM 3162 O O . THR B 1 101 ? -5.504 1.334 -3.961 1 92.5 101 THR B O 1
ATOM 3165 N N . LEU B 1 102 ? -5.48 2.193 -1.938 1 95.56 102 LEU B N 1
ATOM 3166 C CA . LEU B 1 102 ? -6.199 3.406 -2.311 1 95.56 102 LEU B CA 1
ATOM 3167 C C . LEU B 1 102 ? -5.359 4.27 -3.248 1 95.56 102 LEU B C 1
ATOM 3169 O O . LEU B 1 102 ? -4.137 4.324 -3.119 1 95.56 102 LEU B O 1
ATOM 3173 N N . SER B 1 103 ? -6.062 4.945 -4.121 1 96.56 103 SER B N 1
ATOM 3174 C CA . SER B 1 103 ? -5.414 5.891 -5.023 1 96.56 103 SER B CA 1
ATOM 3175 C C . SER B 1 103 ? -4.656 6.965 -4.246 1 96.56 103 SER B C 1
ATOM 3177 O O . SER B 1 103 ? -5.234 7.652 -3.404 1 96.56 103 SER B O 1
ATOM 3179 N N . ARG B 1 104 ? -3.377 7.051 -4.566 1 97.25 104 ARG B N 1
ATOM 3180 C CA . ARG B 1 104 ? -2.568 8.078 -3.914 1 97.25 104 ARG B CA 1
ATOM 3181 C C . ARG B 1 104 ? -2.926 9.469 -4.434 1 97.25 104 ARG B C 1
ATOM 3183 O O . ARG B 1 104 ? -2.854 10.445 -3.695 1 97.25 104 ARG B O 1
ATOM 3190 N N . ASN B 1 105 ? -3.367 9.539 -5.66 1 95.81 105 ASN B N 1
ATOM 3191 C CA . ASN B 1 105 ? -3.811 10.82 -6.203 1 95.81 105 ASN B CA 1
ATOM 3192 C C . ASN B 1 105 ? -5.066 11.328 -5.5 1 95.81 105 ASN B C 1
ATOM 3194 O O . ASN B 1 105 ? -5.219 12.531 -5.277 1 95.81 105 ASN B O 1
ATOM 3198 N N . PHE B 1 106 ? -5.93 10.445 -5.207 1 95.38 106 PHE B N 1
ATOM 3199 C CA . PHE B 1 106 ? -7.109 10.828 -4.434 1 95.38 106 PHE B CA 1
ATOM 3200 C C . PHE B 1 106 ? -6.711 11.336 -3.055 1 95.38 106 PHE B C 1
ATOM 3202 O O . PHE B 1 106 ? -7.238 12.344 -2.584 1 95.38 106 PHE B O 1
ATOM 3209 N N . GLN B 1 107 ? -5.805 10.586 -2.391 1 96.62 107 GLN B N 1
ATOM 3210 C CA . GLN B 1 107 ? -5.316 11.016 -1.084 1 96.62 107 GLN B CA 1
ATOM 3211 C C . GLN B 1 107 ? -4.727 12.422 -1.149 1 96.62 107 GLN B C 1
ATOM 3213 O O . GLN B 1 107 ? -5.004 13.258 -0.287 1 96.62 107 GLN B O 1
ATOM 3218 N N . GLU B 1 108 ? -3.947 12.633 -2.174 1 95.31 108 GLU B N 1
ATOM 3219 C CA . GLU B 1 108 ? -3.328 13.945 -2.34 1 95.31 108 GLU B CA 1
ATOM 3220 C C . GLU B 1 108 ? -4.379 15.031 -2.545 1 95.31 108 GLU B C 1
ATOM 3222 O O . GLU B 1 108 ? -4.266 16.125 -1.992 1 95.31 108 GLU B O 1
ATOM 3227 N N . TRP B 1 109 ? -5.363 14.703 -3.395 1 93.56 109 TRP B N 1
ATOM 3228 C CA . TRP B 1 109 ? -6.457 15.641 -3.607 1 93.56 109 TRP B CA 1
ATOM 3229 C C . TRP B 1 109 ? -7.105 16.031 -2.283 1 93.56 109 TRP B C 1
ATOM 3231 O O . TRP B 1 109 ? -7.32 17.219 -2.02 1 93.56 109 TRP B O 1
ATOM 3241 N N . PHE B 1 110 ? -7.344 15.117 -1.388 1 95.38 110 PHE B N 1
ATOM 3242 C CA . PHE B 1 110 ? -7.973 15.367 -0.094 1 95.38 110 PHE B CA 1
ATOM 3243 C C . PHE B 1 110 ? -7.074 16.234 0.783 1 95.38 110 PHE B C 1
ATOM 3245 O O . PHE B 1 110 ? -7.562 17.078 1.536 1 95.38 110 PHE B O 1
ATOM 3252 N N . LEU B 1 111 ? -5.754 16.047 0.662 1 94.62 111 LEU B N 1
ATOM 3253 C CA . LEU B 1 111 ? -4.789 16.688 1.542 1 94.62 111 LEU B CA 1
ATOM 3254 C C . LEU B 1 111 ? -4.367 18.047 0.979 1 94.62 111 LEU B C 1
ATOM 3256 O O . LEU B 1 111 ? -3.695 18.828 1.659 1 94.62 111 LEU B O 1
ATOM 3260 N N . GLN B 1 112 ? -4.719 18.359 -0.196 1 91.5 112 GLN B N 1
ATOM 3261 C CA . GLN B 1 112 ? -4.215 19.516 -0.941 1 91.5 112 GLN B CA 1
ATOM 3262 C C . GLN B 1 112 ? -4.336 20.797 -0.122 1 91.5 112 GLN B C 1
ATOM 3264 O O . GLN B 1 112 ? -3.391 21.578 -0.045 1 91.5 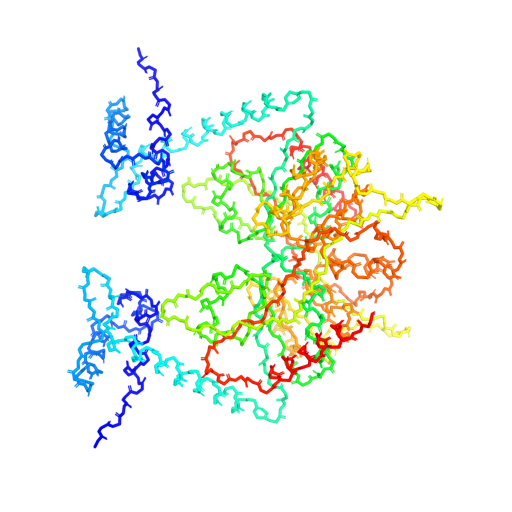112 GLN B O 1
ATOM 3269 N N . PRO B 1 113 ? -5.465 21 0.599 1 89.12 113 PRO B N 1
ATOM 3270 C CA . PRO B 1 113 ? -5.633 22.25 1.328 1 89.12 113 PRO B CA 1
ATOM 3271 C C . PRO B 1 113 ? -4.633 22.406 2.471 1 89.12 113 PRO B C 1
ATOM 3273 O O . PRO B 1 113 ? -4.363 23.531 2.91 1 89.12 113 PRO B O 1
ATOM 3276 N N . VAL B 1 114 ? -4.051 21.328 2.928 1 88.62 114 VAL B N 1
ATOM 3277 C CA . VAL B 1 114 ? -3.201 21.422 4.109 1 88.62 114 VAL B CA 1
ATOM 3278 C C . VAL B 1 114 ? -1.744 21.188 3.719 1 88.62 114 VAL B C 1
ATOM 3280 O O . VAL B 1 114 ? -0.837 21.391 4.527 1 88.62 114 VAL B O 1
ATOM 3283 N N . LEU B 1 115 ? -1.468 20.812 2.586 1 86.19 115 LEU B N 1
ATOM 3284 C CA . LEU B 1 115 ? -0.112 20.484 2.152 1 86.19 115 LEU B CA 1
ATOM 3285 C C . LEU B 1 115 ? 0.769 21.734 2.154 1 86.19 115 LEU B C 1
ATOM 3287 O O . LEU B 1 115 ? 1.974 21.656 2.404 1 86.19 115 LEU B O 1
ATOM 3291 N N . LYS B 1 116 ? 0.185 22.844 1.969 1 78.31 116 LYS B N 1
ATOM 3292 C CA . LYS B 1 116 ? 0.986 24.062 1.887 1 78.31 116 LYS B CA 1
ATOM 3293 C C . LYS B 1 116 ? 0.957 24.828 3.205 1 78.31 116 LYS B C 1
ATOM 3295 O O . LYS B 1 116 ? 1.609 25.875 3.342 1 78.31 116 LYS B O 1
ATOM 3300 N N . GLU B 1 117 ? 0.208 24.312 4.102 1 79.81 117 GLU B N 1
ATOM 3301 C CA . GLU B 1 117 ? 0.16 24.938 5.414 1 79.81 117 GLU B CA 1
ATOM 3302 C C . GLU B 1 117 ? 1.357 24.531 6.27 1 79.81 117 GLU B C 1
ATOM 3304 O O . GLU B 1 117 ? 1.409 23.406 6.777 1 79.81 117 GLU B O 1
ATOM 3309 N N . ALA B 1 118 ? 2.219 25.406 6.523 1 76.62 118 ALA B N 1
ATOM 3310 C CA . ALA B 1 118 ? 3.512 25.141 7.148 1 76.62 118 ALA B CA 1
ATOM 3311 C C . ALA B 1 118 ? 3.342 24.734 8.609 1 76.62 118 ALA B C 1
ATOM 3313 O O . ALA B 1 118 ? 4.203 24.062 9.18 1 76.62 118 ALA B O 1
ATOM 3314 N N . ASP B 1 119 ? 2.254 25.031 9.188 1 80.69 119 ASP B N 1
ATOM 3315 C CA . ASP B 1 119 ? 2.121 24.844 10.633 1 80.69 119 ASP B CA 1
ATOM 3316 C C . ASP B 1 119 ? 1.421 23.531 10.953 1 80.69 119 ASP B C 1
ATOM 3318 O O . ASP B 1 119 ? 1.112 23.25 12.109 1 80.69 119 ASP B O 1
ATOM 3322 N N . VAL B 1 120 ? 1.245 22.734 9.953 1 85.88 120 VAL B N 1
ATOM 3323 C CA . VAL B 1 120 ? 0.546 21.469 10.172 1 85.88 120 VAL B CA 1
ATOM 3324 C C . VAL B 1 120 ? 1.517 20.312 10 1 85.88 120 VAL B C 1
ATOM 3326 O O . VAL B 1 120 ? 2.264 20.25 9.016 1 85.88 120 VAL B O 1
ATOM 3329 N N . ARG B 1 121 ? 1.533 19.469 11.016 1 89.81 121 ARG B N 1
ATOM 3330 C CA . ARG B 1 121 ? 2.275 18.219 10.891 1 89.81 121 ARG B CA 1
ATOM 3331 C C . ARG B 1 121 ? 1.361 17.078 10.453 1 89.81 121 ARG B C 1
ATOM 3333 O O . ARG B 1 121 ? 0.279 16.891 11.016 1 89.81 121 ARG B O 1
ATOM 3340 N N . LEU B 1 122 ? 1.772 16.344 9.461 1 94.31 122 LEU B N 1
ATOM 3341 C CA . LEU B 1 122 ? 0.975 15.242 8.93 1 94.31 122 LEU B CA 1
ATOM 3342 C C . LEU B 1 122 ? 1.605 13.898 9.266 1 94.31 122 LEU B C 1
ATOM 3344 O O . LEU B 1 122 ? 2.828 13.742 9.211 1 94.31 122 LEU B O 1
ATOM 3348 N N . VAL B 1 123 ? 0.803 13.023 9.719 1 95.56 123 VAL B N 1
ATOM 3349 C CA . VAL B 1 123 ? 1.174 11.617 9.867 1 95.56 123 VAL B CA 1
ATOM 3350 C C . VAL B 1 123 ? 0.293 10.75 8.969 1 95.56 123 VAL B C 1
ATOM 3352 O O . VAL B 1 123 ? -0.907 10.609 9.211 1 95.56 123 VAL B O 1
ATOM 3355 N N . LEU B 1 124 ? 0.872 10.188 7.941 1 97.12 124 LEU B N 1
ATOM 3356 C CA . LEU B 1 124 ? 0.154 9.398 6.945 1 97.12 124 LEU B CA 1
ATOM 3357 C C . LEU B 1 124 ? 0.544 7.93 7.031 1 97.12 124 LEU B C 1
ATOM 3359 O O . LEU B 1 124 ? 1.703 7.574 6.801 1 97.12 124 LEU B O 1
ATOM 3363 N N . GLU B 1 125 ? -0.437 7.129 7.293 1 96.06 125 GLU B N 1
ATOM 3364 C CA . GLU B 1 125 ? -0.194 5.699 7.461 1 96.06 125 GLU B CA 1
ATOM 3365 C C . GLU B 1 125 ? -1.015 4.883 6.469 1 96.06 125 GLU B C 1
ATOM 3367 O O . GLU B 1 125 ? -2.037 5.348 5.965 1 96.06 125 GLU B O 1
ATOM 3372 N N . SER B 1 126 ? -0.486 3.693 6.199 1 94.69 126 SER B N 1
ATOM 3373 C CA . SER B 1 126 ? -1.144 2.771 5.277 1 94.69 126 SER B CA 1
ATOM 3374 C C . SER B 1 126 ? -1.381 1.414 5.934 1 94.69 126 SER B C 1
ATOM 3376 O O . SER B 1 126 ? -0.56 0.95 6.727 1 94.69 126 SER B O 1
ATOM 3378 N N . GLY B 1 127 ? -2.504 0.806 5.602 1 93.31 127 GLY B N 1
ATOM 3379 C CA . GLY B 1 127 ? -2.811 -0.508 6.145 1 93.31 127 GLY B CA 1
ATOM 3380 C C . GLY B 1 127 ? -4.117 -1.078 5.625 1 93.31 127 GLY B C 1
ATOM 3381 O O . GLY B 1 127 ? -4.727 -0.516 4.711 1 93.31 127 GLY B O 1
ATOM 3382 N N . SER B 1 128 ? -4.473 -2.248 6.176 1 93 128 SER B N 1
ATOM 3383 C CA . SER B 1 128 ? -5.785 -2.809 5.867 1 93 128 SER B CA 1
ATOM 3384 C C . SER B 1 128 ? -6.898 -2.025 6.555 1 93 128 SER B C 1
ATOM 3386 O O . SER B 1 128 ? -6.676 -1.404 7.594 1 93 128 SER B O 1
ATOM 3388 N N . LEU B 1 129 ? -8.055 -2.096 5.961 1 93.5 129 LEU B N 1
ATOM 3389 C CA . LEU B 1 129 ? -9.172 -1.354 6.527 1 93.5 129 LEU B CA 1
ATOM 3390 C C . LEU B 1 129 ? -9.422 -1.763 7.977 1 93.5 129 LEU B C 1
ATOM 3392 O O . LEU B 1 129 ? -9.602 -0.907 8.844 1 93.5 129 LEU B O 1
ATOM 3396 N N . ASP B 1 130 ? -9.344 -3.049 8.227 1 91.25 130 ASP B N 1
ATOM 3397 C CA . ASP B 1 130 ? -9.602 -3.543 9.578 1 91.25 130 ASP B CA 1
ATOM 3398 C C . ASP B 1 130 ? -8.586 -2.992 10.57 1 91.25 130 ASP B C 1
ATOM 3400 O O . ASP B 1 130 ? -8.953 -2.547 11.664 1 91.25 130 ASP B O 1
ATOM 3404 N N . GLU B 1 131 ? -7.363 -3.035 10.195 1 90.94 131 GLU B 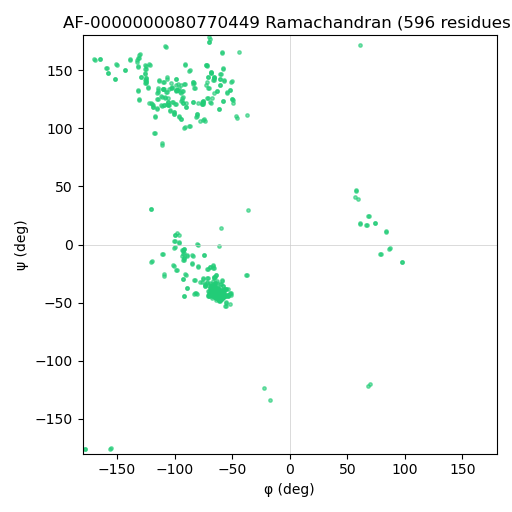N 1
ATOM 3405 C CA . GLU B 1 131 ? -6.305 -2.51 11.055 1 90.94 131 GLU B CA 1
ATOM 3406 C C . GLU B 1 131 ? -6.484 -1.013 11.297 1 90.94 131 GLU B C 1
ATOM 3408 O O . GLU B 1 131 ? -6.332 -0.537 12.422 1 90.94 131 GLU B O 1
ATOM 3413 N N . LEU B 1 132 ? -6.828 -0.32 10.297 1 95.06 132 LEU B N 1
ATOM 3414 C CA . LEU B 1 132 ? -6.977 1.129 10.383 1 95.06 132 LEU B CA 1
ATOM 3415 C C . LEU B 1 132 ? -8.172 1.501 11.258 1 95.06 132 LEU B C 1
ATOM 3417 O O . LEU B 1 132 ? -8.102 2.463 12.023 1 95.06 132 LEU B O 1
ATOM 3421 N N . LEU B 1 133 ? -9.219 0.705 11.133 1 92.62 133 LEU B N 1
ATOM 3422 C CA . LEU B 1 133 ? -10.406 0.978 11.945 1 92.62 133 LEU B CA 1
ATOM 3423 C C . LEU B 1 133 ? -10.125 0.728 13.422 1 92.62 133 LEU B C 1
ATOM 3425 O O . LEU B 1 133 ? -10.625 1.452 14.281 1 92.62 133 LEU B O 1
ATOM 3429 N N . GLN B 1 134 ? -9.328 -0.275 13.688 1 87.88 134 GLN B N 1
ATOM 3430 C CA . GLN B 1 134 ? -8.922 -0.531 15.07 1 87.88 134 GLN B CA 1
ATOM 3431 C C . GLN B 1 134 ? -8.125 0.637 15.633 1 87.88 134 GLN B C 1
ATOM 3433 O O . GLN B 1 134 ? -8.336 1.049 16.781 1 87.88 134 GLN B O 1
ATOM 3438 N N . ARG B 1 135 ? -7.293 1.195 14.836 1 89.25 135 ARG B N 1
ATOM 3439 C CA . ARG B 1 135 ? -6.469 2.322 15.266 1 89.25 135 ARG B CA 1
ATOM 3440 C C . ARG B 1 135 ? -7.301 3.594 15.383 1 89.25 135 ARG B C 1
ATOM 3442 O O . ARG B 1 135 ? -7.035 4.438 16.25 1 89.25 135 ARG B O 1
ATOM 3449 N N . LEU B 1 136 ? -8.242 3.713 14.5 1 89.62 136 LEU B N 1
ATOM 3450 C CA . LEU B 1 136 ? -9.172 4.828 14.586 1 89.62 136 LEU B CA 1
ATOM 3451 C C . LEU B 1 136 ? -9.984 4.758 15.875 1 89.62 136 LEU B C 1
ATOM 3453 O O . LEU B 1 136 ? -10.141 5.766 16.578 1 89.62 136 LEU B O 1
ATOM 3457 N N . LYS B 1 137 ? -10.352 3.568 16.156 1 82.19 137 LYS B N 1
ATOM 3458 C CA . LYS B 1 137 ? -11.109 3.334 17.391 1 82.19 137 LYS B CA 1
ATOM 3459 C C . LYS B 1 137 ? -10.273 3.68 18.609 1 82.19 137 LYS B C 1
ATOM 3461 O O . LYS B 1 137 ? -10.797 4.215 19.594 1 82.19 137 LYS B O 1
ATOM 3466 N N . ALA B 1 138 ? -9.039 3.354 18.516 1 76.12 138 ALA B N 1
ATOM 3467 C CA . ALA B 1 138 ? -8.109 3.602 19.609 1 76.12 138 ALA B CA 1
ATOM 3468 C C . ALA B 1 138 ? -7.641 5.055 19.625 1 76.12 138 ALA B C 1
ATOM 3470 O O . ALA B 1 138 ? -6.773 5.43 20.406 1 76.12 138 ALA B O 1
ATOM 3471 N N . HIS B 1 139 ? -8.109 5.855 18.688 1 78.56 139 HIS B N 1
ATOM 3472 C CA . HIS B 1 139 ? -7.824 7.281 18.578 1 78.56 139 HIS B CA 1
ATOM 3473 C C . HIS B 1 139 ? -6.367 7.523 18.203 1 78.56 139 HIS B C 1
ATOM 3475 O O . HIS B 1 139 ? -5.789 8.547 18.578 1 78.56 139 HIS B O 1
ATOM 3481 N N . GLU B 1 140 ? -5.852 6.551 17.609 1 84.81 140 GLU B N 1
ATOM 3482 C CA . GLU B 1 140 ? -4.492 6.699 17.094 1 84.81 140 GLU B CA 1
ATOM 3483 C C . GLU B 1 140 ? -4.488 7.359 15.719 1 84.81 140 GLU B C 1
ATOM 3485 O O . GLU B 1 140 ? -3.449 7.828 15.258 1 84.81 140 GLU B O 1
ATOM 3490 N N . LEU B 1 141 ? -5.672 7.359 15.133 1 92.06 141 LEU B N 1
ATOM 3491 C CA . LEU B 1 141 ? -5.918 8.047 13.867 1 92.06 141 LEU B CA 1
ATOM 3492 C C . LEU B 1 141 ? -7.086 9.023 14 1 92.06 141 LEU B C 1
ATOM 3494 O O . LEU B 1 141 ? -7.984 8.812 14.812 1 92.06 141 LEU B O 1
ATOM 3498 N N . ASP B 1 142 ? -6.996 10.086 13.18 1 90.38 142 ASP B N 1
ATOM 3499 C CA . ASP B 1 142 ? -8.078 11.062 13.18 1 90.38 142 ASP B CA 1
ATOM 3500 C C . ASP B 1 142 ? -9.117 10.734 12.117 1 90.38 142 ASP B C 1
ATOM 3502 O O . ASP B 1 142 ? -10.297 11.062 12.273 1 90.38 142 ASP B O 1
ATOM 3506 N N . VAL B 1 143 ? -8.68 10.102 11.039 1 95.44 143 VAL B N 1
ATOM 3507 C CA . VAL B 1 143 ? -9.57 9.766 9.93 1 95.44 143 VAL B CA 1
ATOM 3508 C C . VAL B 1 143 ? -8.969 8.617 9.125 1 95.44 143 VAL B C 1
ATOM 3510 O O . VAL B 1 143 ? -7.75 8.461 9.062 1 95.44 143 VAL B O 1
ATOM 3513 N N . VAL B 1 144 ? -9.844 7.785 8.57 1 97.38 144 VAL B N 1
ATOM 3514 C CA . VAL B 1 144 ? -9.438 6.727 7.648 1 97.38 144 VAL B CA 1
ATOM 3515 C C . VAL B 1 144 ? -10.016 6.996 6.262 1 97.38 144 VAL B C 1
ATOM 3517 O O . VAL B 1 144 ? -11.211 7.266 6.121 1 97.38 144 VAL B O 1
ATOM 3520 N N . LEU B 1 145 ? -9.148 7.039 5.262 1 97.94 145 LEU B N 1
ATOM 3521 C CA . LEU B 1 145 ? -9.57 7.109 3.869 1 97.94 145 LEU B CA 1
ATOM 3522 C C . LEU B 1 145 ? -9.664 5.719 3.254 1 97.94 145 LEU B C 1
ATOM 3524 O O . LEU B 1 145 ? -8.742 4.914 3.393 1 97.94 145 LEU B O 1
ATOM 3528 N N . SER B 1 146 ? -10.797 5.457 2.576 1 97.06 146 SER B N 1
ATOM 3529 C CA . SER B 1 146 ? -11.062 4.109 2.076 1 97.06 146 SER B CA 1
ATOM 3530 C C . SER B 1 146 ? -11.914 4.145 0.812 1 97.06 146 SER B C 1
ATOM 3532 O O . SER B 1 146 ? -12.57 5.145 0.53 1 97.06 146 SER B O 1
ATOM 3534 N N . ASN B 1 147 ? -11.766 3.105 0.032 1 94.94 147 ASN B N 1
ATOM 3535 C CA . ASN B 1 147 ? -12.664 2.928 -1.104 1 94.94 147 ASN B CA 1
ATOM 3536 C C . ASN B 1 147 ? -13.781 1.933 -0.79 1 94.94 147 ASN B C 1
ATOM 3538 O O . ASN B 1 147 ? -14.477 1.471 -1.693 1 94.94 147 ASN B O 1
ATOM 3542 N N . ARG B 1 148 ? -13.891 1.509 0.43 1 92.19 148 ARG B N 1
ATOM 3543 C CA . ARG B 1 148 ? -14.984 0.691 0.955 1 92.19 148 ARG B CA 1
ATOM 3544 C C . ARG B 1 148 ? -15.562 1.302 2.227 1 92.19 148 ARG B C 1
ATOM 3546 O O . ARG B 1 148 ? -14.828 1.882 3.031 1 92.19 148 ARG B O 1
ATOM 3553 N N . PRO B 1 149 ? -16.844 1.14 2.326 1 89.38 149 PRO B N 1
ATOM 3554 C CA . PRO B 1 149 ? -17.422 1.639 3.574 1 89.38 149 PRO B CA 1
ATOM 3555 C C . PRO B 1 149 ? -17.078 0.771 4.781 1 89.38 149 PRO B C 1
ATOM 3557 O O . PRO B 1 149 ? -16.656 -0.38 4.617 1 89.38 149 PRO B O 1
ATOM 3560 N N . ALA B 1 150 ? -17.094 1.39 5.922 1 86.81 150 ALA B N 1
ATOM 3561 C CA . ALA B 1 150 ? -16.953 0.613 7.148 1 86.81 150 ALA B CA 1
ATOM 3562 C C . ALA B 1 150 ? -18.234 -0.121 7.492 1 86.81 150 ALA B C 1
ATOM 3564 O O . ALA B 1 150 ? -19.328 0.452 7.402 1 86.81 150 ALA B O 1
ATOM 3565 N N . LEU B 1 151 ? -18.094 -1.459 7.602 1 73.19 151 LEU B N 1
ATOM 3566 C CA . LEU B 1 151 ? -19.297 -2.213 7.977 1 73.19 151 LEU B CA 1
ATOM 3567 C C . LEU B 1 151 ? -19.609 -2.025 9.453 1 73.19 151 LEU B C 1
ATOM 3569 O O . LEU B 1 151 ? -18.703 -1.988 10.289 1 73.19 151 LEU B O 1
ATOM 3573 N N . GLY B 1 152 ? -20.688 -1.258 9.703 1 59.88 152 GLY B N 1
ATOM 3574 C CA . GLY B 1 152 ? -21.125 -1.05 11.078 1 59.88 152 GLY B CA 1
ATOM 3575 C C . GLY B 1 152 ? -21.188 -2.334 11.883 1 59.88 152 GLY B C 1
ATOM 3576 O O . GLY B 1 152 ? -21.438 -3.406 11.328 1 59.88 152 GLY B O 1
ATOM 3577 N N . ASP B 1 153 ? -20.391 -2.561 12.789 1 56.28 153 ASP B N 1
ATOM 3578 C CA . ASP B 1 153 ? -20.797 -3.582 13.75 1 56.28 153 ASP B CA 1
ATOM 3579 C C . ASP B 1 153 ? -21.641 -2.979 14.875 1 56.28 153 ASP B C 1
ATOM 3581 O O . ASP B 1 153 ? -21.656 -1.76 15.062 1 56.28 153 ASP B O 1
ATOM 3585 N N . ASP B 1 154 ? -22.594 -3.844 15.453 1 50 154 ASP B N 1
ATOM 3586 C CA . ASP B 1 154 ? -23.531 -3.516 16.516 1 50 154 ASP B CA 1
ATOM 3587 C C . ASP B 1 154 ? -22.891 -2.596 17.547 1 50 154 ASP B C 1
ATOM 3589 O O . ASP B 1 154 ? -23.594 -1.895 18.281 1 50 154 ASP B O 1
ATOM 3593 N N . LYS B 1 155 ? -21.547 -2.621 17.703 1 51.19 155 LYS B N 1
ATOM 3594 C CA . LYS B 1 155 ? -20.984 -2.004 18.891 1 51.19 155 LYS B CA 1
ATOM 3595 C C . LYS B 1 155 ? -20.234 -0.721 18.562 1 51.19 155 LYS B C 1
ATOM 3597 O O . LYS B 1 155 ? -19.938 0.081 19.438 1 51.19 155 LYS B O 1
ATOM 3602 N N . GLN B 1 156 ? -19.734 -0.588 17.344 1 58.97 156 GLN B N 1
ATOM 3603 C CA . GLN B 1 156 ? -18.984 0.618 17.031 1 58.97 156 GLN B CA 1
ATOM 3604 C C . GLN B 1 156 ? -19.625 1.398 15.891 1 58.97 156 GLN B C 1
ATOM 3606 O O . GLN B 1 156 ? -19.906 0.841 14.82 1 58.97 156 GLN B O 1
ATOM 3611 N N . SER B 1 157 ? -19.969 2.639 16.234 1 71.06 157 SER B N 1
ATOM 3612 C CA . SER B 1 157 ? -20.641 3.514 15.266 1 71.06 157 SER B CA 1
ATOM 3613 C C . SER B 1 157 ? -19.625 4.348 14.484 1 71.06 157 SER B C 1
ATOM 3615 O O . SER B 1 157 ? -18.844 5.098 15.078 1 71.06 157 SER B O 1
ATOM 3617 N N . TRP B 1 158 ? -19.328 3.969 13.359 1 85.25 158 TRP B N 1
ATOM 3618 C CA . TRP B 1 158 ? -18.516 4.742 12.43 1 85.25 158 TRP B CA 1
ATOM 3619 C C . TRP B 1 158 ? -19.359 5.762 11.68 1 85.25 158 TRP B C 1
ATOM 3621 O O . TRP B 1 158 ? -20.547 5.523 11.414 1 85.25 158 TRP B O 1
ATOM 3631 N N . ARG B 1 159 ? -18.797 6.93 11.531 1 87.44 159 ARG B N 1
ATOM 3632 C CA . ARG B 1 159 ? -19.344 7.867 10.555 1 87.44 159 ARG B CA 1
ATOM 3633 C C . ARG B 1 159 ? -18.625 7.754 9.219 1 87.44 159 ARG B C 1
ATOM 3635 O O . ARG B 1 159 ? -17.453 8.102 9.117 1 87.44 159 ARG B O 1
ATOM 3642 N N . CYS B 1 160 ? -19.25 7.23 8.297 1 91.44 160 CYS B N 1
ATOM 3643 C CA . CYS B 1 160 ? -18.703 7.062 6.953 1 91.44 160 CYS B CA 1
ATOM 3644 C C . CYS B 1 160 ? -19.234 8.141 6.016 1 91.44 160 CYS B C 1
ATOM 3646 O O . CYS B 1 160 ? -20.406 8.141 5.652 1 91.44 160 CYS B O 1
ATOM 3648 N N . ARG B 1 161 ? -18.375 9.047 5.559 1 92.5 161 ARG B N 1
ATOM 3649 C CA . ARG B 1 161 ? -18.75 10.117 4.652 1 92.5 161 ARG B CA 1
ATOM 3650 C C . ARG B 1 161 ? -18.234 9.859 3.242 1 92.5 161 ARG B C 1
ATOM 3652 O O . ARG B 1 161 ? -17.047 9.555 3.062 1 92.5 161 ARG B O 1
ATOM 3659 N N . THR B 1 162 ? -19.125 10.016 2.32 1 93.94 162 THR B N 1
ATOM 3660 C CA . THR B 1 162 ? -18.703 9.938 0.927 1 93.94 162 THR B CA 1
ATOM 3661 C C . THR B 1 162 ? -17.969 11.203 0.514 1 93.94 162 THR B C 1
ATOM 3663 O O . THR B 1 162 ? -18.5 12.305 0.629 1 93.94 162 THR B O 1
ATOM 3666 N N . LEU B 1 163 ? -16.766 11.07 0.073 1 94.75 163 LEU B N 1
ATOM 3667 C CA . LEU B 1 163 ? -15.953 12.203 -0.347 1 94.75 163 LEU B CA 1
ATOM 3668 C C . LEU B 1 163 ? -16.125 12.469 -1.84 1 94.75 163 LEU B C 1
ATOM 3670 O O . LEU B 1 163 ? -16.156 13.625 -2.27 1 94.75 163 LEU B O 1
ATOM 3674 N N . ALA B 1 164 ? -16.109 11.398 -2.615 1 92.5 164 ALA B N 1
ATOM 3675 C CA . ALA B 1 164 ? -16.172 11.531 -4.07 1 92.5 164 ALA B CA 1
ATOM 3676 C C . ALA B 1 164 ? -16.641 10.227 -4.715 1 92.5 164 ALA B C 1
ATOM 3678 O O . ALA B 1 164 ? -16.516 9.148 -4.125 1 92.5 164 ALA B O 1
ATOM 3679 N N . ARG B 1 165 ? -17.25 10.383 -5.82 1 91.69 165 ARG B N 1
ATOM 3680 C CA . ARG B 1 165 ? -17.547 9.297 -6.742 1 91.69 165 ARG B CA 1
ATOM 3681 C C . ARG B 1 165 ? -16.875 9.508 -8.086 1 91.69 165 ARG B C 1
ATOM 3683 O O . ARG B 1 165 ? -17.094 10.523 -8.75 1 91.69 165 ARG B O 1
ATOM 3690 N N . GLN B 1 166 ? -16.031 8.594 -8.406 1 91.62 166 GLN B N 1
ATOM 3691 C CA . GLN B 1 166 ? -15.219 8.75 -9.609 1 91.62 166 GLN B CA 1
ATOM 3692 C C . GLN B 1 166 ? -15.57 7.688 -10.648 1 91.62 166 GLN B C 1
ATOM 3694 O O . GLN B 1 166 ? -15.703 6.508 -10.32 1 91.62 166 GLN B O 1
ATOM 3699 N N . PRO B 1 167 ? -15.719 8.141 -11.883 1 94.62 167 PRO B N 1
ATOM 3700 C CA . PRO B 1 167 ? -15.914 7.141 -12.938 1 94.62 167 PRO B CA 1
ATOM 3701 C C . PRO B 1 167 ? -14.688 6.258 -13.156 1 94.62 167 PRO B C 1
ATOM 3703 O O . PRO B 1 167 ? -13.555 6.723 -13.008 1 94.62 167 PRO B O 1
ATOM 3706 N N . VAL B 1 168 ? -15 5.02 -13.461 1 98.06 168 VAL B N 1
ATOM 3707 C CA . VAL B 1 168 ? -13.945 4.105 -13.867 1 98.06 168 VAL B CA 1
ATOM 3708 C C . VAL B 1 168 ? -13.789 4.137 -15.383 1 98.06 168 VAL B C 1
ATOM 3710 O O . VAL B 1 168 ? -14.789 4.18 -16.109 1 98.06 168 VAL B O 1
ATOM 3713 N N . VAL B 1 169 ? -12.555 4.133 -15.875 1 98.19 169 VAL B N 1
ATOM 3714 C CA . VAL B 1 169 ? -12.273 4.32 -17.297 1 98.19 169 VAL B CA 1
ATOM 3715 C C . VAL B 1 169 ? -11.305 3.242 -17.766 1 98.19 169 VAL B C 1
ATOM 3717 O O . VAL B 1 169 ? -10.672 2.561 -16.969 1 98.19 169 VAL B O 1
ATOM 3720 N N . LEU B 1 170 ? -11.281 3.039 -19.062 1 98.38 170 LEU B N 1
ATOM 3721 C CA . LEU B 1 170 ? -10.18 2.361 -19.734 1 98.38 170 LEU B CA 1
ATOM 3722 C C . LEU B 1 170 ? -9.164 3.369 -20.25 1 98.38 170 LEU B C 1
ATOM 3724 O O . LEU B 1 170 ? -9.523 4.309 -20.969 1 98.38 170 LEU B O 1
ATOM 3728 N N . VAL B 1 171 ? -7.898 3.18 -19.812 1 98.12 171 VAL B N 1
ATOM 3729 C CA . VAL B 1 171 ? -6.836 4.094 -20.219 1 98.12 171 VAL B CA 1
ATOM 3730 C C . VAL B 1 171 ? -5.688 3.311 -20.844 1 98.12 171 VAL B C 1
ATOM 3732 O O . VAL B 1 171 ? -5.383 2.193 -20.422 1 98.12 171 VAL B O 1
ATOM 3735 N N . GLY B 1 172 ? -5.105 3.832 -21.859 1 96.94 172 GLY B N 1
ATOM 3736 C CA . GLY B 1 172 ? -3.967 3.232 -22.531 1 96.94 172 GLY B CA 1
ATOM 3737 C C . GLY B 1 172 ? -3.113 4.242 -23.266 1 96.94 172 GLY B C 1
ATOM 3738 O O . GLY B 1 172 ? -3.279 5.453 -23.094 1 96.94 172 GLY B O 1
ATOM 3739 N N . PRO B 1 173 ? -2.123 3.697 -23.984 1 95.69 173 PRO B N 1
ATOM 3740 C CA . PRO B 1 173 ? -1.311 4.602 -24.812 1 95.69 173 PRO B CA 1
ATOM 3741 C C . PRO B 1 173 ? -2.139 5.383 -25.828 1 95.69 173 PRO B C 1
ATOM 3743 O O . PRO B 1 173 ? -3.217 4.934 -26.219 1 95.69 173 PRO B O 1
ATOM 3746 N N . PRO B 1 174 ? -1.613 6.574 -26.141 1 94.81 174 PRO B N 1
ATOM 3747 C CA . PRO B 1 174 ? -2.338 7.355 -27.156 1 94.81 174 PRO B CA 1
ATOM 3748 C C . PRO B 1 174 ? -2.621 6.559 -28.422 1 94.81 174 PRO B C 1
ATOM 3750 O O . PRO B 1 174 ? -1.746 5.84 -28.922 1 94.81 174 PRO B O 1
ATOM 3753 N N . ARG B 1 175 ? -3.844 6.656 -28.859 1 91.06 175 ARG B N 1
ATOM 3754 C CA . ARG B 1 175 ? -4.281 5.945 -30.062 1 91.06 175 ARG B CA 1
ATOM 3755 C C . ARG B 1 175 ? -4.094 6.801 -31.312 1 91.06 175 ARG B C 1
ATOM 3757 O O . ARG B 1 175 ? -4.039 8.031 -31.219 1 91.06 175 ARG B O 1
ATOM 3764 N N . PRO B 1 176 ? -3.957 6.059 -32.438 1 86.12 176 PRO B N 1
ATOM 3765 C CA . PRO B 1 176 ? -3.885 6.816 -33.688 1 86.12 176 PRO B CA 1
ATOM 3766 C C . PRO B 1 176 ? -5.129 7.668 -33.938 1 86.12 176 PRO B C 1
ATOM 3768 O O . PRO B 1 176 ? -6.23 7.297 -33.5 1 86.12 176 PRO B O 1
ATOM 3771 N N . GLU B 1 177 ? -4.898 8.836 -34.594 1 82.94 177 GLU B N 1
ATOM 3772 C CA . GLU B 1 177 ? -5.961 9.797 -34.875 1 82.94 177 GLU B CA 1
ATOM 3773 C C . GLU B 1 177 ? -7.055 9.164 -35.75 1 82.94 177 GLU B C 1
ATOM 3775 O O . GLU B 1 177 ? -6.762 8.375 -36.656 1 82.94 177 GLU B O 1
ATOM 3780 N N . GLY B 1 178 ? -8.336 9.414 -35.438 1 78.62 178 GLY B N 1
ATOM 3781 C CA . GLY B 1 178 ? -9.469 9.062 -36.281 1 78.62 178 GLY B CA 1
ATOM 3782 C C . GLY B 1 178 ? -10.133 7.758 -35.875 1 78.62 178 GLY B C 1
ATOM 3783 O O . GLY B 1 178 ? -11.195 7.41 -36.406 1 78.62 178 GLY B O 1
ATOM 3784 N N . ARG B 1 179 ? -9.516 6.977 -35.094 1 80.62 179 ARG B N 1
ATOM 3785 C CA . ARG B 1 179 ? -10.18 5.734 -34.719 1 80.62 179 ARG B CA 1
ATOM 3786 C C . ARG B 1 179 ? -10.805 5.848 -33.344 1 80.62 179 ARG B C 1
ATOM 3788 O O . ARG B 1 179 ? -10.102 6.062 -32.344 1 80.62 179 ARG B O 1
ATOM 3795 N N . THR B 1 180 ? -12.133 5.801 -33.281 1 86.19 180 THR B N 1
ATOM 3796 C CA . THR B 1 180 ? -12.844 5.879 -32.031 1 86.19 180 THR B CA 1
ATOM 3797 C C . THR B 1 180 ? -12.898 4.508 -31.344 1 86.19 180 THR B C 1
ATOM 3799 O O . THR B 1 180 ? -13.102 3.492 -32 1 86.19 180 THR B O 1
ATOM 3802 N N . PHE B 1 181 ? -12.625 4.477 -30.062 1 91.94 181 PHE B N 1
ATOM 3803 C CA . PHE B 1 181 ? -12.695 3.24 -29.297 1 91.94 181 PHE B CA 1
ATOM 3804 C C . PHE B 1 181 ? -14.148 2.855 -29.031 1 91.94 181 PHE B C 1
ATOM 3806 O O . PHE B 1 181 ? -14.938 3.68 -28.562 1 91.94 181 PHE B O 1
ATOM 3813 N N . GLN B 1 182 ? -14.516 1.658 -29.438 1 92.38 182 GLN B N 1
ATOM 3814 C CA . GLN B 1 182 ? -15.82 1.089 -29.109 1 92.38 182 GLN B CA 1
ATOM 3815 C C . GLN B 1 182 ? -15.68 -0.055 -28.109 1 92.38 182 GLN B C 1
ATOM 3817 O O . GLN B 1 182 ? -15.109 -1.102 -28.422 1 92.38 182 GLN B O 1
ATOM 3822 N N . PHE B 1 183 ? -16.281 0.088 -27 1 94.12 183 PHE B N 1
ATOM 3823 C CA . PHE B 1 183 ? -16.094 -0.787 -25.844 1 94.12 183 PHE B CA 1
ATOM 3824 C C . PHE B 1 183 ? -16.375 -2.238 -26.219 1 94.12 183 PHE B C 1
ATOM 3826 O O . PHE B 1 183 ? -15.5 -3.1 -26.078 1 94.12 183 PHE B O 1
ATOM 3833 N N . GLU B 1 184 ? -17.531 -2.527 -26.797 1 94.12 184 GLU B N 1
ATOM 3834 C CA . GLU B 1 184 ? -17.953 -3.898 -27.078 1 94.12 184 GLU B CA 1
ATOM 3835 C C . GLU B 1 184 ? -17.094 -4.52 -28.188 1 94.12 184 GLU B C 1
ATOM 3837 O O . GLU B 1 184 ? -16.75 -5.699 -28.109 1 94.12 184 GLU B O 1
ATOM 3842 N N . ARG B 1 185 ? -16.75 -3.77 -29.078 1 93.56 185 ARG B N 1
ATOM 3843 C CA . ARG B 1 185 ? -16.016 -4.266 -30.234 1 93.56 185 ARG B CA 1
ATOM 3844 C C . ARG B 1 185 ? -14.531 -4.438 -29.922 1 93.56 185 ARG B C 1
ATOM 3846 O O . ARG B 1 185 ? -13.93 -5.438 -30.312 1 93.56 185 ARG B O 1
ATOM 3853 N N . ASP B 1 186 ? -13.977 -3.498 -29.234 1 94.56 186 ASP B N 1
ATOM 3854 C CA . ASP B 1 186 ? -12.523 -3.389 -29.172 1 94.56 186 ASP B CA 1
ATOM 3855 C C . ASP B 1 186 ? -11.969 -4.016 -27.906 1 94.56 186 ASP B C 1
ATOM 3857 O O . ASP B 1 186 ? -10.805 -4.434 -27.859 1 94.56 186 ASP B O 1
ATOM 3861 N N . LEU B 1 187 ? -12.688 -4.203 -26.828 1 95.25 187 LEU B N 1
ATOM 3862 C CA . LEU B 1 187 ? -12.219 -4.613 -25.5 1 95.25 187 LEU B CA 1
ATOM 3863 C C . LEU B 1 187 ? -11.594 -6 -25.547 1 95.25 187 LEU B C 1
ATOM 3865 O O . LEU B 1 187 ? -10.516 -6.219 -25 1 95.25 187 LEU B O 1
ATOM 3869 N N . PRO B 1 188 ? -12.234 -6.93 -26.281 1 93.62 188 PRO B N 1
ATOM 3870 C CA . PRO B 1 188 ? -11.711 -8.297 -26.219 1 93.62 188 PRO B CA 1
ATOM 3871 C C . PRO B 1 188 ? -10.328 -8.43 -26.844 1 93.62 188 PRO B C 1
ATOM 3873 O O . PRO B 1 188 ? -9.602 -9.383 -26.547 1 93.62 188 PRO B O 1
ATOM 3876 N N . ALA B 1 189 ? -9.945 -7.484 -27.641 1 91.88 189 ALA B N 1
ATOM 3877 C CA . ALA B 1 189 ? -8.68 -7.578 -28.359 1 91.88 189 ALA B CA 1
ATOM 3878 C C . ALA B 1 189 ? -7.551 -6.906 -27.578 1 91.88 189 ALA B C 1
ATOM 3880 O O . ALA B 1 189 ? -6.375 -7.055 -27.922 1 91.88 189 ALA B O 1
ATOM 3881 N N . LEU B 1 190 ? -7.871 -6.273 -26.469 1 92.19 190 LEU B N 1
ATOM 3882 C CA . LEU B 1 190 ? -6.898 -5.48 -25.734 1 92.19 190 LEU B CA 1
ATOM 3883 C C . LEU B 1 190 ? -6.328 -6.273 -24.562 1 92.19 190 LEU B C 1
ATOM 3885 O O . LEU B 1 190 ? -7.074 -6.949 -23.844 1 92.19 190 LEU B O 1
ATOM 3889 N N . PRO B 1 191 ? -4.977 -6.23 -24.438 1 94.19 191 PRO B N 1
ATOM 3890 C CA . PRO B 1 191 ? -4.422 -6.73 -23.172 1 94.19 191 PRO B CA 1
ATOM 3891 C C . PRO B 1 191 ? -4.746 -5.824 -21.984 1 94.19 191 PRO B C 1
ATOM 3893 O O . PRO B 1 191 ? -4.332 -4.664 -21.953 1 94.19 191 PRO B O 1
ATOM 3896 N N . LEU B 1 192 ? -5.406 -6.43 -20.953 1 96.88 192 LEU B N 1
ATOM 3897 C CA . LEU B 1 192 ? -5.957 -5.578 -19.906 1 96.88 192 LEU B CA 1
ATOM 3898 C C . LEU B 1 192 ? -5.184 -5.75 -18.609 1 96.88 192 LEU B C 1
ATOM 3900 O O . LEU B 1 192 ? -4.816 -6.867 -18.234 1 96.88 192 LEU B O 1
ATOM 3904 N N . LEU B 1 193 ? -4.879 -4.652 -18.031 1 97.81 193 LEU B N 1
ATOM 3905 C CA . LEU B 1 193 ? -4.539 -4.574 -16.609 1 97.81 193 LEU B CA 1
ATOM 3906 C C . LEU B 1 193 ? -5.773 -4.258 -15.766 1 97.81 193 LEU B C 1
ATOM 3908 O O . LEU B 1 193 ? -6.43 -3.236 -15.984 1 97.81 193 LEU B O 1
ATOM 3912 N N . VAL B 1 194 ? -6.121 -5.117 -14.812 1 98.19 194 VAL B N 1
ATOM 3913 C CA . VAL B 1 194 ? -7.359 -4.93 -14.07 1 98.19 194 VAL B CA 1
ATOM 3914 C C . VAL B 1 194 ? -7.09 -5.066 -12.57 1 98.19 194 VAL B C 1
ATOM 3916 O O . VAL B 1 194 ? -6.102 -5.688 -12.172 1 98.19 194 VAL B O 1
ATOM 3919 N N . PRO B 1 195 ? -7.926 -4.402 -11.727 1 97.69 195 PRO B N 1
ATOM 3920 C CA . PRO B 1 195 ? -7.828 -4.66 -10.289 1 97.69 195 PRO B CA 1
ATOM 3921 C C . PRO B 1 195 ? -8.055 -6.129 -9.938 1 97.69 195 PRO B C 1
ATOM 3923 O O . PRO B 1 195 ? -8.523 -6.902 -10.773 1 97.69 195 PRO B O 1
ATOM 3926 N N . SER B 1 196 ? -7.688 -6.473 -8.719 1 94.62 196 SER B N 1
ATOM 3927 C CA . SER B 1 196 ? -7.859 -7.852 -8.266 1 94.62 196 SER B CA 1
ATOM 3928 C C . SER B 1 196 ? -9.336 -8.188 -8.078 1 94.62 196 SER B C 1
ATOM 3930 O O . SER B 1 196 ? -10.195 -7.301 -8.133 1 94.62 196 SER B O 1
ATOM 3932 N N . ARG B 1 197 ? -9.617 -9.438 -7.789 1 90.19 197 ARG B N 1
ATOM 3933 C CA . ARG B 1 197 ? -10.992 -9.906 -7.66 1 90.19 197 ARG B CA 1
ATOM 3934 C C . ARG B 1 197 ? -11.617 -9.43 -6.355 1 90.19 197 ARG B C 1
ATOM 3936 O O . ARG B 1 197 ? -12.836 -9.5 -6.18 1 90.19 197 ARG B O 1
ATOM 3943 N N . LYS B 1 198 ? -10.828 -8.891 -5.539 1 87.25 198 LYS B N 1
ATOM 3944 C CA . LYS B 1 198 ? -11.328 -8.359 -4.273 1 87.25 198 LYS B CA 1
ATOM 3945 C C . LYS B 1 198 ? -11.867 -6.941 -4.445 1 87.25 198 LYS B C 1
ATOM 3947 O O . LYS B 1 198 ? -12.531 -6.41 -3.553 1 87.25 198 LYS B O 1
ATOM 3952 N N . SER B 1 199 ? -11.633 -6.406 -5.547 1 93.44 199 SER B N 1
ATOM 3953 C CA . SER B 1 199 ? -12.008 -5.023 -5.82 1 93.44 199 SER B CA 1
ATOM 3954 C C . SER B 1 199 ? -13.461 -4.922 -6.262 1 93.44 199 SER B C 1
ATOM 3956 O O . SER B 1 199 ? -13.938 -5.738 -7.055 1 93.44 199 SER B O 1
ATOM 3958 N N . GLU B 1 200 ? -14.133 -3.916 -5.789 1 92.38 200 GLU B N 1
ATOM 3959 C CA . GLU B 1 200 ? -15.5 -3.654 -6.238 1 92.38 200 GLU B CA 1
ATOM 3960 C C . GLU B 1 200 ? -15.531 -3.268 -7.711 1 92.38 200 GLU B C 1
ATOM 3962 O O . GLU B 1 200 ? -16.469 -3.617 -8.43 1 92.38 200 GLU B O 1
ATOM 3967 N N . ILE B 1 201 ? -14.539 -2.557 -8.172 1 96.56 201 ILE B N 1
ATOM 3968 C CA . ILE B 1 201 ? -14.422 -2.199 -9.578 1 96.56 201 ILE B CA 1
ATOM 3969 C C . ILE B 1 201 ? -14.383 -3.467 -10.43 1 96.56 201 ILE B C 1
ATOM 3971 O O . ILE B 1 201 ? -15.102 -3.572 -11.43 1 96.56 201 ILE B O 1
ATOM 3975 N N . ARG B 1 202 ? -13.586 -4.461 -10 1 96.75 202 ARG B N 1
ATOM 3976 C CA . ARG B 1 202 ? -13.422 -5.711 -10.742 1 96.75 202 ARG B CA 1
ATOM 3977 C C . ARG B 1 202 ? -14.734 -6.477 -10.812 1 96.75 202 ARG B C 1
ATOM 3979 O O . ARG B 1 202 ? -15.109 -6.977 -11.883 1 96.75 202 ARG B O 1
ATOM 3986 N N . LEU B 1 203 ? -15.461 -6.52 -9.703 1 95.19 203 LEU B N 1
ATOM 3987 C CA . LEU B 1 203 ? -16.734 -7.223 -9.648 1 95.19 203 LEU B CA 1
ATOM 3988 C C . LEU B 1 203 ? -17.734 -6.621 -10.625 1 95.19 203 LEU B C 1
ATOM 3990 O O . LEU B 1 203 ? -18.359 -7.344 -11.414 1 95.19 203 LEU B O 1
ATOM 3994 N N . ARG B 1 204 ? -17.859 -5.355 -10.633 1 96.38 204 ARG B N 1
ATOM 3995 C CA . ARG B 1 204 ? -18.797 -4.668 -11.5 1 96.38 204 ARG B CA 1
ATOM 3996 C C . ARG B 1 204 ? -18.391 -4.777 -12.961 1 96.38 204 ARG B C 1
ATOM 3998 O O . ARG B 1 204 ? -19.234 -4.926 -13.844 1 96.38 204 ARG B O 1
ATOM 4005 N N . PHE B 1 205 ? -17.125 -4.711 -13.211 1 97.81 205 PHE B N 1
ATOM 4006 C CA . PHE B 1 205 ? -16.609 -4.855 -14.562 1 97.81 205 PHE B CA 1
ATOM 4007 C C . PHE B 1 205 ? -16.891 -6.25 -15.109 1 97.81 205 PHE B C 1
ATOM 4009 O O . PHE B 1 205 ? -17.312 -6.402 -16.25 1 97.81 205 PHE B O 1
ATOM 4016 N N . ASP B 1 206 ? -16.656 -7.262 -14.258 1 97.12 206 ASP B N 1
ATOM 4017 C CA . ASP B 1 206 ? -16.906 -8.641 -14.664 1 97.12 206 ASP B CA 1
ATOM 4018 C C . ASP B 1 206 ? -18.391 -8.859 -14.969 1 97.12 206 ASP B C 1
ATOM 4020 O O . ASP B 1 206 ? -18.734 -9.523 -15.953 1 97.12 206 ASP B O 1
ATOM 4024 N N . LEU B 1 207 ? -19.25 -8.32 -14.156 1 96.94 207 LEU B N 1
ATOM 4025 C CA . LEU B 1 207 ? -20.688 -8.43 -14.367 1 96.94 207 LEU B CA 1
ATOM 4026 C C . LEU B 1 207 ? -21.094 -7.777 -15.688 1 96.94 207 LEU B C 1
ATOM 4028 O O . LEU B 1 207 ? -21.906 -8.336 -16.438 1 96.94 207 LEU B O 1
ATOM 4032 N N . LEU B 1 208 ? -20.516 -6.645 -15.914 1 97.06 208 LEU B N 1
ATOM 4033 C CA . LEU B 1 208 ? -20.781 -5.938 -17.156 1 97.06 208 LEU B CA 1
ATOM 4034 C C . LEU B 1 208 ? -20.344 -6.766 -18.359 1 97.06 208 LEU B C 1
ATOM 4036 O O . LEU B 1 208 ? -21.094 -6.895 -19.344 1 97.06 208 LEU B O 1
ATOM 4040 N N . CYS B 1 209 ? -19.156 -7.332 -18.328 1 96.88 209 CYS B N 1
ATOM 4041 C CA . CYS B 1 209 ? -18.641 -8.156 -19.406 1 96.88 209 CYS B CA 1
ATOM 4042 C C . CYS B 1 209 ? -19.516 -9.391 -19.625 1 96.88 209 CYS B C 1
ATOM 4044 O O . CYS B 1 209 ? -19.766 -9.797 -20.766 1 96.88 209 CYS B O 1
ATOM 4046 N N . GLU B 1 210 ? -19.938 -9.945 -18.516 1 96.38 210 GLU B N 1
ATOM 4047 C CA . GLU B 1 210 ? -20.844 -11.094 -18.594 1 96.38 210 GLU B CA 1
ATOM 4048 C C . GLU B 1 210 ? -22.141 -10.719 -19.297 1 96.38 210 GLU B C 1
ATOM 4050 O O . GLU B 1 210 ? -22.609 -11.438 -20.172 1 96.38 210 GLU B O 1
ATOM 4055 N N . GLU B 1 211 ? -22.719 -9.672 -18.922 1 96.38 211 GLU B N 1
ATOM 4056 C CA . GLU B 1 211 ? -23.969 -9.188 -19.5 1 96.38 211 GLU B CA 1
ATOM 4057 C C . GLU B 1 211 ? -23.812 -8.961 -21 1 96.38 211 GLU B C 1
ATOM 4059 O O . GLU B 1 211 ? -24.766 -9.195 -21.766 1 96.38 211 GLU B O 1
ATOM 4064 N N . LEU B 1 212 ? -22.688 -8.523 -21.406 1 96 212 LEU B N 1
ATOM 4065 C CA . LEU B 1 212 ? -22.438 -8.172 -22.812 1 96 212 LEU B CA 1
ATOM 4066 C C . LEU B 1 212 ? -21.781 -9.336 -23.547 1 96 212 LEU B C 1
ATOM 4068 O O . LEU B 1 212 ? -21.422 -9.203 -24.719 1 96 212 LEU B O 1
ATOM 4072 N N . ALA B 1 213 ? -21.562 -10.461 -22.859 1 96.5 213 ALA B N 1
ATOM 4073 C CA . ALA B 1 213 ? -20.953 -11.664 -23.422 1 96.5 213 ALA B CA 1
ATOM 4074 C C . ALA B 1 213 ? -19.547 -11.359 -23.969 1 96.5 213 ALA B C 1
ATOM 4076 O O . ALA B 1 213 ? -19.219 -11.766 -25.078 1 96.5 213 ALA B O 1
ATOM 4077 N N . LEU B 1 214 ? -18.844 -10.539 -23.234 1 96.06 214 LEU B N 1
ATOM 4078 C CA . LEU B 1 214 ? -17.469 -10.203 -23.578 1 96.06 214 LEU B CA 1
ATOM 4079 C C . LEU B 1 214 ? -16.484 -11.039 -22.766 1 96.06 214 LEU B C 1
ATOM 4081 O O . LEU B 1 214 ? -16.719 -11.297 -21.578 1 96.06 214 LEU B O 1
ATOM 4085 N N . GLN B 1 215 ? -15.422 -11.414 -23.391 1 94.31 215 GLN B N 1
ATOM 4086 C CA . GLN B 1 215 ? -14.328 -12.109 -22.719 1 94.31 215 GLN B CA 1
ATOM 4087 C C . GLN B 1 215 ? -13.039 -11.289 -22.781 1 94.31 215 GLN B C 1
ATOM 4089 O O . GLN B 1 215 ? -12.289 -11.391 -23.75 1 94.31 215 GLN B O 1
ATOM 4094 N N . PRO B 1 216 ? -12.797 -10.555 -21.734 1 94.56 216 PRO B N 1
ATOM 4095 C CA . PRO B 1 216 ? -11.602 -9.719 -21.766 1 94.56 216 PRO B CA 1
ATOM 4096 C C . PRO B 1 216 ? -10.312 -10.531 -21.656 1 94.56 216 PRO B C 1
ATOM 4098 O O . PRO B 1 216 ? -10.289 -11.555 -20.969 1 94.56 216 PRO B O 1
ATOM 4101 N N . ALA B 1 217 ? -9.305 -10.133 -22.312 1 93.44 217 ALA B N 1
ATOM 4102 C CA . ALA B 1 217 ? -7.973 -10.727 -22.188 1 93.44 217 ALA B CA 1
ATOM 4103 C C . ALA B 1 217 ? -7.188 -10.078 -21.047 1 93.44 217 ALA B C 1
ATOM 4105 O O . ALA B 1 217 ? -6.582 -9.016 -21.234 1 93.44 217 ALA B O 1
ATOM 4106 N N . ILE B 1 218 ? -7.105 -10.734 -19.938 1 93.94 218 ILE B N 1
ATOM 4107 C CA . ILE B 1 218 ? -6.473 -10.164 -18.766 1 93.94 218 ILE B CA 1
ATOM 4108 C C . ILE B 1 218 ? -4.984 -10.5 -18.75 1 93.94 218 ILE B C 1
ATOM 4110 O O . ILE B 1 218 ? -4.602 -11.672 -18.688 1 93.94 218 ILE B O 1
ATOM 4114 N N . ARG B 1 219 ? -4.203 -9.469 -18.797 1 94.56 219 ARG B N 1
ATOM 4115 C CA . ARG B 1 219 ? -2.752 -9.617 -18.766 1 94.56 219 ARG B CA 1
ATOM 4116 C C . ARG B 1 219 ? -2.236 -9.617 -17.328 1 94.56 219 ARG B C 1
ATOM 4118 O O . ARG B 1 219 ? -1.265 -10.312 -17.016 1 94.56 219 ARG B O 1
ATOM 4125 N N . ALA B 1 220 ? -2.846 -8.797 -16.484 1 96.25 220 ALA B N 1
ATOM 4126 C CA . ALA B 1 220 ? -2.406 -8.711 -15.102 1 96.25 220 ALA B CA 1
ATOM 4127 C C . ALA B 1 220 ? -3.559 -8.305 -14.188 1 96.25 220 ALA B C 1
ATOM 4129 O O . ALA B 1 220 ? -4.438 -7.535 -14.586 1 96.25 220 ALA B O 1
ATOM 4130 N N . GLU B 1 221 ? -3.594 -8.859 -13.039 1 96.94 221 GLU B N 1
ATOM 4131 C CA . GLU B 1 221 ? -4.426 -8.438 -11.914 1 96.94 221 GLU B CA 1
ATOM 4132 C C . GLU B 1 221 ? -3.596 -7.734 -10.844 1 96.94 221 GLU B C 1
ATOM 4134 O O . GLU B 1 221 ? -2.623 -8.297 -10.336 1 96.94 221 GLU B O 1
ATOM 4139 N N . VAL B 1 222 ? -4.004 -6.488 -10.562 1 97.56 222 VAL B N 1
ATOM 4140 C CA . VAL B 1 222 ? -3.203 -5.637 -9.688 1 97.56 222 VAL B CA 1
ATOM 4141 C C . VAL B 1 222 ? -4.09 -5.012 -8.617 1 97.56 222 VAL B C 1
ATOM 4143 O O . VAL B 1 222 ? -5.051 -4.309 -8.93 1 97.56 222 VAL B O 1
ATOM 4146 N N . ASP B 1 223 ? -3.793 -5.164 -7.359 1 94 223 ASP B N 1
ATOM 4147 C CA . ASP B 1 223 ? -4.691 -4.668 -6.32 1 94 223 ASP B CA 1
ATOM 4148 C C . ASP B 1 223 ? -4.336 -3.234 -5.926 1 94 223 ASP B C 1
ATOM 4150 O O . ASP B 1 223 ? -5.199 -2.479 -5.473 1 94 223 ASP B O 1
ATOM 4154 N N . ASP B 1 224 ? -3.139 -2.85 -6.105 1 95.44 224 ASP B N 1
ATOM 4155 C CA . ASP B 1 224 ? -2.648 -1.542 -5.676 1 95.44 224 ASP B CA 1
ATOM 4156 C C . ASP B 1 224 ? -2.746 -0.521 -6.809 1 95.44 224 ASP B C 1
ATOM 4158 O O . ASP B 1 224 ? -2.141 -0.7 -7.867 1 95.44 224 ASP B O 1
ATOM 4162 N N . MET B 1 225 ? -3.408 0.604 -6.512 1 97.12 225 MET B N 1
ATOM 4163 C CA . MET B 1 225 ? -3.67 1.594 -7.551 1 97.12 225 MET B CA 1
ATOM 4164 C C . MET B 1 225 ? -2.377 2.26 -8.008 1 97.12 225 MET B C 1
ATOM 4166 O O . MET B 1 225 ? -2.24 2.623 -9.18 1 97.12 225 MET B O 1
ATOM 4170 N N . ALA B 1 226 ? -1.461 2.48 -7.059 1 96.81 226 ALA B N 1
ATOM 4171 C CA . ALA B 1 226 ? -0.193 3.088 -7.457 1 96.81 226 ALA B CA 1
ATOM 4172 C C . ALA B 1 226 ? 0.568 2.188 -8.422 1 96.81 226 ALA B C 1
ATOM 4174 O O . ALA B 1 226 ? 1.215 2.672 -9.352 1 96.81 226 ALA B O 1
ATOM 4175 N N . MET B 1 227 ? 0.523 0.893 -8.219 1 96.81 227 MET B N 1
ATOM 4176 C CA . MET B 1 227 ? 1.168 -0.052 -9.125 1 96.81 227 MET B CA 1
ATOM 4177 C C . MET B 1 227 ? 0.425 -0.122 -10.453 1 96.81 227 MET B C 1
ATOM 4179 O O . MET B 1 227 ? 1.048 -0.167 -11.516 1 96.81 227 MET B O 1
ATOM 4183 N N . LEU B 1 228 ? -0.871 -0.16 -10.398 1 97.31 228 LEU B N 1
ATOM 4184 C CA . LEU B 1 228 ? -1.679 -0.172 -11.609 1 97.31 228 LEU B CA 1
ATOM 4185 C C . LEU B 1 228 ? -1.376 1.047 -12.477 1 97.31 228 LEU B C 1
ATOM 4187 O O . LEU B 1 228 ? -1.274 0.935 -13.703 1 97.31 228 LEU B O 1
ATOM 4191 N N . ARG B 1 229 ? -1.189 2.18 -11.844 1 97 229 ARG B N 1
ATOM 4192 C CA . ARG B 1 229 ? -0.825 3.414 -12.531 1 97 229 ARG B CA 1
ATOM 4193 C C . ARG B 1 229 ? 0.507 3.262 -13.258 1 97 229 ARG B C 1
ATOM 4195 O O . ARG B 1 229 ? 0.618 3.594 -14.445 1 97 229 ARG B O 1
ATOM 4202 N N . LEU B 1 230 ? 1.475 2.738 -12.562 1 95.5 230 LEU B N 1
ATOM 4203 C CA . LEU B 1 230 ? 2.807 2.594 -13.141 1 95.5 230 LEU B CA 1
ATOM 4204 C C . LEU B 1 230 ? 2.783 1.646 -14.336 1 95.5 230 LEU B C 1
ATOM 4206 O O . LEU B 1 230 ? 3.373 1.94 -15.375 1 95.5 230 LEU B O 1
ATOM 4210 N N . LEU B 1 231 ? 2.096 0.553 -14.18 1 96 231 LEU B N 1
ATOM 4211 C CA . LEU B 1 231 ? 2.035 -0.431 -15.258 1 96 231 LEU B CA 1
ATOM 4212 C C . LEU B 1 231 ? 1.258 0.115 -16.453 1 96 231 LEU B C 1
ATOM 4214 O O . LEU B 1 231 ? 1.606 -0.159 -17.594 1 96 231 LEU B O 1
ATOM 4218 N N . ALA B 1 232 ? 0.166 0.857 -16.156 1 96.25 232 ALA B N 1
ATOM 4219 C CA . ALA B 1 232 ? -0.589 1.48 -17.234 1 96.25 232 ALA B CA 1
ATOM 4220 C C . ALA B 1 232 ? 0.311 2.365 -18.094 1 96.25 232 ALA B C 1
ATOM 4222 O O . ALA B 1 232 ? 0.18 2.395 -19.312 1 96.25 232 ALA B O 1
ATOM 4223 N N . ARG B 1 233 ? 1.193 3.025 -17.453 1 94.44 233 ARG B N 1
ATOM 4224 C CA . ARG B 1 23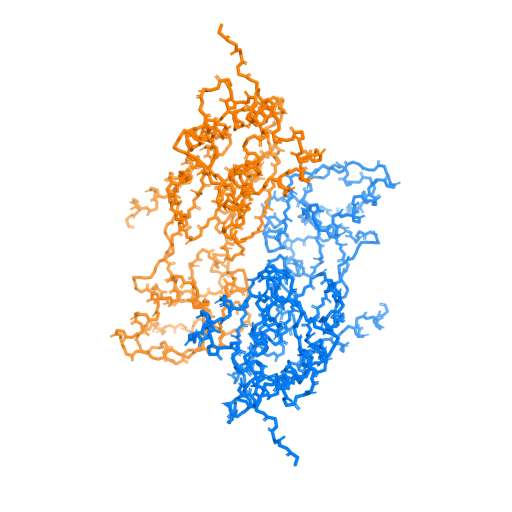3 ? 2.094 3.961 -18.109 1 94.44 233 ARG B CA 1
ATOM 4225 C C . ARG B 1 233 ? 3.162 3.221 -18.906 1 94.44 233 ARG B C 1
ATOM 4227 O O . ARG B 1 233 ? 3.521 3.639 -20.016 1 94.44 233 ARG B O 1
ATOM 4234 N N . ASP B 1 234 ? 3.602 2.055 -18.422 1 92.5 234 ASP B N 1
ATOM 4235 C CA . ASP B 1 234 ? 4.887 1.558 -18.906 1 92.5 234 ASP B CA 1
ATOM 4236 C C . ASP B 1 234 ? 4.73 0.2 -19.578 1 92.5 234 ASP B C 1
ATOM 4238 O O . ASP B 1 234 ? 5.629 -0.252 -20.297 1 92.5 234 ASP B O 1
ATOM 4242 N N . ALA B 1 235 ? 3.605 -0.476 -19.391 1 91.81 235 ALA B N 1
ATOM 4243 C CA . ALA B 1 235 ? 3.496 -1.858 -19.844 1 91.81 235 ALA B CA 1
ATOM 4244 C C . ALA B 1 235 ? 2.936 -1.924 -21.266 1 91.81 235 ALA B C 1
ATOM 4246 O O . ALA B 1 235 ? 2.922 -2.988 -21.891 1 91.81 235 ALA B O 1
ATOM 4247 N N . GLY B 1 236 ? 2.398 -0.778 -21.812 1 91.12 236 GLY B N 1
ATOM 4248 C CA . GLY B 1 236 ? 1.802 -0.782 -23.141 1 91.12 236 GLY B CA 1
ATOM 4249 C C . GLY B 1 236 ? 0.449 -1.468 -23.188 1 91.12 236 GLY B C 1
ATOM 4250 O O . GLY B 1 236 ? 0.033 -1.965 -24.234 1 91.12 236 GLY B O 1
ATOM 4251 N N . CYS B 1 237 ? -0.157 -1.616 -22.062 1 95.06 237 CYS B N 1
ATOM 4252 C CA . CYS B 1 237 ? -1.466 -2.244 -21.922 1 95.06 237 CYS B CA 1
ATOM 4253 C C . CYS B 1 237 ? -2.535 -1.207 -21.594 1 95.06 237 CYS B C 1
ATOM 4255 O O . CYS B 1 237 ? -2.227 -0.029 -21.406 1 95.06 237 CYS B O 1
ATOM 4257 N N . VAL B 1 238 ? -3.734 -1.699 -21.656 1 97.12 238 VAL B N 1
ATOM 4258 C CA . VAL B 1 238 ? -4.875 -0.869 -21.281 1 97.12 238 VAL B CA 1
ATOM 4259 C C . VAL B 1 238 ? -5.297 -1.197 -19.844 1 97.12 238 VAL B C 1
ATOM 4261 O O . VAL B 1 238 ? -5.406 -2.369 -19.484 1 97.12 238 VAL B O 1
ATOM 4264 N N . ALA B 1 239 ? -5.512 -0.165 -19.047 1 98.56 239 ALA B N 1
ATOM 4265 C CA . ALA B 1 239 ? -5.805 -0.374 -17.641 1 98.56 239 ALA B CA 1
ATOM 4266 C C . ALA B 1 239 ? -7.23 0.057 -17.297 1 98.56 239 ALA B C 1
ATOM 4268 O O . ALA B 1 239 ? -7.73 1.041 -17.844 1 98.56 239 ALA B O 1
ATOM 4269 N N . LEU B 1 240 ? -7.879 -0.734 -16.422 1 98.62 240 LEU B N 1
ATOM 4270 C CA . LEU B 1 240 ? -9.164 -0.418 -15.828 1 98.62 240 LEU B CA 1
ATOM 4271 C C . LEU B 1 240 ? -8.984 0.223 -14.453 1 98.62 240 LEU B C 1
ATOM 4273 O O . LEU B 1 240 ? -8.57 -0.443 -13.5 1 98.62 240 LEU B O 1
ATOM 4277 N N . LEU B 1 241 ? -9.281 1.504 -14.312 1 98.56 241 LEU B N 1
ATOM 4278 C CA . LEU B 1 241 ? -9.062 2.211 -13.062 1 98.56 241 LEU B CA 1
ATOM 4279 C C . LEU B 1 241 ? -9.812 3.535 -13.039 1 98.56 241 LEU B C 1
ATOM 4281 O O . LEU B 1 241 ? -10.273 4.012 -14.078 1 98.56 241 LEU B O 1
ATOM 4285 N N . PRO B 1 242 ? -10.07 4.121 -11.828 1 97.62 242 PRO B N 1
ATOM 4286 C CA . PRO B 1 242 ? -10.617 5.477 -11.789 1 97.62 242 PRO B CA 1
ATOM 4287 C C . PRO B 1 242 ? -9.695 6.508 -12.445 1 97.62 242 PRO B C 1
ATOM 4289 O O . PRO B 1 242 ? -8.477 6.445 -12.266 1 97.62 242 PRO B O 1
ATOM 4292 N N . ALA B 1 243 ? -10.266 7.461 -13.125 1 96.5 243 ALA B N 1
ATOM 4293 C CA . ALA B 1 243 ? -9.5 8.438 -13.891 1 96.5 243 ALA B CA 1
ATOM 4294 C C . ALA B 1 243 ? -8.531 9.203 -12.992 1 96.5 243 ALA B C 1
ATOM 4296 O O . ALA B 1 243 ? -7.422 9.547 -13.414 1 96.5 243 ALA B O 1
ATOM 4297 N N . ILE B 1 244 ? -8.867 9.406 -11.781 1 95.56 244 ILE B N 1
ATOM 4298 C CA . ILE B 1 244 ? -8.07 10.219 -10.875 1 95.56 244 ILE B CA 1
ATOM 4299 C C . ILE B 1 244 ? -6.715 9.547 -10.633 1 95.56 244 ILE B C 1
ATOM 4301 O O . ILE B 1 244 ? -5.738 10.219 -10.297 1 95.56 244 ILE B O 1
ATOM 4305 N N . VAL B 1 245 ? -6.672 8.203 -10.734 1 97.62 245 VAL B N 1
ATOM 4306 C CA . VAL B 1 245 ? -5.457 7.438 -10.477 1 97.62 245 VAL B CA 1
ATOM 4307 C C . VAL B 1 245 ? -4.352 7.875 -11.43 1 97.62 245 VAL B C 1
ATOM 4309 O O . VAL B 1 245 ? -3.174 7.875 -11.07 1 97.62 245 VAL B O 1
ATOM 4312 N N . VAL B 1 246 ? -4.73 8.234 -12.641 1 97.44 246 VAL B N 1
ATOM 4313 C CA . VAL B 1 246 ? -3.75 8.57 -13.672 1 97.44 246 VAL B CA 1
ATOM 4314 C C . VAL B 1 246 ? -3.961 10 -14.148 1 97.44 246 VAL B C 1
ATOM 4316 O O . VAL B 1 246 ? -3.738 10.312 -15.32 1 97.44 246 VAL B O 1
ATOM 4319 N N . ARG B 1 247 ? -4.434 10.852 -13.281 1 95.88 247 ARG B N 1
ATOM 4320 C CA . ARG B 1 247 ? -4.734 12.242 -13.625 1 95.88 247 ARG B CA 1
ATOM 4321 C C . ARG B 1 247 ? -3.525 12.922 -14.25 1 95.88 247 ARG B C 1
ATOM 4323 O O . ARG B 1 247 ? -3.646 13.594 -15.281 1 95.88 247 ARG B O 1
ATOM 4330 N N . ASP B 1 248 ? -2.328 12.727 -13.711 1 93.94 248 ASP B N 1
ATOM 4331 C CA . ASP B 1 248 ? -1.113 13.383 -14.188 1 93.94 248 ASP B CA 1
ATOM 4332 C C . ASP B 1 248 ? -0.715 12.867 -15.562 1 93.94 248 ASP B C 1
ATOM 4334 O O . ASP B 1 248 ? -0.342 13.648 -16.438 1 93.94 248 ASP B O 1
ATOM 4338 N N . GLU B 1 249 ? -0.781 11.57 -15.75 1 96.25 249 GLU B N 1
ATOM 4339 C CA . GLU B 1 249 ? -0.433 10.961 -17.031 1 96.25 249 GLU B CA 1
ATOM 4340 C C . GLU B 1 249 ? -1.404 11.383 -18.125 1 96.25 249 GLU B C 1
ATOM 4342 O O . GLU B 1 249 ? -1.006 11.57 -19.281 1 96.25 249 GLU B O 1
ATOM 4347 N N . LEU B 1 250 ? -2.695 11.531 -17.797 1 96.69 250 LEU B N 1
ATOM 4348 C CA . LEU B 1 250 ? -3.684 12.023 -18.75 1 96.69 250 LEU B CA 1
ATOM 4349 C C . LEU B 1 250 ? -3.412 13.477 -19.109 1 96.69 250 LEU B C 1
ATOM 4351 O O . LEU B 1 250 ? -3.434 13.844 -20.281 1 96.69 250 LEU B O 1
ATOM 4355 N N . GLY B 1 251 ? -3.102 14.289 -18.109 1 95.5 251 GLY B N 1
ATOM 4356 C CA . GLY B 1 251 ? -2.832 15.703 -18.312 1 95.5 251 GLY B CA 1
ATOM 4357 C C . GLY B 1 251 ? -1.618 15.961 -19.188 1 95.5 251 GLY B C 1
ATOM 4358 O O . GLY B 1 251 ? -1.6 16.906 -19.969 1 95.5 251 GLY B O 1
ATOM 4359 N N . LYS B 1 252 ? -0.625 15.07 -19.125 1 93.62 252 LYS B N 1
ATOM 4360 C CA . LYS B 1 252 ? 0.624 15.242 -19.859 1 93.62 252 LYS B CA 1
ATOM 4361 C C . LYS B 1 252 ? 0.563 14.547 -21.219 1 93.62 252 LYS B C 1
ATOM 4363 O O . LYS B 1 252 ? 1.525 14.594 -21.984 1 93.62 252 LYS B O 1
ATOM 4368 N N . GLY B 1 253 ? -0.469 13.812 -21.438 1 94.75 253 GLY B N 1
ATOM 4369 C CA . GLY B 1 253 ? -0.65 13.148 -22.719 1 94.75 253 GLY B CA 1
ATOM 4370 C C . GLY B 1 253 ? 0.098 11.836 -22.812 1 94.75 253 GLY B C 1
ATOM 4371 O O . GLY B 1 253 ? 0.226 11.266 -23.906 1 94.75 253 GLY B O 1
ATOM 4372 N N . LEU B 1 254 ? 0.602 11.344 -21.734 1 95.12 254 LEU B N 1
ATOM 4373 C CA . LEU B 1 254 ? 1.293 10.055 -21.719 1 95.12 254 LEU B CA 1
ATOM 4374 C C . LEU B 1 254 ? 0.306 8.906 -21.875 1 95.12 254 LEU B C 1
ATOM 4376 O O . LEU B 1 254 ? 0.653 7.855 -22.422 1 95.12 254 LEU B O 1
ATOM 4380 N N . LEU B 1 255 ? -0.903 9.094 -21.344 1 97.56 255 LEU B N 1
ATOM 4381 C CA . LEU B 1 255 ? -2.006 8.148 -21.469 1 97.56 255 LEU B CA 1
ATOM 4382 C C . LEU B 1 255 ? -3.238 8.828 -22.062 1 97.56 255 LEU B C 1
ATOM 4384 O O . LEU B 1 255 ? -3.371 10.055 -21.984 1 97.56 255 LEU B O 1
ATOM 4388 N N . GLN B 1 256 ? -4.047 8.055 -22.688 1 97.25 256 GLN B N 1
ATOM 4389 C CA . GLN B 1 256 ? -5.316 8.5 -23.25 1 97.25 256 GLN B CA 1
ATOM 4390 C C . GLN B 1 256 ? -6.484 7.695 -22.688 1 97.25 256 GLN B C 1
ATOM 4392 O O . GLN B 1 256 ? -6.391 6.473 -22.562 1 97.25 256 GLN B O 1
ATOM 4397 N N . GLN B 1 257 ? -7.512 8.422 -22.344 1 97.06 257 GLN B N 1
ATOM 4398 C CA . GLN B 1 257 ? -8.75 7.758 -21.938 1 97.06 257 GLN B CA 1
ATOM 4399 C C . GLN B 1 257 ? -9.5 7.219 -23.156 1 97.06 257 GLN B C 1
ATOM 4401 O O . GLN B 1 257 ? -9.844 7.977 -24.062 1 97.06 257 GLN B O 1
ATOM 4406 N N . TYR B 1 258 ? -9.734 5.93 -23.188 1 96.88 258 TYR B N 1
ATOM 4407 C CA . TYR B 1 258 ? -10.438 5.305 -24.297 1 96.88 258 TYR B CA 1
ATOM 4408 C C . TYR B 1 258 ? -11.945 5.438 -24.125 1 96.88 258 TYR B C 1
ATOM 4410 O O . TYR B 1 258 ? -12.664 5.707 -25.094 1 96.88 258 TYR B O 1
ATOM 4418 N N . CYS B 1 259 ? -12.438 5.23 -22.891 1 96.25 259 CYS B N 1
ATOM 4419 C CA . CYS B 1 259 ? -13.867 5.363 -22.625 1 96.25 259 CYS B CA 1
ATOM 4420 C C . CYS B 1 259 ? -14.141 5.344 -21.125 1 96.25 259 CYS B C 1
ATOM 4422 O O . CYS B 1 259 ? -13.266 4.973 -20.328 1 96.25 259 CYS B O 1
ATOM 4424 N N . VAL B 1 260 ? -15.281 5.871 -20.797 1 96.88 260 VAL B N 1
ATOM 4425 C CA . VAL B 1 260 ? -15.852 5.645 -19.469 1 96.88 260 VAL B CA 1
ATOM 4426 C C . VAL B 1 260 ? -16.609 4.316 -19.453 1 96.88 260 VAL B C 1
ATOM 4428 O O . VAL B 1 260 ? -17.453 4.066 -20.312 1 96.88 260 VAL B O 1
ATOM 4431 N N . VAL B 1 261 ? -16.219 3.418 -18.547 1 97.12 261 VAL B N 1
ATOM 4432 C CA . VAL B 1 261 ? -16.891 2.127 -18.469 1 97.12 261 VAL B CA 1
ATOM 4433 C C . VAL B 1 261 ? -18.297 2.307 -17.891 1 97.12 261 VAL B C 1
ATOM 4435 O O . VAL B 1 261 ? -18.438 2.824 -16.781 1 97.12 261 VAL B O 1
ATOM 4438 N N . PRO B 1 262 ? -19.266 1.854 -18.562 1 93.5 262 PRO B N 1
ATOM 4439 C CA . PRO B 1 262 ? -20.641 2.094 -18.109 1 93.5 262 PRO B CA 1
ATOM 4440 C C . PRO B 1 262 ? -20.938 1.444 -16.75 1 93.5 262 PRO B C 1
ATOM 4442 O O . PRO B 1 262 ? -20.578 0.287 -16.531 1 93.5 262 PRO B O 1
ATOM 4445 N N . ARG B 1 263 ? -21.531 2.176 -15.836 1 92.25 263 ARG B N 1
ATOM 4446 C CA . ARG B 1 263 ? -22.109 1.711 -14.578 1 92.25 263 ARG B CA 1
ATOM 4447 C C . ARG B 1 263 ? -21.016 1.203 -13.641 1 92.25 263 ARG B C 1
ATOM 4449 O O . ARG B 1 263 ? -21.266 0.372 -12.766 1 92.25 263 ARG B O 1
ATOM 4456 N N . VAL B 1 264 ? -19.844 1.535 -13.906 1 96 264 VAL B N 1
ATOM 4457 C CA . VAL B 1 264 ? -18.75 1.181 -13.016 1 96 264 VAL B CA 1
ATOM 4458 C C . VAL B 1 264 ? -18.125 2.447 -12.43 1 96 264 VAL B C 1
ATOM 4460 O O . VAL B 1 264 ? -17.641 3.309 -13.172 1 96 264 VAL B O 1
ATOM 4463 N N . GLU B 1 265 ? -18.203 2.598 -11.133 1 95.25 265 GLU B N 1
ATOM 4464 C CA . GLU B 1 265 ? -17.656 3.76 -10.438 1 95.25 265 GLU B CA 1
ATOM 4465 C C . GLU B 1 265 ? -16.969 3.352 -9.141 1 95.25 265 GLU B C 1
ATOM 4467 O O . GLU B 1 265 ? -17.172 2.24 -8.648 1 95.25 265 GLU B O 1
ATOM 4472 N N . GLU B 1 266 ? -16.125 4.184 -8.703 1 95.25 266 GLU B N 1
ATOM 4473 C CA . GLU B 1 266 ? -15.508 4.012 -7.391 1 95.25 266 GLU B CA 1
ATOM 4474 C C . GLU B 1 266 ? -15.922 5.125 -6.43 1 95.25 266 GLU B C 1
ATOM 4476 O O . GLU B 1 266 ? -15.906 6.301 -6.793 1 95.25 266 GLU B O 1
ATOM 4481 N N . THR B 1 267 ? -16.344 4.734 -5.246 1 94.06 267 THR B N 1
ATOM 4482 C CA . THR B 1 267 ? -16.672 5.688 -4.191 1 94.06 267 THR B CA 1
ATOM 4483 C C . THR B 1 267 ? -15.547 5.762 -3.162 1 94.06 267 THR B C 1
ATOM 4485 O O . THR B 1 267 ? -14.992 4.734 -2.77 1 94.06 267 THR B O 1
ATOM 4488 N N . PHE B 1 268 ? -15.211 6.953 -2.791 1 95.75 268 PHE B N 1
ATOM 4489 C CA . PHE B 1 268 ? -14.195 7.188 -1.775 1 95.75 268 PHE B CA 1
ATOM 4490 C C . PHE B 1 268 ? -14.82 7.719 -0.491 1 95.75 268 PHE B C 1
ATOM 4492 O O . PHE B 1 268 ? -15.711 8.57 -0.533 1 95.75 268 PHE B O 1
ATOM 4499 N N . TYR B 1 269 ? -14.289 7.211 0.632 1 95.75 269 TYR B N 1
ATOM 4500 C CA . TYR B 1 269 ? -14.906 7.535 1.918 1 95.75 269 TYR B CA 1
ATOM 4501 C C . TYR B 1 269 ? -13.875 8.109 2.881 1 95.75 269 TYR B C 1
ATOM 4503 O O . TYR B 1 269 ? -12.695 7.762 2.82 1 95.75 269 TYR B O 1
ATOM 4511 N N . ALA B 1 270 ? -14.344 8.961 3.682 1 96.88 270 ALA B N 1
ATOM 4512 C CA . ALA B 1 270 ? -13.695 9.312 4.938 1 96.88 270 ALA B CA 1
ATOM 4513 C C . ALA B 1 270 ? -14.445 8.734 6.133 1 96.88 270 ALA B C 1
ATOM 4515 O O . ALA B 1 270 ? -15.641 8.969 6.293 1 96.88 270 ALA B O 1
ATOM 4516 N N . ILE B 1 271 ? -13.727 7.926 6.883 1 95.88 271 ILE B N 1
ATOM 4517 C CA . ILE B 1 271 ? -14.344 7.266 8.023 1 95.88 271 ILE B CA 1
ATOM 4518 C C . ILE B 1 271 ? -13.82 7.875 9.32 1 95.88 271 ILE B C 1
ATOM 4520 O O . ILE B 1 271 ? -12.609 8.016 9.5 1 95.88 271 ILE B O 1
ATOM 4524 N N . THR B 1 272 ? -14.664 8.273 10.141 1 92.19 272 THR B N 1
ATOM 4525 C CA . THR B 1 272 ? -14.352 8.797 11.469 1 92.19 272 THR B CA 1
ATOM 4526 C C . THR B 1 272 ? -15.219 8.133 12.531 1 92.19 272 THR B C 1
ATOM 4528 O O . THR B 1 272 ? -16.141 7.387 12.203 1 92.19 272 THR B O 1
ATOM 4531 N N . VAL B 1 273 ? -14.75 8.305 13.766 1 82.88 273 VAL B N 1
ATOM 4532 C CA . VAL B 1 273 ? -15.57 7.789 14.852 1 82.88 273 VAL B CA 1
ATOM 4533 C C . VAL B 1 273 ? -16.812 8.664 15.031 1 82.88 273 VAL B C 1
ATOM 4535 O O . VAL B 1 273 ? -16.719 9.898 14.969 1 82.88 273 VAL B O 1
ATOM 4538 N N . GLN B 1 274 ? -17.859 7.977 15.266 1 75.75 274 GLN B N 1
ATOM 4539 C CA . GLN B 1 274 ? -19.109 8.719 15.445 1 75.75 274 GLN B CA 1
ATOM 4540 C C . GLN B 1 274 ? -19.062 9.555 16.719 1 75.75 274 GLN B C 1
ATOM 4542 O O . GLN B 1 274 ? -18.562 9.102 17.75 1 75.75 274 GLN B O 1
ATOM 4547 N N . ARG B 1 275 ? -19.625 10.781 16.688 1 58.06 275 ARG B N 1
ATOM 4548 C CA . ARG B 1 275 ? -19.828 11.672 17.828 1 58.06 275 ARG B CA 1
ATOM 4549 C C . ARG B 1 275 ? -18.484 12.047 18.469 1 58.06 275 ARG B C 1
ATOM 4551 O O . ARG B 1 275 ? -18.422 12.273 19.688 1 58.06 275 ARG B O 1
ATOM 4558 N N . GLN B 1 276 ? -17.453 11.844 17.734 1 64.69 276 GLN B N 1
ATOM 4559 C CA . GLN B 1 276 ? -16.156 12.273 18.219 1 64.69 276 GLN B CA 1
ATOM 4560 C C . GLN B 1 276 ? -15.797 13.664 17.703 1 64.69 276 GLN B C 1
ATOM 4562 O O . GLN B 1 276 ? -16.203 14.031 16.594 1 64.69 276 GLN B O 1
ATOM 4567 N N . TYR B 1 277 ? -15.273 14.383 18.656 1 63.59 277 TYR B N 1
ATOM 4568 C CA . TYR B 1 277 ? -14.664 15.641 18.219 1 63.59 277 TYR B CA 1
ATOM 4569 C C . TYR B 1 277 ? -13.633 15.398 17.125 1 63.59 277 TYR B C 1
ATOM 4571 O O . TYR B 1 277 ? -12.852 14.453 17.203 1 63.59 277 TYR B O 1
ATOM 4579 N N . LEU B 1 278 ? -13.867 16.25 16.125 1 78.56 278 LEU B N 1
ATOM 4580 C CA . LEU B 1 278 ? -12.875 16.234 15.047 1 78.56 278 LEU B CA 1
ATOM 4581 C C . LEU B 1 278 ? -11.969 17.469 15.133 1 78.56 278 LEU B C 1
ATOM 4583 O O . LEU B 1 278 ? -12.445 18.578 15.383 1 78.56 278 LEU B O 1
ATOM 4587 N N . PRO B 1 279 ? -10.664 17.25 15 1 75.75 279 PRO B N 1
ATOM 4588 C CA . PRO B 1 279 ? -9.789 18.422 14.898 1 75.75 279 PRO B CA 1
ATOM 4589 C C . PRO B 1 279 ? -10.258 19.422 13.852 1 75.75 279 PRO B C 1
ATOM 4591 O O . PRO B 1 279 ? -10.75 19.031 12.789 1 75.75 279 PRO B O 1
ATOM 4594 N N . PRO B 1 280 ? -10.133 20.688 14.188 1 76.12 280 PRO B N 1
ATOM 4595 C CA . PRO B 1 280 ? -10.617 21.719 13.266 1 76.12 280 PRO B CA 1
ATOM 4596 C C . PRO B 1 280 ? -10.062 21.547 11.852 1 76.12 280 PRO B C 1
ATOM 4598 O O . PRO B 1 280 ? -10.797 21.719 10.875 1 76.12 280 PRO B O 1
ATOM 4601 N N . LEU B 1 281 ? -8.852 21.266 11.805 1 83.62 281 LEU B N 1
ATOM 4602 C CA . LEU B 1 281 ? -8.227 21.078 10.5 1 83.62 281 LEU B CA 1
ATOM 4603 C C . LEU B 1 281 ? -8.93 19.984 9.711 1 83.62 281 LEU B C 1
ATOM 4605 O O . LEU B 1 281 ? -9.148 20.109 8.508 1 83.62 281 LEU B O 1
ATOM 4609 N N . LEU B 1 282 ? -9.242 18.922 10.359 1 89.38 282 LEU B N 1
ATOM 4610 C CA . LEU B 1 282 ? -9.945 17.812 9.703 1 89.38 282 LEU B CA 1
ATOM 4611 C C . LEU B 1 282 ? -11.352 18.234 9.289 1 89.38 282 LEU B C 1
ATOM 4613 O O . LEU B 1 282 ? -11.82 17.875 8.211 1 89.38 282 LEU B O 1
ATOM 4617 N N . GLN B 1 283 ? -11.977 18.953 10.133 1 84.88 283 GLN B N 1
ATOM 4618 C CA . GLN B 1 283 ? -13.297 19.469 9.797 1 84.88 283 GLN B CA 1
ATOM 4619 C C . GLN B 1 283 ? -13.25 20.312 8.516 1 84.88 283 GLN B C 1
ATOM 4621 O O . GLN B 1 283 ? -14.117 20.172 7.645 1 84.88 283 GLN B O 1
ATOM 4626 N N . ASP B 1 284 ? -12.242 21.109 8.469 1 86.75 284 ASP B N 1
ATOM 4627 C CA . ASP B 1 284 ? -12.078 21.953 7.285 1 86.75 284 ASP B CA 1
ATOM 4628 C C . ASP B 1 284 ? -11.852 21.109 6.035 1 86.75 284 ASP B C 1
ATOM 4630 O O . ASP B 1 284 ? -12.43 21.375 4.98 1 86.75 284 ASP B O 1
ATOM 4634 N N . LEU B 1 285 ? -11.062 20.094 6.137 1 92.56 285 LEU B N 1
ATOM 4635 C CA . LEU B 1 285 ? -10.781 19.219 5.008 1 92.56 285 LEU B CA 1
ATOM 4636 C C . LEU B 1 285 ? -12.055 18.516 4.535 1 92.56 285 LEU B C 1
ATOM 4638 O O . LEU B 1 285 ? -12.312 18.438 3.332 1 92.56 285 LEU B O 1
ATOM 4642 N N . LEU B 1 286 ? -12.828 18.062 5.457 1 93.19 286 LEU B N 1
ATOM 4643 C CA . LEU B 1 286 ? -14.055 17.344 5.133 1 93.19 286 LEU B CA 1
ATOM 4644 C C . LEU B 1 286 ? -15.078 18.266 4.488 1 93.19 286 LEU B C 1
ATOM 4646 O O . LEU B 1 286 ? -15.766 17.891 3.541 1 93.19 286 LEU B O 1
ATOM 4650 N N . ARG B 1 287 ? -15.148 19.453 4.984 1 90.06 287 ARG B N 1
ATOM 4651 C CA . ARG B 1 287 ? -16.047 20.438 4.418 1 90.06 287 ARG B CA 1
ATOM 4652 C C . ARG B 1 287 ? -15.656 20.797 2.988 1 90.06 287 ARG B C 1
ATOM 4654 O O . ARG B 1 287 ? -16.5 20.859 2.1 1 90.06 287 ARG B O 1
ATOM 4661 N N . MET B 1 288 ? -14.398 21.031 2.789 1 90.12 288 MET B N 1
ATOM 4662 C CA . MET B 1 288 ? -13.898 21.391 1.463 1 90.12 288 MET B CA 1
ATOM 4663 C C . MET B 1 288 ? -14.141 20.25 0.469 1 90.12 288 MET B C 1
ATOM 4665 O O . MET B 1 288 ? -14.484 20.5 -0.688 1 90.12 288 MET B O 1
ATOM 4669 N N . ALA B 1 289 ? -13.906 19.062 0.939 1 89.81 289 ALA B N 1
ATOM 4670 C CA . ALA B 1 289 ? -14.156 17.906 0.084 1 89.81 289 ALA B CA 1
ATOM 4671 C C . ALA B 1 289 ? -15.633 17.797 -0.284 1 89.81 289 ALA B C 1
ATOM 4673 O O . ALA B 1 289 ? -15.977 17.469 -1.421 1 89.81 289 ALA B O 1
ATOM 4674 N N . ALA B 1 290 ? -16.484 18.062 0.655 1 86.81 290 ALA B N 1
ATOM 4675 C CA . ALA B 1 290 ? -17.938 18.047 0.418 1 86.81 290 ALA B CA 1
ATOM 4676 C C . ALA B 1 290 ? -18.344 19.094 -0.602 1 86.81 290 ALA B C 1
ATOM 4678 O O . ALA B 1 290 ? -19.188 18.859 -1.461 1 86.81 290 ALA B O 1
ATOM 4679 N N . ASP B 1 291 ? -17.703 20.203 -0.472 1 84.56 291 ASP B N 1
ATOM 4680 C CA . ASP B 1 291 ? -17.984 21.297 -1.396 1 84.56 291 ASP B CA 1
ATOM 4681 C C . ASP B 1 291 ? -17.547 20.938 -2.816 1 84.56 291 ASP B C 1
ATOM 4683 O O . ASP B 1 291 ? -18.25 21.266 -3.781 1 84.56 291 ASP B O 1
ATOM 4687 N N . ASP B 1 292 ? -16.422 20.344 -2.941 1 85.19 292 ASP B N 1
ATOM 4688 C CA . ASP B 1 292 ? -15.914 19.922 -4.246 1 85.19 292 ASP B CA 1
ATOM 4689 C C . ASP B 1 292 ? -16.828 18.891 -4.895 1 85.19 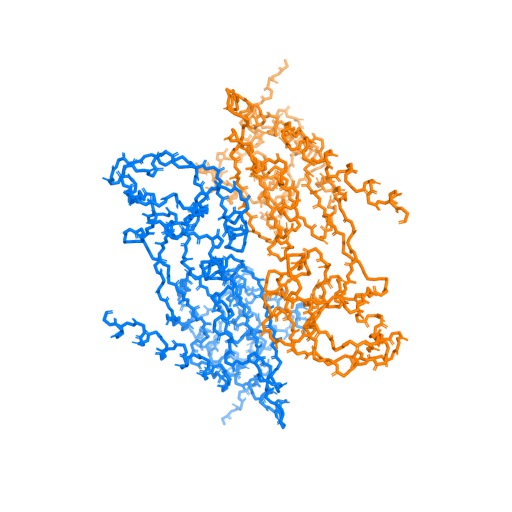292 ASP B C 1
ATOM 4691 O O . ASP B 1 292 ? -17.062 18.922 -6.105 1 85.19 292 ASP B O 1
ATOM 4695 N N . GLN B 1 293 ? -17.297 18 -4.121 1 79.44 293 GLN B N 1
ATOM 4696 C CA . GLN B 1 293 ? -18.219 16.984 -4.613 1 79.44 293 GLN B CA 1
ATOM 4697 C C . GLN B 1 293 ? -19.516 17.609 -5.113 1 79.44 293 GLN B C 1
ATOM 4699 O O . GLN B 1 293 ? -20.047 17.203 -6.152 1 79.44 293 GLN B O 1
ATOM 4704 N N . ALA B 1 294 ? -19.953 18.5 -4.363 1 72.62 294 ALA B N 1
ATOM 4705 C CA . ALA B 1 294 ? -21.188 19.188 -4.742 1 72.62 294 ALA B CA 1
ATOM 4706 C C . ALA B 1 294 ? -21.016 19.938 -6.059 1 72.62 294 ALA B C 1
ATOM 4708 O O . ALA B 1 294 ? -21.922 19.969 -6.891 1 72.62 294 ALA B O 1
ATOM 4709 N N . ARG B 1 295 ? -19.891 20.469 -6.215 1 73.19 295 ARG B N 1
ATOM 4710 C CA . ARG B 1 295 ? -19.609 21.219 -7.441 1 73.19 295 ARG B CA 1
ATOM 4711 C C . ARG B 1 295 ? -19.5 20.266 -8.641 1 73.19 295 ARG B C 1
ATOM 4713 O O . ARG B 1 295 ? -19.938 20.609 -9.742 1 73.19 295 ARG B O 1
ATOM 4720 N N . SER B 1 296 ? -18.891 19.156 -8.422 1 71.44 296 SER B N 1
ATOM 4721 C CA . SER B 1 296 ? -18.734 18.172 -9.492 1 71.44 296 SER B CA 1
ATOM 4722 C C . SER B 1 296 ? -20.078 17.609 -9.914 1 71.44 296 SER B C 1
ATOM 4724 O O . SER B 1 296 ? -20.297 17.328 -11.102 1 71.44 296 SER B O 1
ATOM 4726 N N . LEU B 1 297 ? -20.969 17.484 -8.992 1 62.97 297 LEU B N 1
ATOM 4727 C CA . LEU B 1 297 ? -22.312 16.969 -9.281 1 62.97 297 LEU B CA 1
ATOM 4728 C C . LEU B 1 297 ? -23.156 18.031 -9.961 1 62.97 297 LEU B C 1
ATOM 4730 O O . LEU B 1 297 ? -24.078 17.703 -10.711 1 62.97 297 LEU B O 1
ATOM 4734 N N . ALA B 1 298 ? -22.906 19.359 -9.617 1 53.62 298 ALA B N 1
ATOM 4735 C CA . ALA B 1 298 ? -23.688 20.453 -10.195 1 53.62 298 ALA B CA 1
ATOM 4736 C C . ALA B 1 298 ? -23.188 20.797 -11.594 1 53.62 298 ALA B C 1
ATOM 4738 O O . ALA B 1 298 ? -23.859 21.531 -12.336 1 53.62 298 ALA B O 1
ATOM 4739 N N . ALA B 1 299 ? -21.984 20.375 -11.844 1 50.69 299 ALA B N 1
ATOM 4740 C CA . ALA B 1 299 ? -21.5 20.734 -13.18 1 50.69 299 ALA B CA 1
ATOM 4741 C C . ALA B 1 299 ? -22.312 20.031 -14.266 1 50.69 299 ALA B C 1
ATOM 4743 O O . ALA B 1 299 ? -22.547 18.828 -14.18 1 50.69 299 ALA B O 1
ATOM 4744 N N . PRO B 1 300 ? -22.812 20.75 -15.297 1 49.09 300 PRO B N 1
ATOM 4745 C CA . PRO B 1 300 ? -23.625 20.172 -16.359 1 49.09 300 PRO B CA 1
ATOM 4746 C C . PRO B 1 300 ? -22.875 19.156 -17.219 1 49.09 300 PRO B C 1
ATOM 4748 O O . PRO B 1 300 ? -21.641 19.219 -17.312 1 49.09 300 PRO B O 1
#

Secondary structure (DSSP, 8-state):
-PPP-HHHHHHHHHHHHHS-HHHHHHHHTS-HHHHHHHHHHHHHHHTS-SEEEETTEEEE-HHHHHHHHHHHHHHHHHHHHHHHHHTSSS--EEEEEEETTS-HHHHHHHHHHHHT-TT-EEEEEEE-HHHHHHHHHTTS-SEEEESS----BTTB-EEEEEEEEEEEEEEESPPPTT----HHHHGGGSEEEE--TTSHHHHHHHHHHHHTT---EEEEEE--HHHHHHHHHHSS-EEEEEGGGGHHHHHTTSSEEEEEEEEEEEEEEEEEETTPPPPHHHHHHHHHHHHHHHHHHH--/-PPP-HHHHHHHHHHHHHS-HHHHHHHHTS-HHHHHHHHHHHHHHHTS-SEEEETTEEEE-HHHHHHHHHHHHHHHHHHHHHHHHHTSSS--EEEEEEETTS-HHHHHHHHHHHHT-TT-EEEEEEE-HHHHHHHHHTTS-SEEEESS----BTTB-EEEEEEEEEEEEEEESPPPTT----HHHHGGGSEEEE--TTSHHHHHHHHHHHHTT---EEEEEE--HHHHHHHHHHSS-EEEEEGGGGHHHHHTTSSEEEEEEEEEEEEEEEEEETT----HHHHHHHHHHHHHHHHHHH--

InterPro domains:
  IPR000847 LysR, HTH, N-terminal domain [PF00126] (7-64)
  IPR000847 LysR, HTH, N-terminal domain [PR00039] (21-32)
  IPR000847 LysR, HTH, N-terminal domain [PR00039] (32-42)
  IPR000847 LysR, HTH, N-terminal domain [PR00039] (42-53)
  IPR000847 LysR, HTH, N-terminal domain [PS50931] (4-61)
  IPR005119 LysR, substrate-binding [PF03466] (88-291)
  IPR036388 Winged helix-like DNA-binding domain superfamily [G3DSA:1.10.10.10] (1-83)
  IPR036390 Winged helix DNA-binding domain superfamily [SSF46785] (2-82)

Nearest PDB structures (foldseek):
  8sbf-assembly1_D  TM=5.159E-01  e=2.167E-20  Acinetobacter baylyi ADP1
  7dwo-assembly1_A  TM=5.325E-01  e=4.015E-19  Aliivibrio fischeri ES114
  7dwn-assembly1_D  TM=5.338E-01  e=4.837E-19  Aliivibrio fischeri ES114
  1al3-assembly1_A  TM=7.812E-01  e=2.668E-11  Klebsiella aerogenes
  3fxu-assembly1_B-2  TM=5.940E-01  e=2.100E-13  Comamonas testosteroni